Protein AF-A0A954SK65-F1 (afdb_monomer)

Radius of gyration: 35.67 Å; Cα contacts (8 Å, |Δi|>4): 989; chains: 1; bounding box: 118×72×98 Å

Sequence (575 aa):
MSTLSRISTVHVILIATTFSTFAVGEDWQHGEKILGVSEAPADAPLRRHQDCPWFDISNIRKSSSRFGRSGIAFDFKGDQDPDLSTNLIIVLKDRNGKHQTHAWLSSPVSQQKTGTIQLESFFSGFGREQFEDVEVWIEFRDVFSQDDTRFKVSNSLTMGNVGVITYAREWNPREREKVDSLLKSRRPPGDPPSGLQLAAADTLLVPGMPIQAGWMGKWEPAEVISVHANGYVLVKYDPKLSIVLMPRTRSWIAVAPETLKIAAESPEKFKPSVSVRPGGYAVIPPNFVQVDEDTPLLPGTPLKMESGLRWEDVTLIQVTEGGNLQIKRKSPPFRHRSKDLVQRSQVMIEKVTLEKLKQPGAEKEFAFLLEAAENSDSFTDDNHFGFGLHGARGLRKSHYPINIPIPSSAVLLTDEMPVKVGTKLGACWGHSWYDVTVKDIDADGNLIIGWDGYSDGWDGVMDRDQLVIKKTVLAKLEEDQPKKMAKAPPASSKPKDADKPQTGDRFRLVLKSHGNRKIPVTKVVVDITGIDLKEAGEYVDSCPITLKQNLSKQDAESLRKKLESAGAEVALELQ

Mean predicted aligned error: 21.78 Å

Solvent-accessible surface area (backbone atoms only — not comparable to full-atom values): 34248 Å² total; per-residue (Å²):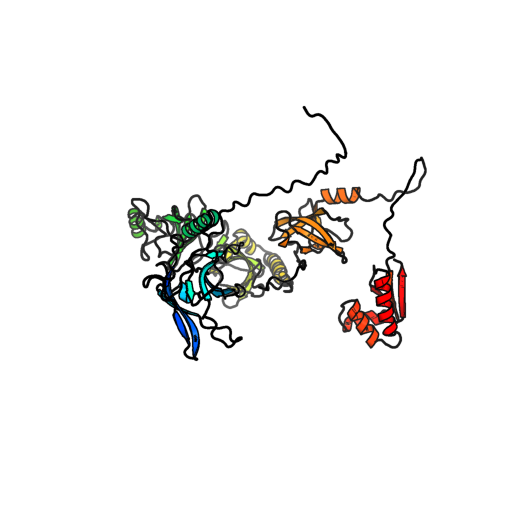 140,84,80,89,77,92,87,86,89,84,92,78,90,75,89,75,79,87,73,81,76,75,80,74,73,91,82,72,75,58,50,48,84,67,36,38,66,91,75,33,57,97,87,48,53,33,42,45,32,92,90,38,81,59,47,38,39,32,72,74,39,86,35,68,48,100,82,72,44,65,28,44,28,30,34,41,35,40,38,98,66,52,85,63,76,60,48,34,26,42,40,43,34,41,66,79,70,78,48,78,47,76,46,72,60,51,70,69,61,40,71,37,51,60,53,73,51,70,49,61,72,86,66,92,79,69,97,66,87,83,68,56,36,28,37,44,36,38,29,44,41,42,85,86,50,97,74,67,49,70,46,77,40,37,42,48,30,23,42,53,82,59,85,64,83,56,67,49,50,76,78,51,73,70,53,50,52,51,48,54,49,50,51,21,62,74,39,50,28,74,84,64,63,90,80,38,43,68,37,51,77,80,54,82,76,54,39,27,35,74,32,33,32,46,53,64,40,33,78,38,51,25,31,30,49,41,75,45,96,91,45,36,31,36,33,36,35,60,89,77,72,47,73,45,82,37,60,38,55,72,54,31,36,26,34,41,67,67,58,45,50,44,46,73,77,45,49,82,77,34,62,40,96,58,54,57,52,90,96,54,71,27,70,61,57,87,64,50,42,76,36,53,92,86,56,85,80,57,45,16,39,70,33,34,33,72,56,74,73,36,77,41,56,26,32,32,61,41,73,44,96,86,67,32,35,30,29,38,76,74,76,86,85,90,71,95,78,64,70,44,78,40,54,44,83,58,31,31,33,40,52,68,59,59,55,44,65,74,40,94,64,36,69,61,58,21,44,53,44,30,53,58,57,63,64,64,70,75,72,72,85,77,76,74,85,62,98,62,79,93,84,75,100,66,79,46,77,52,92,42,70,71,87,59,86,77,53,93,64,39,42,78,35,51,93,87,56,81,80,56,72,69,41,71,34,33,36,40,52,97,90,39,82,38,59,26,31,28,69,41,69,50,99,89,68,36,36,30,34,35,50,68,95,59,65,81,91,64,37,26,34,33,59,53,81,34,30,29,34,40,50,75,56,50,54,52,47,59,65,72,46,86,78,91,74,80,87,88,91,90,88,91,90,85,88,83,88,91,84,80,82,82,82,74,69,26,25,29,40,31,39,54,36,36,66,97,27,53,70,57,31,31,53,54,46,24,74,73,63,72,48,55,76,72,57,25,50,59,56,56,70,52,46,70,36,77,70,50,68,78,24,47,65,68,56,43,53,52,52,46,51,56,40,43,74,36,44,27,45,70,47,80,42,82,101

Structure (mmCIF, N/CA/C/O backbone):
data_AF-A0A954SK65-F1
#
_entry.id   AF-A0A954SK65-F1
#
loop_
_atom_site.group_PDB
_atom_site.id
_atom_site.type_symbol
_atom_site.label_atom_id
_atom_site.label_alt_id
_atom_site.label_comp_id
_atom_site.label_asym_id
_atom_site.label_entity_id
_atom_site.label_seq_id
_atom_site.pdbx_PDB_ins_code
_atom_site.Cartn_x
_atom_site.Cartn_y
_atom_site.Cartn_z
_atom_site.occupancy
_atom_site.B_iso_or_equiv
_atom_site.auth_seq_id
_atom_site.auth_comp_id
_atom_site.auth_asym_id
_atom_site.auth_atom_id
_atom_site.pdbx_PDB_model_num
ATOM 1 N N . MET A 1 1 ? 77.615 -32.184 28.680 1.00 30.53 1 MET A N 1
ATOM 2 C CA . MET A 1 1 ? 78.042 -30.861 29.188 1.00 30.53 1 MET A CA 1
ATOM 3 C C . MET A 1 1 ? 77.001 -29.859 28.703 1.00 30.53 1 MET A C 1
ATOM 5 O O . MET A 1 1 ? 76.870 -29.747 27.502 1.00 30.53 1 MET A O 1
ATOM 9 N N . SER A 1 2 ? 76.148 -29.216 29.491 1.00 31.59 2 SER A N 1
ATOM 10 C CA . SER A 1 2 ? 76.064 -29.028 30.937 1.00 31.59 2 SER A CA 1
ATOM 11 C C . SER A 1 2 ? 74.610 -29.136 31.413 1.00 31.59 2 SER A C 1
ATOM 13 O O . SER A 1 2 ? 73.662 -28.716 30.762 1.00 31.59 2 SER A O 1
ATOM 15 N N . THR A 1 3 ? 74.526 -29.753 32.573 1.00 29.33 3 THR A N 1
ATOM 16 C CA . THR A 1 3 ? 73.438 -30.142 33.461 1.00 29.33 3 THR A CA 1
ATOM 17 C C . THR A 1 3 ? 72.669 -28.980 34.112 1.00 29.33 3 THR A C 1
ATOM 19 O O . THR A 1 3 ? 73.269 -27.942 34.357 1.00 29.33 3 THR A O 1
ATOM 22 N N . LEU A 1 4 ? 71.442 -29.301 34.573 1.00 26.95 4 LEU A N 1
ATOM 23 C CA . LEU A 1 4 ? 70.757 -28.802 35.794 1.00 26.95 4 LEU A CA 1
ATOM 24 C C . LEU A 1 4 ? 70.366 -27.304 35.832 1.00 26.95 4 LEU A C 1
ATOM 26 O O . LEU A 1 4 ? 71.064 -26.455 35.315 1.00 26.95 4 LEU A O 1
ATOM 30 N N . SER A 1 5 ? 69.330 -26.831 36.523 1.00 26.17 5 SER A N 1
ATOM 31 C CA . SER A 1 5 ? 68.102 -27.367 37.118 1.00 26.17 5 SER A CA 1
ATOM 32 C C . SER A 1 5 ? 67.393 -26.173 37.774 1.00 26.17 5 SER A C 1
ATOM 34 O O . SER A 1 5 ? 68.105 -25.380 38.379 1.00 26.17 5 SER A O 1
ATOM 36 N N . ARG A 1 6 ? 66.045 -26.208 37.838 1.00 28.11 6 ARG A N 1
ATOM 37 C CA . ARG A 1 6 ? 65.226 -25.849 39.033 1.00 28.11 6 ARG A CA 1
ATOM 38 C C . ARG A 1 6 ? 65.212 -24.353 39.456 1.00 28.11 6 ARG A C 1
ATOM 40 O O . ARG A 1 6 ? 66.228 -23.692 39.396 1.00 28.11 6 ARG A O 1
ATOM 47 N N . ILE A 1 7 ? 64.149 -23.689 39.926 1.00 27.98 7 ILE A N 1
ATOM 48 C CA . ILE A 1 7 ? 62.894 -23.948 40.677 1.00 27.98 7 ILE A CA 1
ATOM 49 C C . ILE A 1 7 ? 62.107 -22.600 40.529 1.00 27.98 7 ILE A C 1
ATOM 51 O O . ILE A 1 7 ? 62.749 -21.556 40.486 1.00 27.98 7 ILE A O 1
ATOM 55 N N . SER A 1 8 ? 60.793 -22.508 40.266 1.00 26.53 8 SER A N 1
ATOM 56 C CA . SER A 1 8 ? 59.697 -22.666 41.240 1.00 26.53 8 SER A CA 1
ATOM 57 C C . SER A 1 8 ? 58.308 -22.725 40.583 1.00 26.53 8 SER A C 1
ATOM 59 O O . SER A 1 8 ? 57.980 -21.967 39.677 1.00 26.53 8 SER A O 1
ATOM 61 N N . THR A 1 9 ? 57.505 -23.621 41.142 1.00 25.50 9 THR A N 1
ATOM 62 C CA . THR A 1 9 ? 56.083 -23.971 41.006 1.00 25.50 9 THR A CA 1
ATOM 63 C C . THR A 1 9 ? 55.087 -22.799 41.124 1.00 25.50 9 THR A C 1
ATOM 65 O O . THR A 1 9 ? 55.299 -21.936 41.963 1.00 25.50 9 THR A O 1
ATOM 68 N N . VAL A 1 10 ? 53.987 -22.792 40.345 1.00 23.09 10 VAL A N 1
ATOM 69 C CA . VAL A 1 10 ? 52.583 -23.106 40.746 1.00 23.09 10 VAL A CA 1
ATOM 70 C C . VAL A 1 10 ? 51.693 -23.146 39.486 1.00 23.09 10 VAL A C 1
ATOM 72 O O . VAL A 1 10 ? 51.576 -22.165 38.760 1.00 23.09 10 VAL A O 1
ATOM 75 N N . HIS A 1 11 ? 51.053 -24.294 39.240 1.00 24.45 11 HIS A N 1
ATOM 76 C CA . HIS A 1 11 ? 49.901 -24.430 38.344 1.00 24.45 11 HIS A CA 1
ATOM 77 C C . HIS A 1 11 ? 48.629 -24.022 39.098 1.00 24.45 11 HIS A C 1
ATOM 79 O O . HIS A 1 11 ? 48.295 -24.663 40.091 1.00 24.45 11 HIS A O 1
ATOM 85 N N . VAL A 1 12 ? 47.882 -23.046 38.579 1.00 22.95 12 VAL A N 1
ATOM 86 C CA . VAL A 1 12 ? 46.414 -23.022 38.668 1.00 22.95 12 VAL A CA 1
ATOM 87 C C . VAL A 1 12 ? 45.896 -22.596 37.300 1.00 22.95 12 VAL A C 1
ATOM 89 O O . VAL A 1 12 ? 46.113 -21.477 36.846 1.00 22.95 12 VAL A O 1
ATOM 92 N N . ILE A 1 13 ? 45.249 -23.548 36.637 1.00 25.03 13 ILE A N 1
ATOM 93 C CA . ILE A 1 13 ? 44.500 -23.379 35.398 1.00 25.03 13 ILE A CA 1
ATOM 94 C C . ILE A 1 13 ? 43.275 -22.526 35.743 1.00 25.03 13 ILE A C 1
ATOM 96 O O . ILE A 1 13 ? 42.370 -23.005 36.424 1.00 25.03 13 ILE A O 1
ATOM 100 N N . LEU A 1 14 ? 43.257 -21.264 35.309 1.00 23.77 14 LEU A N 1
ATOM 101 C CA . LEU A 1 14 ? 42.052 -20.441 35.343 1.00 23.77 14 LEU A CA 1
ATOM 102 C C . LEU A 1 14 ? 41.360 -20.551 33.982 1.00 23.77 14 LEU A C 1
ATOM 104 O O . LEU A 1 14 ? 41.890 -20.130 32.955 1.00 23.77 14 LEU A O 1
ATOM 108 N N . ILE A 1 15 ? 40.178 -21.158 34.000 1.00 25.84 15 ILE A N 1
ATOM 109 C CA . ILE A 1 15 ? 39.244 -21.244 32.882 1.00 25.84 15 ILE A CA 1
ATOM 110 C C . ILE A 1 15 ? 38.759 -19.819 32.594 1.00 25.84 15 ILE A C 1
ATOM 112 O O . ILE A 1 15 ? 37.939 -19.279 33.333 1.00 25.84 15 ILE A O 1
ATOM 116 N N . ALA A 1 16 ? 39.297 -19.201 31.542 1.00 24.33 16 ALA A N 1
ATOM 117 C CA . ALA A 1 16 ? 38.792 -17.954 30.990 1.00 24.33 16 ALA A CA 1
ATOM 118 C C . ALA A 1 16 ? 37.887 -18.275 29.795 1.00 24.33 16 ALA A C 1
ATOM 120 O O . ALA A 1 16 ? 38.322 -18.748 28.748 1.00 24.33 16 ALA A O 1
ATOM 121 N N . THR A 1 17 ? 36.606 -18.055 30.051 1.00 25.11 17 THR A N 1
ATOM 122 C CA . THR A 1 17 ? 35.447 -17.920 29.173 1.00 25.11 17 THR A CA 1
ATOM 123 C C . THR A 1 17 ? 35.770 -17.728 27.687 1.00 25.11 17 THR A C 1
ATOM 125 O O . THR A 1 17 ? 36.309 -16.706 27.266 1.00 25.11 17 THR A O 1
ATOM 128 N N . THR A 1 18 ? 35.344 -18.694 26.875 1.00 24.86 18 THR A N 1
ATOM 129 C CA . THR A 1 18 ? 35.211 -18.581 25.422 1.00 24.86 18 THR A CA 1
ATOM 130 C C . THR A 1 18 ? 34.208 -17.481 25.071 1.00 24.86 18 THR A C 1
ATOM 132 O O . THR A 1 18 ? 33.002 -17.719 25.047 1.00 24.86 18 THR A O 1
ATOM 135 N N . PHE A 1 19 ? 34.701 -16.282 24.766 1.00 24.27 19 PHE A N 1
ATOM 136 C CA . PHE A 1 19 ? 34.041 -15.413 23.799 1.00 24.27 19 PHE A CA 1
ATOM 137 C C . PHE A 1 19 ? 34.483 -15.886 22.419 1.00 24.27 19 PHE A C 1
ATOM 139 O O . PHE A 1 19 ? 35.644 -15.749 22.042 1.00 24.27 19 PHE A O 1
ATOM 146 N N . SER A 1 20 ? 33.557 -16.491 21.686 1.00 24.31 20 SER A N 1
ATOM 147 C CA . SER A 1 20 ? 33.690 -16.724 20.255 1.00 24.31 20 SER A CA 1
ATOM 148 C C . SER A 1 20 ? 33.899 -15.380 19.561 1.00 24.31 20 SER A C 1
ATOM 150 O O . SER A 1 20 ? 32.956 -14.620 19.340 1.00 24.31 20 SER A O 1
ATOM 152 N N . THR A 1 21 ? 35.155 -15.084 19.241 1.00 24.94 21 THR A N 1
ATOM 153 C CA . THR A 1 21 ? 35.539 -14.122 18.220 1.00 24.94 21 THR A CA 1
ATOM 154 C C . THR A 1 21 ? 34.918 -14.585 16.908 1.00 24.94 21 THR A C 1
ATOM 156 O O . THR A 1 21 ? 35.413 -15.494 16.245 1.00 24.94 21 THR A O 1
ATOM 159 N N . PHE A 1 22 ? 33.805 -13.962 16.521 1.00 25.45 22 PHE A N 1
ATOM 160 C CA . PHE A 1 22 ? 33.491 -13.866 15.106 1.00 25.45 22 PHE A CA 1
ATOM 161 C C . PHE A 1 22 ? 34.664 -13.123 14.472 1.00 25.45 22 PHE A C 1
ATOM 163 O O . PHE A 1 22 ? 34.894 -11.952 14.769 1.00 25.45 22 PHE A O 1
ATOM 170 N N . ALA A 1 23 ? 35.440 -13.835 13.659 1.00 26.73 23 ALA A N 1
ATOM 171 C CA . ALA A 1 23 ? 36.375 -13.225 12.737 1.00 26.73 23 ALA A CA 1
ATOM 172 C C . ALA A 1 23 ? 35.568 -12.281 11.837 1.00 26.73 23 ALA A C 1
ATOM 174 O O . ALA A 1 23 ? 34.866 -12.710 10.921 1.00 26.73 23 ALA A O 1
ATOM 175 N N . VAL A 1 24 ? 35.607 -10.991 12.158 1.00 31.52 24 VAL A N 1
ATOM 176 C CA . VAL A 1 24 ? 35.215 -9.936 11.235 1.00 31.52 24 VAL A CA 1
ATOM 177 C C . VAL A 1 24 ? 36.313 -9.940 10.181 1.00 31.52 24 VAL A C 1
ATOM 179 O O . VAL A 1 24 ? 37.438 -9.547 10.474 1.00 31.52 24 VAL A O 1
ATOM 182 N N . GLY A 1 25 ? 36.022 -10.494 9.003 1.00 30.69 25 GLY A N 1
ATOM 183 C CA . GLY A 1 25 ? 36.955 -10.468 7.879 1.00 30.69 25 GLY A CA 1
ATOM 184 C C . GLY A 1 25 ? 37.404 -9.031 7.611 1.00 30.69 25 GLY A C 1
ATOM 185 O O . GLY A 1 25 ? 36.573 -8.125 7.549 1.00 30.69 25 GLY A O 1
ATOM 186 N N . GLU A 1 26 ? 38.712 -8.835 7.484 1.00 35.19 26 GLU A N 1
ATOM 187 C CA . GLU A 1 26 ? 39.392 -7.539 7.379 1.00 35.19 26 GLU A CA 1
ATOM 188 C C . GLU A 1 26 ? 39.161 -6.786 6.045 1.00 35.19 26 GLU A C 1
ATOM 190 O O . GLU A 1 26 ? 39.752 -5.733 5.836 1.00 35.19 26 GLU A O 1
ATOM 195 N N . ASP A 1 27 ? 38.254 -7.226 5.166 1.00 38.75 27 ASP A N 1
ATOM 196 C CA . ASP A 1 27 ? 38.214 -6.756 3.765 1.00 38.75 27 ASP A CA 1
ATOM 197 C C . ASP A 1 27 ? 37.120 -5.712 3.417 1.00 38.75 27 ASP A C 1
ATOM 199 O O . ASP A 1 27 ? 36.878 -5.433 2.245 1.00 38.75 27 ASP A O 1
ATOM 203 N N . TRP A 1 28 ? 36.419 -5.106 4.388 1.00 39.50 28 TRP A N 1
ATOM 204 C CA . TRP A 1 28 ? 35.185 -4.328 4.104 1.00 39.50 28 TRP A CA 1
ATOM 205 C C . TRP A 1 28 ? 35.277 -2.795 4.243 1.00 39.50 28 TRP A C 1
ATOM 207 O O . TRP A 1 28 ? 34.249 -2.118 4.172 1.00 39.50 28 TRP A O 1
ATOM 217 N N . GLN A 1 29 ? 36.467 -2.212 4.431 1.00 42.16 29 GLN A N 1
ATOM 218 C CA . GLN A 1 29 ? 36.635 -0.755 4.613 1.00 42.16 29 GLN A CA 1
ATOM 219 C C . GLN A 1 29 ? 37.644 -0.114 3.649 1.00 42.16 29 GLN A C 1
ATOM 221 O O . GLN A 1 29 ? 38.499 0.673 4.054 1.00 42.16 29 GLN A O 1
ATOM 226 N N . HIS A 1 30 ? 37.542 -0.395 2.353 1.00 51.12 30 HIS A N 1
ATOM 227 C CA . HIS A 1 30 ? 38.247 0.414 1.357 1.00 51.12 30 HIS A CA 1
ATOM 228 C C . HIS A 1 30 ? 37.408 1.657 1.055 1.00 51.12 30 HIS A C 1
ATOM 230 O O . HIS A 1 30 ? 36.294 1.545 0.557 1.00 51.12 30 HIS A O 1
ATOM 236 N N . GLY A 1 31 ? 37.894 2.842 1.429 1.00 54.62 31 GLY A N 1
ATOM 237 C CA . GLY A 1 31 ? 37.229 4.088 1.060 1.00 54.62 31 GLY A CA 1
ATOM 238 C C . GLY A 1 31 ? 37.431 4.424 -0.412 1.00 54.62 31 GLY A C 1
ATOM 239 O O . GLY A 1 31 ? 38.521 4.238 -0.950 1.00 54.62 31 GLY A O 1
ATOM 240 N N . GLU A 1 32 ? 36.383 4.925 -1.065 1.00 63.28 32 GLU A N 1
ATOM 241 C CA . GLU A 1 32 ? 36.490 5.474 -2.415 1.00 63.28 32 GLU A CA 1
ATOM 242 C C . GLU A 1 32 ? 37.398 6.700 -2.424 1.00 63.28 32 GLU A C 1
ATOM 244 O O . GLU A 1 32 ? 37.365 7.551 -1.530 1.00 63.28 32 GLU A O 1
ATOM 249 N N . LYS A 1 33 ? 38.200 6.802 -3.483 1.00 63.38 33 LYS A N 1
ATOM 250 C CA . LYS A 1 33 ? 38.984 7.998 -3.758 1.00 63.38 33 LYS A CA 1
ATOM 251 C C . LYS A 1 33 ? 38.037 9.166 -4.036 1.00 63.38 33 LYS A C 1
ATOM 253 O O . LYS A 1 33 ? 37.399 9.205 -5.083 1.00 63.38 33 LYS A O 1
ATOM 258 N N . ILE A 1 34 ? 38.003 10.137 -3.130 1.00 66.88 34 ILE A N 1
ATOM 259 C CA . ILE A 1 34 ? 37.248 11.370 -3.343 1.00 66.88 34 ILE A CA 1
ATOM 260 C C . ILE A 1 34 ? 38.004 12.264 -4.328 1.00 66.88 34 ILE A C 1
ATOM 262 O O . ILE A 1 34 ? 39.209 12.474 -4.178 1.00 66.88 34 ILE A O 1
ATOM 266 N N . LEU A 1 35 ? 37.302 12.782 -5.335 1.00 66.56 35 LEU A N 1
ATOM 267 C CA . LEU A 1 35 ? 37.868 13.704 -6.318 1.00 66.56 35 LEU A CA 1
ATOM 268 C C . LEU A 1 35 ? 37.461 15.142 -5.993 1.00 66.56 35 LEU A C 1
ATOM 270 O O . LEU A 1 35 ? 36.297 15.406 -5.681 1.00 66.56 35 LEU A O 1
ATOM 274 N N . GLY A 1 36 ? 38.401 16.079 -6.126 1.00 68.81 36 GLY A N 1
ATOM 275 C CA . GLY A 1 36 ? 38.071 17.500 -6.115 1.00 68.81 36 GLY A CA 1
ATOM 276 C C . GLY A 1 36 ? 37.282 17.876 -7.369 1.00 68.81 36 GLY A C 1
ATOM 277 O O . GLY A 1 36 ? 37.580 17.382 -8.456 1.00 68.81 36 GLY A O 1
ATOM 278 N N . VAL A 1 37 ? 36.307 18.784 -7.254 1.00 66.38 37 VAL A N 1
ATOM 279 C CA . VAL A 1 37 ? 35.522 19.269 -8.413 1.00 66.38 37 VAL A CA 1
ATOM 280 C C . VAL A 1 37 ? 36.417 19.788 -9.551 1.00 66.38 37 VAL A C 1
ATOM 282 O O . VAL A 1 37 ? 36.073 19.620 -10.716 1.00 66.38 37 VAL A O 1
ATOM 285 N N . SER A 1 38 ? 37.581 20.368 -9.237 1.00 64.81 38 SER A N 1
ATOM 286 C CA . SER A 1 38 ? 38.568 20.840 -10.222 1.00 64.81 38 SER A CA 1
ATOM 287 C C . SER A 1 38 ? 39.383 19.733 -10.899 1.00 64.81 38 SER A C 1
ATOM 289 O O . SER A 1 38 ? 39.949 19.964 -11.962 1.00 64.81 38 SER A O 1
ATOM 291 N N . GLU A 1 39 ? 39.488 18.561 -10.274 1.00 63.53 39 GLU A N 1
ATOM 292 C CA . GLU A 1 39 ? 40.266 17.410 -10.758 1.00 63.53 39 GLU A CA 1
ATOM 293 C C . GLU A 1 39 ? 39.377 16.338 -11.401 1.00 63.53 39 GLU A C 1
ATOM 295 O O . GLU A 1 39 ? 39.867 15.389 -12.017 1.00 63.53 39 GLU A O 1
ATOM 300 N N . ALA A 1 40 ? 38.061 16.469 -11.240 1.00 62.44 40 ALA A N 1
ATOM 301 C CA . ALA A 1 40 ? 37.093 15.548 -11.789 1.00 62.44 40 ALA A CA 1
ATOM 302 C C . ALA A 1 40 ? 36.916 15.766 -13.309 1.00 62.44 40 ALA A C 1
ATOM 304 O O . ALA A 1 40 ? 36.985 16.902 -13.784 1.00 62.44 40 ALA A O 1
ATOM 305 N N . PRO A 1 41 ? 36.674 14.699 -14.094 1.00 60.41 41 PRO A N 1
ATOM 306 C CA . PRO A 1 41 ? 36.461 14.811 -15.535 1.00 60.41 41 PRO A CA 1
ATOM 307 C C . PRO A 1 41 ? 35.322 15.780 -15.874 1.00 60.41 41 PRO A C 1
ATOM 309 O O . PRO A 1 41 ? 34.273 15.758 -15.226 1.00 60.41 41 PRO A O 1
ATOM 312 N N . ALA A 1 42 ? 35.511 16.586 -16.924 1.00 54.75 42 ALA A N 1
ATOM 313 C CA . ALA A 1 42 ? 34.541 17.594 -17.362 1.00 54.75 42 ALA A CA 1
ATOM 314 C C . ALA A 1 42 ? 33.169 17.008 -17.755 1.00 54.75 42 ALA A C 1
ATOM 316 O O . ALA A 1 42 ? 32.187 17.741 -17.816 1.00 54.75 42 ALA A O 1
ATOM 317 N N . ASP A 1 43 ? 33.096 15.702 -18.020 1.00 54.75 43 ASP A N 1
ATOM 318 C CA . ASP A 1 43 ? 31.898 14.999 -18.470 1.00 54.75 43 ASP A CA 1
ATOM 319 C C . ASP A 1 43 ? 31.137 14.243 -17.368 1.00 54.75 43 ASP A C 1
ATOM 321 O O . ASP A 1 43 ? 29.975 13.918 -17.598 1.00 54.75 43 ASP A O 1
ATOM 325 N N . ALA A 1 44 ? 31.708 13.978 -16.180 1.00 57.78 44 ALA A N 1
ATOM 326 C CA . ALA A 1 44 ? 30.947 13.365 -15.078 1.00 57.78 44 ALA A CA 1
ATOM 327 C C . ALA A 1 44 ? 31.707 13.316 -13.738 1.00 57.78 44 ALA A C 1
ATOM 329 O O . ALA A 1 44 ? 32.381 12.315 -13.456 1.00 57.78 44 ALA A O 1
ATOM 330 N N . PRO A 1 45 ? 31.547 14.315 -12.856 1.00 56.09 45 PRO A N 1
ATOM 331 C CA . PRO A 1 45 ? 32.186 14.264 -11.551 1.00 56.09 45 PRO A CA 1
ATOM 332 C C . PRO A 1 45 ? 31.383 13.375 -10.559 1.00 56.09 45 PRO A C 1
ATOM 334 O O . PRO A 1 45 ? 31.987 12.669 -9.759 1.00 56.09 45 PRO A O 1
ATOM 337 N N . LEU A 1 46 ? 30.041 13.299 -10.652 1.00 59.34 46 LEU A N 1
ATOM 338 C CA . LEU A 1 46 ? 29.202 12.327 -9.918 1.00 59.34 46 LEU A CA 1
ATOM 339 C C . LEU A 1 46 ? 28.635 11.271 -10.876 1.00 59.34 46 LEU A C 1
ATOM 341 O O . LEU A 1 46 ? 27.541 11.416 -11.415 1.00 59.34 46 LEU A O 1
ATOM 345 N N . ARG A 1 47 ? 29.355 10.169 -11.092 1.00 59.28 47 ARG A N 1
ATOM 346 C CA . ARG A 1 47 ? 28.808 9.071 -11.900 1.00 59.28 47 ARG A CA 1
ATOM 347 C C . ARG A 1 47 ? 27.731 8.313 -11.130 1.00 59.28 47 ARG A C 1
ATOM 349 O O . ARG A 1 47 ? 27.856 8.071 -9.927 1.00 59.28 47 ARG A O 1
ATOM 356 N N . ARG A 1 48 ? 26.707 7.895 -11.872 1.00 60.84 48 ARG A N 1
ATOM 357 C CA . ARG A 1 48 ? 25.801 6.813 -11.503 1.00 60.84 48 ARG A CA 1
ATOM 358 C C . ARG A 1 48 ? 26.631 5.580 -11.143 1.00 60.84 48 ARG A C 1
ATOM 360 O O . ARG A 1 48 ? 27.463 5.157 -11.949 1.00 60.84 48 ARG A O 1
ATOM 367 N N . HIS A 1 49 ? 26.425 5.001 -9.959 1.00 60.38 49 HIS A N 1
ATOM 368 C CA . HIS A 1 49 ? 27.006 3.689 -9.670 1.00 60.38 49 HIS A CA 1
ATOM 369 C C . HIS A 1 49 ? 26.475 2.691 -10.710 1.00 60.38 49 HIS A C 1
ATOM 371 O O . HIS A 1 49 ? 25.293 2.750 -11.050 1.00 60.38 49 HIS A O 1
ATOM 377 N N . GLN A 1 50 ? 27.308 1.790 -11.243 1.00 58.47 50 GLN A N 1
ATOM 378 C CA . GLN A 1 50 ? 26.873 0.868 -12.312 1.00 58.47 50 GLN A CA 1
ATOM 379 C C . GLN A 1 50 ? 25.608 0.089 -11.912 1.00 58.47 50 GLN A C 1
ATOM 381 O O . GLN A 1 50 ? 24.709 -0.088 -12.735 1.00 58.47 50 GLN A O 1
ATOM 386 N N . ASP A 1 51 ? 25.510 -0.227 -10.620 1.00 52.06 51 ASP A N 1
ATOM 387 C CA . ASP A 1 51 ? 24.409 -0.973 -10.008 1.00 52.06 51 ASP A CA 1
ATOM 388 C C . ASP A 1 51 ? 23.210 -0.107 -9.559 1.00 52.06 51 ASP A C 1
ATOM 390 O O . ASP A 1 51 ? 22.176 -0.650 -9.179 1.00 52.06 51 ASP A O 1
ATOM 394 N N . CYS A 1 52 ? 23.291 1.232 -9.612 1.00 57.41 52 CYS A N 1
ATOM 395 C CA . CYS A 1 52 ? 22.180 2.128 -9.262 1.00 57.41 52 CYS A CA 1
ATOM 396 C C . CYS A 1 52 ? 21.596 2.810 -10.511 1.00 57.41 52 CYS A C 1
ATOM 398 O O . CYS A 1 52 ? 22.139 3.807 -10.971 1.00 57.41 52 CYS A O 1
ATOM 400 N N . PRO A 1 53 ? 20.475 2.347 -11.079 1.00 56.16 53 PRO A N 1
ATOM 401 C CA . PRO A 1 53 ? 20.055 2.771 -12.414 1.00 56.16 53 PRO A CA 1
ATOM 402 C C . PRO A 1 53 ? 19.229 4.070 -12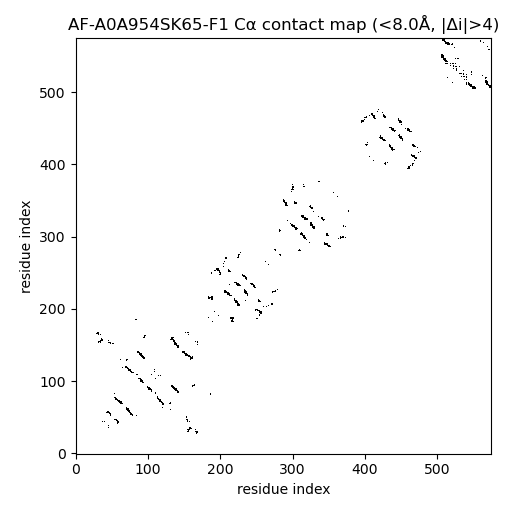.464 1.00 56.16 53 PRO A C 1
ATOM 404 O O . PRO A 1 53 ? 18.696 4.381 -13.524 1.00 56.16 53 PRO A O 1
ATOM 407 N N . TRP A 1 54 ? 19.065 4.807 -11.360 1.00 58.62 54 TRP A N 1
ATOM 408 C CA . TRP A 1 54 ? 17.953 5.764 -11.234 1.00 58.62 54 TRP A CA 1
ATOM 409 C C . TRP A 1 54 ? 18.238 7.204 -11.684 1.00 58.62 54 TRP A C 1
ATOM 411 O O . TRP A 1 54 ? 17.300 7.880 -12.099 1.00 58.62 54 TRP A O 1
ATOM 421 N N . PHE A 1 55 ? 19.479 7.697 -11.606 1.00 63.66 55 PHE A N 1
ATOM 422 C CA . PHE A 1 55 ? 19.816 9.075 -11.994 1.00 63.66 55 PHE A CA 1
ATOM 423 C C . PHE A 1 55 ? 21.322 9.272 -12.231 1.00 63.66 55 PHE A C 1
ATOM 425 O O . PHE A 1 55 ? 22.155 8.609 -11.612 1.00 63.66 55 PHE A O 1
ATOM 432 N N . ASP A 1 56 ? 21.650 10.237 -13.087 1.00 68.62 56 ASP A N 1
ATOM 433 C CA . ASP A 1 56 ? 22.984 10.792 -13.313 1.00 68.62 56 ASP A CA 1
ATOM 434 C C . ASP A 1 56 ? 23.061 12.201 -12.707 1.00 68.62 56 ASP A C 1
ATOM 436 O O . ASP A 1 56 ? 22.087 12.956 -12.775 1.00 68.62 56 ASP A O 1
ATOM 440 N N . ILE A 1 57 ? 24.214 12.585 -12.147 1.00 70.06 57 ILE A N 1
ATOM 441 C CA . ILE A 1 57 ? 24.443 13.939 -11.619 1.00 70.06 57 ILE A CA 1
ATOM 442 C C . ILE A 1 57 ? 25.715 14.536 -12.209 1.00 70.06 57 ILE A C 1
ATOM 444 O O . ILE A 1 57 ? 26.710 13.858 -12.437 1.00 70.06 57 ILE A O 1
ATOM 448 N N . SER A 1 58 ? 25.702 15.838 -12.462 1.00 71.38 58 SER A N 1
ATOM 449 C CA . SER A 1 58 ? 26.821 16.551 -13.069 1.00 71.38 58 SER A CA 1
ATOM 450 C C . SER A 1 58 ? 26.892 18.003 -12.597 1.00 71.38 58 SER A C 1
ATOM 452 O O . SER A 1 58 ? 26.016 18.485 -11.879 1.00 71.38 58 SER A O 1
ATOM 454 N N . ASN A 1 59 ? 27.957 18.705 -12.991 1.00 71.38 59 ASN A N 1
ATOM 455 C CA . ASN A 1 59 ? 28.083 20.158 -12.846 1.00 71.38 59 ASN A CA 1
ATOM 456 C C . ASN A 1 59 ? 27.882 20.691 -11.417 1.00 71.38 59 ASN A C 1
ATOM 458 O O . ASN A 1 59 ? 27.212 21.714 -11.230 1.00 71.38 59 ASN A O 1
ATOM 462 N N . ILE A 1 60 ? 28.464 20.024 -10.411 1.00 73.50 60 ILE A N 1
ATOM 463 C CA . ILE A 1 60 ? 28.487 20.580 -9.054 1.00 73.50 60 ILE A CA 1
ATOM 464 C C . ILE A 1 60 ? 29.259 21.897 -9.071 1.00 73.50 60 ILE A C 1
ATOM 466 O O . ILE A 1 60 ? 30.401 21.959 -9.522 1.00 73.50 60 ILE A O 1
ATOM 470 N N . ARG A 1 61 ? 28.634 22.953 -8.562 1.00 73.94 61 ARG A N 1
ATOM 471 C CA . ARG A 1 61 ? 29.193 24.302 -8.549 1.00 73.94 61 ARG A CA 1
ATOM 472 C C . ARG A 1 61 ? 28.726 25.079 -7.331 1.00 73.94 61 ARG A C 1
ATOM 474 O O . ARG A 1 61 ? 27.617 24.868 -6.840 1.00 73.94 61 ARG A O 1
ATOM 481 N N . LYS A 1 62 ? 29.553 26.030 -6.884 1.00 73.62 62 LYS A N 1
ATOM 482 C CA . LYS A 1 62 ? 29.095 27.071 -5.957 1.00 73.62 62 LYS A CA 1
ATOM 483 C C . LYS A 1 62 ? 27.969 27.844 -6.649 1.00 73.62 62 LYS A C 1
ATOM 485 O O . LYS A 1 62 ? 28.100 28.230 -7.810 1.00 73.62 62 LYS A O 1
ATOM 490 N N . SER A 1 63 ? 26.866 28.054 -5.950 1.00 72.12 63 SER A N 1
ATOM 491 C CA . SER A 1 63 ? 25.753 28.880 -6.409 1.00 72.12 63 SER A CA 1
ATOM 492 C C . SER A 1 63 ? 25.483 29.996 -5.411 1.00 72.12 63 SER A C 1
ATOM 494 O O . SER A 1 63 ? 25.836 29.903 -4.236 1.00 72.12 63 SER A O 1
ATOM 496 N N . SER A 1 64 ? 24.849 31.064 -5.877 1.00 69.25 64 SER A N 1
ATOM 497 C CA . SER A 1 64 ? 24.316 32.116 -5.021 1.00 69.25 64 SER A CA 1
ATOM 498 C C . SER A 1 64 ? 22.824 32.269 -5.289 1.00 69.25 64 SER A C 1
ATOM 500 O O . SER A 1 64 ? 22.378 32.290 -6.436 1.00 69.25 64 SER A O 1
ATOM 502 N N . SER A 1 65 ? 22.034 32.336 -4.220 1.00 63.69 65 SER A N 1
ATOM 503 C CA . SER A 1 65 ? 20.609 32.658 -4.336 1.00 63.69 65 SER A CA 1
ATOM 504 C C . SER A 1 65 ? 20.428 34.112 -4.778 1.00 63.69 65 SER A C 1
ATOM 506 O O . SER A 1 65 ? 21.314 34.954 -4.599 1.00 63.69 65 SER A O 1
ATOM 508 N N . ARG A 1 66 ? 19.218 34.458 -5.234 1.00 61.72 66 ARG A N 1
ATOM 509 C CA . ARG A 1 66 ? 18.828 35.856 -5.514 1.00 61.72 66 ARG A CA 1
ATOM 510 C C . ARG A 1 66 ? 18.987 36.805 -4.314 1.00 61.72 66 ARG A C 1
ATOM 512 O O . ARG A 1 66 ? 18.959 38.016 -4.487 1.00 61.72 66 ARG A O 1
ATOM 519 N N . PHE A 1 67 ? 19.123 36.256 -3.105 1.00 64.88 67 PHE A N 1
ATOM 520 C CA . PHE A 1 67 ? 19.330 36.992 -1.857 1.00 64.88 67 PHE A CA 1
ATOM 521 C C . PHE A 1 67 ? 20.798 36.990 -1.397 1.00 64.88 67 PHE A C 1
ATOM 523 O O . PHE A 1 67 ? 21.075 37.287 -0.238 1.00 64.88 67 PHE A O 1
ATOM 530 N N . GLY A 1 68 ? 21.738 36.604 -2.268 1.00 65.06 68 GLY A N 1
ATOM 531 C CA . GLY A 1 68 ? 23.175 36.603 -1.978 1.00 65.06 68 GLY A CA 1
ATOM 532 C C . GLY A 1 68 ? 23.642 35.485 -1.040 1.00 65.06 68 GLY A C 1
ATOM 533 O O . GLY A 1 68 ? 24.784 35.505 -0.597 1.00 65.06 68 GLY A O 1
ATOM 534 N N . ARG A 1 69 ? 22.787 34.503 -0.719 1.00 66.56 69 ARG A N 1
ATOM 535 C CA . ARG A 1 69 ? 23.181 33.345 0.106 1.00 66.56 69 ARG A CA 1
ATOM 536 C C . ARG A 1 69 ? 23.995 32.352 -0.713 1.00 66.56 69 ARG A C 1
ATOM 538 O O . ARG A 1 69 ? 23.526 31.952 -1.779 1.00 66.56 69 ARG A O 1
ATOM 545 N N . SER A 1 70 ? 25.139 31.924 -0.187 1.00 67.38 70 SER A N 1
ATOM 546 C CA . SER A 1 70 ? 25.957 30.852 -0.760 1.00 67.38 70 SER A CA 1
ATOM 547 C C . SER A 1 70 ? 25.221 29.509 -0.712 1.00 67.38 70 SER A C 1
ATOM 549 O O . SER A 1 70 ? 24.530 29.197 0.260 1.00 67.38 70 SER A O 1
ATOM 551 N N . GLY A 1 71 ? 25.387 28.716 -1.762 1.00 70.69 71 GLY A N 1
ATOM 552 C CA . GLY A 1 71 ? 24.762 27.415 -1.952 1.00 70.69 71 GLY A CA 1
ATOM 553 C C . GLY A 1 71 ? 25.591 26.511 -2.858 1.00 70.69 71 GLY A C 1
ATOM 554 O O . GLY A 1 71 ? 26.668 26.890 -3.332 1.00 70.69 71 GLY A O 1
ATOM 555 N N . ILE A 1 72 ? 25.065 25.316 -3.101 1.00 73.19 72 ILE A N 1
ATOM 556 C CA . ILE A 1 72 ? 25.592 24.368 -4.083 1.00 73.19 72 ILE A CA 1
ATOM 557 C C . ILE A 1 72 ? 24.510 24.115 -5.120 1.00 73.19 72 ILE A C 1
ATOM 559 O O . ILE A 1 72 ? 23.373 23.818 -4.766 1.00 73.19 72 ILE A O 1
ATOM 563 N N . ALA A 1 73 ? 24.867 24.173 -6.396 1.00 76.44 73 ALA A N 1
ATOM 564 C CA . ALA A 1 73 ? 24.012 23.716 -7.479 1.00 76.44 73 ALA A CA 1
ATOM 565 C C . ALA A 1 73 ? 24.631 22.509 -8.173 1.00 76.44 73 ALA A C 1
ATOM 567 O O . ALA A 1 73 ? 25.851 22.424 -8.294 1.00 76.44 73 ALA A O 1
ATOM 568 N N . PHE A 1 74 ? 23.794 21.608 -8.666 1.00 75.75 74 PHE A N 1
ATOM 569 C CA . PHE A 1 74 ? 24.204 20.510 -9.531 1.00 75.75 74 PHE A CA 1
ATOM 570 C C . PHE A 1 74 ? 23.070 20.135 -10.478 1.00 75.75 74 PHE A C 1
ATOM 572 O O . PHE A 1 74 ? 21.895 20.359 -10.186 1.00 75.75 74 PHE A O 1
ATOM 579 N N . ASP A 1 75 ? 23.424 19.574 -11.623 1.00 76.94 75 ASP A N 1
ATOM 580 C CA . ASP A 1 75 ? 22.469 19.161 -12.640 1.00 76.94 75 ASP A CA 1
ATOM 581 C C . ASP A 1 75 ? 22.199 17.662 -12.497 1.00 76.94 75 ASP A C 1
ATOM 583 O O . ASP A 1 75 ? 23.114 16.893 -12.207 1.00 76.94 75 ASP A O 1
ATOM 587 N N . PHE A 1 76 ? 20.954 17.235 -12.690 1.00 74.31 76 PHE A N 1
ATOM 588 C CA . PHE A 1 76 ? 20.555 15.833 -12.627 1.00 74.31 76 PHE A CA 1
ATOM 589 C C . PHE A 1 76 ? 19.851 15.398 -13.911 1.00 74.31 76 PHE A C 1
ATOM 591 O O . PHE A 1 76 ? 19.213 16.200 -14.599 1.00 74.31 76 PHE A O 1
ATOM 598 N N . LYS A 1 77 ? 19.934 14.101 -14.198 1.00 74.00 77 LYS A N 1
ATOM 599 C CA . LYS A 1 77 ? 19.185 13.409 -15.244 1.00 74.00 77 LYS A CA 1
ATOM 600 C C . LYS A 1 77 ? 18.646 12.101 -14.671 1.00 74.00 77 LYS A C 1
ATOM 602 O O . LYS A 1 77 ? 19.418 11.198 -14.388 1.00 74.00 77 LYS A O 1
ATOM 607 N N . GLY A 1 78 ? 17.340 12.018 -14.453 1.00 65.56 78 GLY A N 1
ATOM 608 C CA . GLY A 1 78 ? 16.670 10.801 -14.000 1.00 65.56 78 GLY A CA 1
ATOM 609 C C . GLY A 1 78 ? 16.529 9.764 -15.117 1.00 65.56 78 GLY A C 1
ATOM 610 O O . GLY A 1 78 ? 16.588 10.094 -16.306 1.00 65.56 78 GLY A O 1
ATOM 611 N N . ASP A 1 79 ? 16.322 8.506 -14.730 1.00 63.62 79 ASP A N 1
ATOM 612 C CA . ASP A 1 79 ? 15.872 7.450 -15.641 1.00 63.62 79 ASP A CA 1
ATOM 613 C C . ASP A 1 79 ? 14.533 7.846 -16.309 1.00 63.62 79 ASP A C 1
ATOM 615 O O . ASP A 1 79 ? 13.798 8.717 -15.841 1.00 63.62 79 ASP A O 1
ATOM 619 N N . GLN A 1 80 ? 14.194 7.215 -17.433 1.00 50.16 80 GLN A N 1
ATOM 620 C CA . GLN A 1 80 ? 12.975 7.494 -18.201 1.00 50.16 80 GLN A CA 1
ATOM 621 C C . GLN A 1 80 ? 11.675 7.185 -17.430 1.00 50.16 80 GLN A C 1
ATOM 623 O O . GLN A 1 80 ? 10.609 7.600 -17.899 1.00 50.16 80 GLN A O 1
ATOM 628 N N . ASP A 1 81 ? 11.753 6.492 -16.285 1.00 50.59 81 ASP A N 1
ATOM 629 C CA . ASP A 1 81 ? 10.613 6.032 -15.485 1.00 50.59 81 ASP A CA 1
ATOM 630 C C . ASP A 1 81 ? 10.529 6.720 -14.092 1.00 50.59 81 ASP A C 1
ATOM 632 O O . ASP A 1 81 ? 11.370 6.460 -13.226 1.00 50.59 81 ASP A O 1
ATOM 636 N N . PRO A 1 82 ? 9.516 7.580 -13.852 1.00 45.03 82 PRO A N 1
ATOM 637 C CA . PRO A 1 82 ? 9.386 8.406 -12.645 1.00 45.03 82 PRO A CA 1
ATOM 638 C C . PRO A 1 82 ? 8.738 7.730 -11.413 1.00 45.03 82 PRO A C 1
ATOM 640 O O . PRO A 1 82 ? 8.613 8.384 -10.378 1.00 45.03 82 PRO A O 1
ATOM 643 N N . ASP A 1 83 ? 8.313 6.456 -11.458 1.00 49.09 83 ASP A N 1
ATOM 644 C CA . ASP A 1 83 ? 7.561 5.844 -10.323 1.00 49.09 83 ASP A CA 1
ATOM 645 C C . ASP A 1 83 ? 8.430 5.322 -9.178 1.00 49.09 83 ASP A C 1
ATOM 647 O O . ASP A 1 83 ? 7.943 4.920 -8.116 1.00 49.09 83 ASP A O 1
ATOM 651 N N . LEU A 1 84 ? 9.743 5.358 -9.349 1.00 50.72 84 LEU A N 1
ATOM 652 C CA . LEU A 1 84 ? 10.650 5.248 -8.228 1.00 50.72 84 LEU A CA 1
ATOM 653 C C . LEU A 1 84 ? 10.706 6.630 -7.587 1.00 50.72 84 LEU A C 1
ATOM 655 O O . LEU A 1 84 ? 11.625 7.401 -7.833 1.00 50.72 84 LEU A O 1
ATOM 659 N N . SER A 1 85 ? 9.713 6.946 -6.752 1.00 48.50 85 SER A N 1
ATOM 660 C CA . SER A 1 85 ? 9.813 8.023 -5.766 1.00 48.50 85 SER A CA 1
ATOM 661 C C . SER A 1 85 ? 10.956 7.664 -4.808 1.00 48.50 85 SER A C 1
ATOM 663 O O . SER A 1 85 ? 10.761 7.095 -3.731 1.00 48.50 85 SER A O 1
ATOM 665 N N . THR A 1 86 ? 12.186 7.844 -5.267 1.00 54.22 86 THR A N 1
ATOM 666 C CA . THR A 1 86 ? 13.384 7.473 -4.545 1.00 54.22 86 THR A CA 1
ATOM 667 C C . THR A 1 86 ? 13.574 8.513 -3.456 1.00 54.22 86 THR A C 1
ATOM 669 O O . THR A 1 86 ? 13.708 9.700 -3.756 1.00 54.22 86 THR A O 1
ATOM 672 N N . ASN A 1 87 ? 13.602 8.086 -2.194 1.00 59.41 87 ASN A N 1
ATOM 673 C CA . ASN A 1 87 ? 14.017 8.950 -1.089 1.00 59.41 87 ASN A CA 1
ATOM 674 C C . ASN A 1 87 ? 15.535 9.072 -1.137 1.00 59.41 87 ASN A C 1
ATOM 676 O O . ASN A 1 87 ? 16.264 8.493 -0.334 1.00 59.41 87 ASN A O 1
ATOM 680 N N . LEU A 1 88 ? 15.999 9.751 -2.175 1.00 61.09 88 LEU A N 1
ATOM 681 C CA . LEU A 1 88 ? 17.393 10.072 -2.338 1.00 61.09 88 LEU A CA 1
ATOM 682 C C . LEU A 1 88 ? 17.695 11.230 -1.427 1.00 61.09 88 LEU A C 1
ATOM 684 O O . LEU A 1 88 ? 16.972 12.233 -1.381 1.00 61.09 88 LEU A O 1
ATOM 688 N N . ILE A 1 89 ? 18.780 11.056 -0.704 1.00 64.50 89 ILE A N 1
ATOM 689 C CA . ILE A 1 89 ? 19.266 12.045 0.220 1.00 64.50 89 ILE A CA 1
ATOM 690 C C . ILE A 1 89 ? 20.625 12.475 -0.283 1.00 64.50 89 ILE A C 1
ATOM 692 O O . ILE A 1 89 ? 21.495 11.646 -0.547 1.00 64.50 89 ILE A O 1
ATOM 696 N N . ILE A 1 90 ? 20.792 13.783 -0.408 1.00 68.25 90 ILE A N 1
ATOM 697 C CA . ILE A 1 90 ? 22.111 14.362 -0.605 1.00 68.25 90 ILE A CA 1
ATOM 698 C C . ILE A 1 90 ? 22.744 14.449 0.770 1.00 68.25 90 ILE A C 1
ATOM 700 O O . ILE A 1 90 ? 22.159 15.041 1.686 1.00 68.25 90 ILE A O 1
ATOM 704 N N . VAL A 1 91 ? 23.921 13.853 0.900 1.00 65.94 91 VAL A N 1
ATOM 705 C CA . VAL A 1 91 ? 24.710 13.938 2.119 1.00 65.94 91 VAL A CA 1
ATOM 706 C C . VAL A 1 91 ? 25.786 14.985 1.916 1.00 65.94 91 VAL A C 1
ATOM 708 O O . VAL A 1 91 ? 26.539 14.938 0.946 1.00 65.94 91 VAL A O 1
ATOM 711 N N . LEU A 1 92 ? 25.821 15.940 2.840 1.00 67.75 92 LEU A N 1
ATOM 712 C CA . LEU A 1 92 ? 26.859 16.955 2.937 1.00 67.75 92 LEU A CA 1
ATOM 713 C C . LEU A 1 92 ? 27.634 16.716 4.226 1.00 67.75 92 LEU A C 1
ATOM 715 O O . LEU A 1 92 ? 27.031 16.740 5.305 1.00 67.75 92 LEU A O 1
ATOM 719 N N . LYS A 1 93 ? 28.944 16.482 4.108 1.00 63.59 93 LYS A N 1
ATOM 720 C CA . LYS A 1 93 ? 29.829 16.221 5.250 1.00 63.59 93 LYS A CA 1
ATOM 721 C C . LYS A 1 93 ? 30.931 17.270 5.342 1.00 63.59 93 LYS A C 1
ATOM 723 O O . LYS A 1 93 ? 31.592 17.554 4.347 1.00 63.59 93 LYS A O 1
ATOM 728 N N . ASP A 1 94 ? 31.112 17.827 6.539 1.00 61.53 94 ASP A N 1
ATOM 729 C CA . ASP A 1 94 ? 32.154 18.814 6.841 1.00 61.53 94 ASP A CA 1
ATOM 730 C C . ASP A 1 94 ? 33.498 18.175 7.241 1.00 61.53 94 ASP A C 1
ATOM 732 O O . ASP A 1 94 ? 33.591 16.975 7.521 1.00 61.53 94 ASP A O 1
ATOM 736 N N . ARG A 1 95 ? 34.548 19.007 7.323 1.00 57.25 95 ARG A N 1
ATOM 737 C CA . ARG A 1 95 ? 35.937 18.634 7.668 1.00 57.25 95 ARG A CA 1
ATOM 738 C C . ARG A 1 95 ? 36.090 17.779 8.938 1.00 57.25 95 ARG A C 1
ATOM 740 O O . ARG A 1 95 ? 37.077 17.058 9.054 1.00 57.25 95 ARG A O 1
ATOM 747 N N . ASN A 1 96 ? 35.144 17.845 9.876 1.00 55.41 96 ASN A N 1
ATOM 748 C CA . ASN A 1 96 ? 35.209 17.133 11.157 1.00 55.41 96 ASN A CA 1
ATOM 749 C C . ASN A 1 96 ? 34.316 15.882 11.199 1.00 55.41 96 ASN A C 1
ATOM 751 O O . ASN A 1 96 ? 34.238 15.227 12.238 1.00 55.41 96 ASN A O 1
ATOM 755 N N . GLY A 1 97 ? 33.603 15.569 10.109 1.00 53.91 97 GLY A N 1
ATOM 756 C CA . GLY A 1 97 ? 32.644 14.467 10.041 1.00 53.91 97 GLY A CA 1
ATOM 757 C C . GLY A 1 97 ? 31.485 14.579 11.036 1.00 53.91 97 GLY A C 1
ATOM 758 O O . GLY A 1 97 ? 30.789 13.591 11.263 1.00 53.91 97 GLY A O 1
ATOM 759 N N . LYS A 1 98 ? 31.296 15.758 11.642 1.00 47.03 98 LYS A N 1
ATOM 760 C CA . LYS A 1 98 ? 30.393 15.982 12.779 1.00 47.03 98 LYS A CA 1
ATOM 761 C C . LYS A 1 98 ? 29.007 16.435 12.325 1.00 47.03 98 LYS A C 1
ATOM 763 O O . LYS A 1 98 ? 28.036 16.245 13.053 1.00 47.03 98 LYS A O 1
ATOM 768 N N . HIS A 1 99 ? 28.909 16.989 11.118 1.00 50.03 99 HIS A N 1
ATOM 769 C CA . HIS A 1 99 ? 27.652 17.435 10.533 1.00 50.03 99 HIS A CA 1
ATOM 770 C C . HIS A 1 99 ? 27.318 16.602 9.294 1.00 50.03 99 HIS A C 1
ATOM 772 O O . HIS A 1 99 ? 27.970 16.724 8.263 1.00 50.03 99 HIS A O 1
ATOM 778 N N . GLN A 1 100 ? 26.292 15.756 9.417 1.00 55.00 100 GLN A N 1
ATOM 779 C CA . GLN A 1 100 ? 25.594 15.133 8.294 1.00 55.00 100 GLN A CA 1
ATOM 780 C C . GLN A 1 100 ? 24.291 15.900 8.099 1.00 55.00 100 GLN A C 1
ATOM 782 O O . GLN A 1 100 ? 23.394 15.821 8.940 1.00 55.00 100 GLN A O 1
ATOM 787 N N . THR A 1 101 ? 24.184 16.668 7.017 1.00 55.72 101 THR A N 1
ATOM 788 C CA . THR A 1 101 ? 22.881 17.210 6.618 1.00 55.72 101 THR A CA 1
ATOM 789 C C . THR A 1 101 ? 22.310 16.328 5.525 1.00 55.72 101 THR A C 1
ATOM 791 O O . THR A 1 101 ? 22.944 16.129 4.494 1.00 55.72 101 THR A O 1
ATOM 794 N N . HIS A 1 102 ? 21.113 15.806 5.778 1.00 59.69 102 HIS A N 1
ATOM 795 C CA . HIS A 1 102 ? 20.329 15.025 4.833 1.00 59.69 102 HIS A CA 1
ATOM 796 C C . HIS A 1 102 ? 19.299 15.940 4.174 1.00 59.69 102 HIS A C 1
ATOM 798 O O . HIS A 1 102 ? 18.306 16.309 4.804 1.00 59.69 102 HIS A O 1
ATOM 804 N N . ALA A 1 103 ? 19.534 16.325 2.920 1.00 59.28 103 ALA A N 1
ATOM 805 C CA . ALA A 1 103 ? 18.542 17.053 2.136 1.00 59.28 103 ALA A CA 1
ATOM 806 C C . ALA A 1 103 ? 17.725 16.063 1.300 1.00 59.28 103 ALA A C 1
ATOM 808 O O . ALA A 1 103 ? 18.277 15.347 0.464 1.00 59.28 103 ALA A O 1
ATOM 809 N N . TRP A 1 104 ? 16.413 16.024 1.534 1.00 57.94 104 TRP A N 1
ATOM 810 C CA . TRP A 1 104 ? 15.486 15.229 0.732 1.00 57.94 104 TRP A CA 1
ATOM 811 C C . TRP A 1 104 ? 15.387 15.826 -0.669 1.00 57.94 104 TRP A C 1
ATOM 813 O O . TRP A 1 104 ? 15.068 17.009 -0.814 1.00 57.94 104 TRP A O 1
ATOM 823 N N . LEU A 1 105 ? 15.603 15.010 -1.701 1.00 59.69 105 LEU A N 1
ATOM 824 C CA . LEU A 1 105 ? 15.189 15.392 -3.046 1.00 59.69 105 LEU A CA 1
ATOM 825 C C . LEU A 1 105 ? 13.658 15.447 -3.078 1.00 59.69 105 LEU A C 1
ATOM 827 O O . LEU A 1 105 ? 12.978 14.467 -2.777 1.00 59.69 105 LEU A O 1
ATOM 831 N N . SER A 1 106 ? 13.108 16.625 -3.367 1.00 53.53 106 SER A N 1
ATOM 832 C CA . SER A 1 106 ? 11.664 16.855 -3.339 1.00 53.53 106 SER A CA 1
ATOM 833 C C . SER A 1 106 ? 10.947 16.108 -4.474 1.00 53.53 106 SER A C 1
ATOM 835 O O . SER A 1 106 ? 11.526 15.827 -5.522 1.00 53.53 106 SER A O 1
ATOM 837 N N . SER A 1 107 ? 9.653 15.818 -4.294 1.00 48.53 107 SER A N 1
ATOM 838 C CA . SER A 1 107 ? 8.825 15.119 -5.295 1.00 48.53 107 SER A CA 1
ATOM 839 C C . SER A 1 107 ? 8.876 15.724 -6.721 1.00 48.53 107 SER A C 1
ATOM 841 O O . SER A 1 107 ? 8.925 14.950 -7.679 1.00 48.53 107 SER A O 1
ATOM 843 N N . PRO A 1 108 ? 8.973 17.056 -6.921 1.00 52.78 108 PRO A N 1
ATOM 844 C CA . PRO A 1 108 ? 9.170 17.638 -8.252 1.00 52.78 108 PRO A CA 1
ATOM 845 C C . PRO A 1 108 ? 10.441 17.168 -8.974 1.00 52.78 108 PRO A C 1
ATOM 847 O O . PRO A 1 108 ? 10.410 16.993 -10.186 1.00 52.78 108 PRO A O 1
ATOM 850 N N . VAL A 1 109 ? 11.538 16.911 -8.250 1.00 56.47 109 VAL A N 1
ATOM 851 C CA . VAL A 1 109 ? 12.776 16.353 -8.825 1.00 56.47 109 VAL A CA 1
ATOM 852 C C . VAL A 1 109 ? 12.538 14.921 -9.306 1.00 56.47 109 VAL A C 1
ATOM 854 O O . VAL A 1 109 ? 12.945 14.581 -10.409 1.00 56.47 109 VAL A O 1
ATOM 857 N N . SER A 1 110 ? 11.814 14.102 -8.531 1.00 54.03 110 SER A N 1
ATOM 858 C CA . SER A 1 110 ? 11.481 12.718 -8.924 1.00 54.03 110 SER A CA 1
ATOM 859 C C . SER A 1 110 ? 10.560 12.619 -10.148 1.00 54.03 110 SER A C 1
ATOM 861 O O . SER A 1 110 ? 10.548 11.602 -10.830 1.00 54.03 110 SER A O 1
ATOM 863 N N . GLN A 1 111 ? 9.803 13.678 -10.450 1.00 55.84 111 GLN A N 1
ATOM 864 C CA . GLN A 1 111 ? 8.910 13.737 -11.613 1.00 55.84 111 GLN A CA 1
ATOM 865 C C . GLN A 1 111 ? 9.581 14.339 -12.860 1.00 55.84 111 GLN A C 1
ATOM 867 O O . GLN A 1 111 ? 9.027 14.264 -13.957 1.00 55.84 111 GLN A O 1
ATOM 872 N N . GLN A 1 112 ? 10.759 14.951 -12.714 1.00 63.28 112 GLN A N 1
ATOM 873 C CA . GLN A 1 112 ? 11.507 15.568 -13.806 1.00 63.28 112 GLN A CA 1
ATOM 874 C C . GLN A 1 112 ? 12.567 14.604 -14.352 1.00 63.28 112 GLN A C 1
ATOM 876 O O . GLN A 1 112 ? 13.308 13.980 -13.602 1.00 63.28 112 GLN A O 1
ATOM 881 N N . LYS A 1 113 ? 12.688 14.516 -15.683 1.00 68.00 113 LYS A N 1
ATOM 882 C CA . LYS A 1 113 ? 13.730 13.695 -16.332 1.00 68.00 113 LYS A CA 1
ATOM 883 C C . LYS A 1 113 ? 15.108 14.347 -16.295 1.00 68.00 113 LYS A C 1
ATOM 885 O O . LYS A 1 113 ? 16.111 13.650 -16.331 1.00 68.00 113 LYS A O 1
ATOM 890 N N . THR A 1 114 ? 15.167 15.674 -16.245 1.00 76.38 114 THR A N 1
ATOM 891 C CA . THR A 1 114 ? 16.406 16.456 -16.162 1.00 76.38 114 THR A CA 1
ATOM 892 C C . THR A 1 114 ? 16.135 17.777 -15.461 1.00 76.38 114 THR A C 1
ATOM 894 O O . THR A 1 114 ? 15.059 18.345 -15.653 1.00 76.38 114 THR A O 1
ATOM 897 N N . GLY A 1 115 ? 17.113 18.322 -14.747 1.00 76.12 115 GLY A N 1
ATOM 898 C CA . GLY A 1 115 ? 17.005 19.655 -14.159 1.00 76.12 115 GLY A CA 1
ATOM 899 C C . GLY A 1 115 ? 18.248 20.064 -13.378 1.00 76.12 115 GLY A C 1
ATOM 900 O O . GLY A 1 115 ? 19.251 19.358 -13.377 1.00 76.12 115 GLY A O 1
ATOM 901 N N . THR A 1 116 ? 18.172 21.202 -12.691 1.00 77.81 116 THR A N 1
ATOM 902 C CA . THR A 1 116 ? 19.212 21.673 -11.768 1.00 77.81 116 THR A CA 1
ATOM 903 C C . THR A 1 116 ? 18.634 21.726 -10.362 1.00 77.81 116 THR A C 1
ATOM 905 O O . THR A 1 116 ? 17.616 22.376 -10.130 1.00 77.81 116 THR A O 1
ATOM 908 N N . ILE A 1 117 ? 19.299 21.075 -9.413 1.00 74.69 117 ILE A N 1
ATOM 909 C CA . ILE A 1 117 ? 19.000 21.189 -7.988 1.00 74.69 117 ILE A CA 1
ATOM 910 C C . ILE A 1 117 ? 19.910 22.260 -7.407 1.00 74.69 117 ILE A C 1
ATOM 912 O O . ILE A 1 117 ? 21.127 22.213 -7.575 1.00 74.69 117 ILE A O 1
ATOM 916 N N . GLN A 1 118 ? 19.309 23.229 -6.723 1.00 73.75 118 GLN A N 1
ATOM 917 C CA . GLN A 1 118 ? 20.024 24.242 -5.959 1.00 73.75 118 GLN A CA 1
ATOM 918 C C . GLN A 1 118 ? 19.773 23.994 -4.477 1.00 73.75 118 GLN A C 1
ATOM 920 O O . GLN A 1 118 ? 18.659 24.148 -3.978 1.00 73.75 118 GLN A O 1
ATOM 925 N N . LEU A 1 119 ? 20.824 23.586 -3.780 1.00 69.50 119 LEU A N 1
ATOM 926 C CA . LEU A 1 119 ? 20.857 23.523 -2.335 1.00 69.50 119 LEU A CA 1
ATOM 927 C C . LEU A 1 119 ? 21.254 24.887 -1.800 1.00 69.50 119 LEU A C 1
ATOM 929 O O . LEU A 1 119 ? 22.427 25.259 -1.742 1.00 69.50 119 LEU A O 1
ATOM 933 N N . GLU A 1 120 ? 20.241 25.638 -1.403 1.00 66.94 120 GLU A N 1
ATOM 934 C CA . GLU A 1 120 ? 20.429 26.819 -0.583 1.00 66.94 120 GLU A CA 1
ATOM 935 C C . GLU A 1 120 ? 20.540 26.402 0.886 1.00 66.94 120 GLU A C 1
ATOM 937 O O . GLU A 1 120 ? 19.936 25.417 1.322 1.00 66.94 120 GLU A O 1
ATOM 942 N N . SER A 1 121 ? 21.273 27.175 1.688 1.00 56.84 121 SER A N 1
ATOM 943 C CA . SER A 1 121 ? 21.155 27.050 3.138 1.00 56.84 121 SER A CA 1
ATOM 944 C C . SER A 1 121 ? 19.750 27.502 3.563 1.00 56.84 121 SER A C 1
ATOM 946 O O . SER A 1 121 ? 19.482 28.689 3.763 1.00 56.84 121 SER A O 1
ATOM 948 N N . PHE A 1 122 ? 18.834 26.540 3.703 1.00 44.56 122 PHE A N 1
ATOM 949 C CA . PHE A 1 122 ? 17.563 26.714 4.418 1.00 44.56 122 PHE A CA 1
ATOM 950 C C . PHE A 1 122 ? 17.779 26.881 5.936 1.00 44.56 122 PHE A C 1
ATOM 952 O O . PHE A 1 122 ? 16.836 27.133 6.680 1.00 44.56 122 PHE A O 1
ATOM 959 N N . PHE A 1 123 ? 19.026 26.779 6.403 1.00 49.62 123 PHE A N 1
ATOM 960 C CA . PHE A 1 123 ? 19.412 26.737 7.806 1.00 49.62 123 PHE A CA 1
ATOM 961 C C . PHE A 1 123 ? 19.977 28.097 8.232 1.00 49.62 123 PHE A C 1
ATOM 963 O O . PHE A 1 123 ? 21.185 28.302 8.353 1.00 49.62 123 PHE A O 1
ATOM 970 N N . SER A 1 124 ? 19.079 29.058 8.446 1.00 41.47 124 SER A N 1
ATOM 971 C CA . SER A 1 124 ? 19.358 30.452 8.821 1.00 41.47 124 SER A CA 1
ATOM 972 C C . SER A 1 124 ? 19.900 30.636 10.253 1.00 41.47 124 SER A C 1
ATOM 974 O O . SER A 1 124 ? 19.437 31.516 10.974 1.00 41.47 124 SER A O 1
ATOM 976 N N . GLY A 1 125 ? 20.848 29.804 10.690 1.00 43.91 125 GLY A N 1
ATOM 977 C CA . GLY A 1 125 ? 21.413 29.851 12.044 1.00 43.91 125 GLY A CA 1
ATOM 978 C C . GLY A 1 125 ? 22.870 30.304 12.144 1.00 43.91 125 GLY A C 1
ATOM 979 O O . GLY A 1 125 ? 23.270 30.797 13.192 1.00 43.91 125 GLY A O 1
ATOM 980 N N . PHE A 1 126 ? 23.687 30.159 11.096 1.00 40.88 126 PHE A N 1
ATOM 981 C CA . PHE A 1 126 ? 25.142 30.278 11.255 1.00 40.88 126 PHE A CA 1
ATOM 982 C C . PHE A 1 126 ? 25.780 30.990 10.062 1.00 40.88 126 PHE A C 1
ATOM 984 O O . PHE A 1 126 ? 26.131 30.373 9.060 1.00 40.88 126 PHE A O 1
ATOM 991 N N . GLY A 1 127 ? 25.915 32.313 10.164 1.00 43.09 127 GLY A N 1
ATOM 992 C CA . GLY A 1 127 ? 26.605 33.125 9.166 1.00 43.09 127 GLY A CA 1
ATOM 993 C C . GLY A 1 127 ? 28.062 32.695 8.992 1.00 43.09 127 GLY A C 1
ATOM 994 O O . GLY A 1 127 ? 28.866 32.910 9.895 1.00 43.09 127 GLY A O 1
ATOM 995 N N . ARG A 1 128 ? 28.365 32.077 7.842 1.00 50.47 128 ARG A N 1
ATOM 996 C CA . ARG A 1 128 ? 29.660 31.968 7.136 1.00 50.47 128 ARG A CA 1
ATOM 997 C C . ARG A 1 128 ? 29.461 31.133 5.862 1.00 50.47 128 ARG A C 1
ATOM 999 O O . ARG A 1 128 ? 28.432 30.482 5.709 1.00 50.47 128 ARG A O 1
ATOM 1006 N N . GLU A 1 129 ? 30.418 31.178 4.940 1.00 53.56 129 GLU A N 1
ATOM 1007 C CA . GLU A 1 129 ? 30.448 30.343 3.733 1.00 53.56 129 GLU A CA 1
ATOM 1008 C C . GLU A 1 129 ? 30.600 28.860 4.130 1.00 53.56 129 GLU A C 1
ATOM 1010 O O . GLU A 1 129 ? 31.673 28.419 4.520 1.00 53.56 129 GLU A O 1
ATOM 1015 N N . GLN A 1 130 ? 29.503 28.094 4.114 1.00 58.31 130 GLN A N 1
ATOM 1016 C CA . GLN A 1 130 ? 29.453 26.724 4.668 1.00 58.31 130 GLN A CA 1
ATOM 1017 C C . GLN A 1 130 ? 29.811 25.607 3.671 1.00 58.31 130 GLN A C 1
ATOM 1019 O O . GLN A 1 130 ? 29.866 24.445 4.057 1.00 58.31 130 GLN A O 1
ATOM 1024 N N . PHE A 1 131 ? 30.043 25.932 2.399 1.00 62.09 131 PHE A N 1
ATOM 1025 C CA . PHE A 1 131 ? 30.202 24.944 1.320 1.00 62.09 131 PHE A CA 1
ATOM 1026 C C . PHE A 1 131 ? 31.621 24.913 0.725 1.00 62.09 131 PHE A C 1
ATOM 1028 O O . PHE A 1 131 ? 31.800 24.530 -0.429 1.00 62.09 131 PHE A O 1
ATOM 1035 N N . GLU A 1 132 ? 32.624 25.378 1.478 1.00 60.59 132 GLU A N 1
ATOM 1036 C CA . GLU A 1 132 ? 34.012 25.467 1.001 1.00 60.59 132 GLU A CA 1
ATOM 1037 C C . GLU A 1 132 ? 34.845 24.206 1.202 1.00 60.59 132 GLU A C 1
ATOM 1039 O O . GLU A 1 132 ? 35.779 24.038 0.435 1.00 60.59 132 GLU A O 1
ATOM 1044 N N . ASP A 1 133 ? 34.510 23.370 2.191 1.00 67.56 133 ASP A N 1
ATOM 1045 C CA . ASP A 1 133 ? 35.186 22.109 2.534 1.00 67.56 133 ASP A CA 1
ATOM 1046 C C . ASP A 1 133 ? 34.130 21.021 2.786 1.00 67.56 133 ASP A C 1
ATOM 1048 O O . ASP A 1 133 ? 33.934 20.558 3.915 1.00 67.56 133 ASP A O 1
ATOM 1052 N N . VAL A 1 134 ? 33.389 20.663 1.737 1.00 70.81 134 VAL A N 1
ATOM 1053 C CA . VAL A 1 134 ? 32.292 19.691 1.822 1.00 70.81 134 VAL A CA 1
ATOM 1054 C C . VAL A 1 134 ? 32.472 18.540 0.859 1.00 70.81 134 VAL A C 1
ATOM 1056 O O . VAL A 1 134 ? 32.912 18.715 -0.277 1.00 70.81 134 VAL A O 1
ATOM 1059 N N . GLU A 1 135 ? 32.069 17.364 1.316 1.00 74.25 135 GLU A N 1
ATOM 1060 C CA . GLU A 1 135 ? 31.909 16.190 0.477 1.00 74.25 135 GLU A CA 1
ATOM 1061 C C . GLU A 1 135 ? 30.431 15.954 0.147 1.00 74.25 135 GLU A C 1
ATOM 1063 O O . GLU A 1 135 ? 29.574 16.100 1.021 1.00 74.25 135 GLU A O 1
ATOM 1068 N N . VAL A 1 136 ? 30.150 15.592 -1.108 1.00 72.88 136 VAL A N 1
ATOM 1069 C CA . VAL A 1 136 ? 28.804 15.388 -1.650 1.00 72.88 136 VAL A CA 1
ATOM 1070 C C . VAL A 1 136 ? 28.685 13.999 -2.274 1.00 72.88 136 VAL A C 1
ATOM 1072 O O . VAL A 1 136 ? 29.483 13.627 -3.136 1.00 72.88 136 VAL A O 1
ATOM 1075 N N . TRP A 1 137 ? 27.650 13.259 -1.878 1.00 73.25 137 TRP A N 1
ATOM 1076 C CA . TRP A 1 137 ? 27.186 12.040 -2.546 1.00 73.25 137 TRP A CA 1
ATOM 1077 C C . TRP A 1 137 ? 25.681 11.851 -2.342 1.00 73.25 137 TRP A C 1
ATOM 1079 O O . TRP A 1 137 ? 25.053 12.550 -1.541 1.00 73.25 137 TRP A O 1
ATOM 1089 N N . ILE A 1 138 ? 25.103 10.894 -3.069 1.00 70.94 138 ILE A N 1
ATOM 1090 C CA . ILE A 1 138 ? 23.708 10.497 -2.911 1.00 70.94 138 ILE A CA 1
ATOM 1091 C C . ILE A 1 138 ? 23.611 9.132 -2.248 1.00 70.94 138 ILE A C 1
ATOM 1093 O O . ILE A 1 138 ? 24.312 8.182 -2.609 1.00 70.94 138 ILE A O 1
ATOM 1097 N N . GLU A 1 139 ? 22.683 9.041 -1.304 1.00 70.81 139 GLU A N 1
ATOM 1098 C CA . GLU A 1 139 ? 22.255 7.794 -0.689 1.00 70.81 139 GLU A CA 1
ATOM 1099 C C . GLU A 1 139 ? 20.825 7.464 -1.087 1.00 70.81 139 GLU A C 1
ATOM 1101 O O . GLU A 1 139 ? 19.957 8.338 -1.137 1.00 70.81 139 GLU A O 1
ATOM 1106 N N . PHE A 1 140 ? 20.574 6.181 -1.333 1.00 68.75 140 PHE A N 1
ATOM 1107 C CA . PHE A 1 140 ? 19.218 5.664 -1.365 1.00 68.75 140 PHE A CA 1
ATOM 1108 C C . PHE A 1 140 ? 18.761 5.352 0.054 1.00 68.75 140 PHE A C 1
ATOM 1110 O O . PHE A 1 140 ? 19.488 4.716 0.819 1.00 68.75 140 PHE A O 1
ATOM 1117 N N . ARG A 1 141 ? 17.531 5.758 0.374 1.00 66.56 141 ARG A N 1
ATOM 1118 C CA . ARG A 1 141 ? 16.852 5.410 1.618 1.00 66.56 141 ARG A CA 1
ATOM 1119 C C . ARG A 1 141 ? 15.538 4.691 1.333 1.00 66.56 141 ARG A C 1
ATOM 1121 O O . ARG A 1 141 ? 14.637 5.233 0.688 1.00 66.56 141 ARG A O 1
ATOM 1128 N N . ASP A 1 142 ? 15.397 3.487 1.873 1.00 61.25 142 ASP A N 1
ATOM 1129 C CA . ASP A 1 142 ? 14.126 2.767 1.832 1.00 61.25 142 ASP A CA 1
ATOM 1130 C C . ASP A 1 142 ? 13.252 3.137 3.037 1.00 61.25 142 ASP A C 1
ATOM 1132 O O . ASP A 1 142 ? 13.370 2.541 4.105 1.00 61.25 142 ASP A O 1
ATOM 1136 N N . VAL A 1 143 ? 12.367 4.122 2.863 1.00 52.44 143 VAL A N 1
ATOM 1137 C CA . VAL A 1 143 ? 11.421 4.547 3.917 1.00 52.44 143 VAL A CA 1
ATOM 1138 C C . VAL A 1 143 ? 10.234 3.596 4.086 1.00 52.44 143 VAL A C 1
ATOM 1140 O O . VAL A 1 143 ? 9.463 3.758 5.027 1.00 52.44 143 VAL A O 1
ATOM 1143 N N . PHE A 1 144 ? 10.047 2.650 3.160 1.00 48.16 144 PHE A N 1
ATOM 1144 C CA . PHE A 1 144 ? 8.940 1.693 3.199 1.00 48.16 144 PHE A CA 1
ATOM 1145 C C . PHE A 1 144 ? 9.348 0.373 3.858 1.00 48.16 144 PHE A C 1
ATOM 1147 O O . PHE A 1 144 ? 8.485 -0.352 4.351 1.00 48.16 144 PHE A O 1
ATOM 1154 N N . SER A 1 145 ? 10.648 0.064 3.903 1.00 52.06 145 SER A N 1
ATOM 1155 C CA . SER A 1 145 ? 11.170 -1.016 4.742 1.00 52.06 145 SER A CA 1
ATOM 1156 C C . SER A 1 145 ? 11.275 -0.584 6.205 1.00 52.06 145 SER A C 1
ATOM 1158 O O . SER A 1 145 ? 11.662 0.546 6.497 1.00 52.06 145 SER A O 1
ATOM 1160 N N . GLN A 1 146 ? 10.996 -1.504 7.132 1.00 46.91 146 GLN A N 1
ATOM 1161 C CA . GLN A 1 146 ? 11.184 -1.272 8.572 1.00 46.91 146 GLN A CA 1
ATOM 1162 C C . GLN A 1 146 ? 12.668 -1.103 8.964 1.00 46.91 146 GLN A C 1
ATOM 1164 O O . GLN A 1 146 ? 12.962 -0.664 10.070 1.00 46.91 146 GLN A O 1
ATOM 1169 N N . ASP A 1 147 ? 13.594 -1.400 8.047 1.00 50.69 147 ASP A N 1
ATOM 1170 C CA . ASP A 1 147 ? 15.029 -1.522 8.321 1.00 50.69 147 ASP A CA 1
ATOM 1171 C C . ASP A 1 147 ? 15.841 -0.225 8.113 1.00 50.69 147 ASP A C 1
ATOM 1173 O O . ASP A 1 147 ? 17.066 -0.279 8.192 1.00 50.69 147 ASP A O 1
ATOM 1177 N N . ASP A 1 148 ? 15.203 0.913 7.779 1.00 56.75 148 ASP A N 1
ATOM 1178 C CA . ASP A 1 148 ? 15.836 2.218 7.445 1.00 56.75 148 ASP A CA 1
ATOM 1179 C C . ASP A 1 148 ? 17.162 2.081 6.669 1.00 56.75 148 ASP A C 1
ATOM 1181 O O . ASP A 1 148 ? 18.168 2.724 6.977 1.00 56.75 148 ASP A O 1
ATOM 1185 N N . THR A 1 149 ? 17.197 1.177 5.686 1.00 58.81 149 THR A N 1
ATOM 1186 C CA . THR A 1 149 ? 18.448 0.803 5.022 1.00 58.81 149 THR A CA 1
ATOM 1187 C C . THR A 1 149 ? 18.947 1.954 4.157 1.00 58.81 149 THR A C 1
ATOM 1189 O O . THR A 1 149 ? 18.192 2.488 3.337 1.00 58.81 149 THR A O 1
ATOM 1192 N N . ARG A 1 150 ? 20.230 2.298 4.315 1.00 64.69 150 ARG A N 1
ATOM 1193 C CA . ARG A 1 150 ? 20.915 3.344 3.549 1.00 64.69 150 ARG A CA 1
ATOM 1194 C C . ARG A 1 150 ? 22.153 2.788 2.877 1.00 64.69 150 ARG A C 1
ATOM 1196 O O . ARG A 1 150 ? 22.941 2.084 3.507 1.00 64.69 150 ARG A O 1
ATOM 1203 N N . PHE A 1 151 ? 22.336 3.126 1.612 1.00 67.25 151 PHE A N 1
ATOM 1204 C CA . PHE A 1 151 ? 23.564 2.822 0.893 1.00 67.25 151 PHE A CA 1
ATOM 1205 C C . PHE A 1 151 ? 23.855 3.909 -0.130 1.00 67.25 151 PHE A C 1
ATOM 1207 O O . PHE A 1 151 ? 22.955 4.559 -0.671 1.00 67.25 151 PHE A O 1
ATOM 1214 N N . LYS A 1 152 ? 25.148 4.101 -0.374 1.00 70.25 152 LYS A N 1
ATOM 1215 C CA . LYS A 1 152 ? 25.650 5.057 -1.345 1.00 70.25 152 LYS A CA 1
ATOM 1216 C C . LYS A 1 152 ? 25.344 4.578 -2.760 1.00 70.25 152 LYS A C 1
ATOM 1218 O O . LYS A 1 152 ? 25.541 3.407 -3.083 1.00 70.25 152 LYS A O 1
ATOM 1223 N N . VAL A 1 153 ? 24.872 5.490 -3.601 1.00 67.69 153 VAL A N 1
ATOM 1224 C CA . VAL A 1 153 ? 24.457 5.197 -4.980 1.00 67.69 153 VAL A CA 1
ATOM 1225 C C . VAL A 1 153 ? 25.143 6.067 -6.037 1.00 67.69 153 VAL A C 1
ATOM 1227 O O . VAL A 1 153 ? 24.921 5.883 -7.235 1.00 67.69 153 VAL A O 1
ATOM 1230 N N . SER A 1 154 ? 25.995 6.995 -5.606 1.00 71.12 154 SER A N 1
ATOM 1231 C CA . SER A 1 154 ? 26.853 7.808 -6.466 1.00 71.12 154 SER A CA 1
ATOM 1232 C C . SER A 1 154 ? 28.299 7.744 -5.990 1.00 71.12 154 SER A C 1
ATOM 1234 O O . SER A 1 154 ? 28.566 7.367 -4.851 1.00 71.12 154 SER A O 1
ATOM 1236 N N . ASN A 1 155 ? 29.217 8.214 -6.825 1.00 70.44 155 ASN A N 1
ATOM 1237 C CA . ASN A 1 155 ? 30.577 8.519 -6.387 1.00 70.44 155 ASN A CA 1
ATOM 1238 C C . ASN A 1 155 ? 30.598 9.677 -5.368 1.00 70.44 155 ASN A C 1
ATOM 1240 O O . ASN A 1 155 ? 29.587 10.360 -5.185 1.00 70.44 155 ASN A O 1
ATOM 1244 N N . SER A 1 156 ? 31.727 9.885 -4.688 1.00 74.06 156 SER A N 1
ATOM 1245 C CA . SER A 1 156 ? 31.950 11.057 -3.819 1.00 74.06 156 SER A CA 1
ATOM 1246 C C . SER A 1 156 ? 32.720 12.160 -4.530 1.00 74.06 156 SER A C 1
ATOM 1248 O O . SER A 1 156 ? 33.694 11.893 -5.231 1.00 74.06 156 SER A O 1
ATOM 1250 N N . LEU A 1 157 ? 32.357 13.411 -4.250 1.00 71.56 157 LEU A N 1
ATOM 1251 C CA . LEU A 1 157 ? 33.110 14.590 -4.682 1.00 71.56 157 LEU A CA 1
ATOM 1252 C C . LEU A 1 157 ? 33.347 15.570 -3.547 1.00 71.56 157 LEU A C 1
ATOM 1254 O O . LEU A 1 157 ? 32.479 15.729 -2.693 1.00 71.56 157 LEU A O 1
ATOM 1258 N N . THR A 1 158 ? 34.457 16.306 -3.608 1.00 73.19 158 THR A N 1
ATOM 1259 C CA . THR A 1 158 ? 34.739 17.417 -2.694 1.00 73.19 158 THR A CA 1
ATOM 1260 C C . THR A 1 158 ? 34.745 18.774 -3.379 1.00 73.19 158 THR A C 1
ATOM 1262 O O . THR A 1 158 ? 35.350 18.987 -4.432 1.00 73.19 158 THR A O 1
ATOM 1265 N N . MET A 1 159 ? 34.113 19.737 -2.716 1.00 70.88 159 MET A N 1
ATOM 1266 C CA . MET A 1 159 ? 34.350 21.160 -2.914 1.00 70.88 159 MET A CA 1
ATOM 1267 C C . MET A 1 159 ? 35.261 21.582 -1.762 1.00 70.88 159 MET A C 1
ATOM 1269 O O . MET A 1 159 ? 34.762 21.700 -0.649 1.00 70.88 159 MET A O 1
ATOM 1273 N N . GLY A 1 160 ? 36.576 21.682 -2.003 1.00 71.06 160 GLY A N 1
ATOM 1274 C CA . GLY A 1 160 ? 37.577 22.050 -0.988 1.00 71.06 160 GLY A CA 1
ATOM 1275 C C . GLY A 1 160 ? 38.601 20.979 -0.629 1.00 71.06 160 GLY A C 1
ATOM 1276 O O . GLY A 1 160 ? 38.768 19.986 -1.337 1.00 71.06 160 GLY A O 1
ATOM 1277 N N . ASN A 1 161 ? 39.264 21.183 0.511 1.00 66.88 161 ASN A N 1
ATOM 1278 C CA . ASN A 1 161 ? 40.332 20.334 1.038 1.00 66.88 161 ASN A CA 1
ATOM 1279 C C . ASN A 1 161 ? 39.850 19.580 2.288 1.00 66.88 161 ASN A C 1
ATOM 1281 O O . ASN A 1 161 ? 40.203 19.906 3.426 1.00 66.88 161 ASN A O 1
ATOM 1285 N N . VAL A 1 162 ? 39.039 18.539 2.086 1.00 63.19 162 VAL A N 1
ATOM 1286 C CA . VAL A 1 162 ? 38.553 17.684 3.181 1.00 63.19 162 VAL A CA 1
ATOM 1287 C C . VAL A 1 162 ? 39.650 16.693 3.596 1.00 63.19 162 VAL A C 1
ATOM 1289 O O . VAL A 1 162 ? 40.142 15.916 2.786 1.00 63.19 162 VAL A O 1
ATOM 1292 N N . GLY A 1 163 ? 40.050 16.725 4.873 1.00 54.38 163 GLY A N 1
ATOM 1293 C CA . GLY A 1 163 ? 41.149 15.906 5.414 1.00 54.38 163 GLY A CA 1
ATOM 1294 C C . GLY A 1 163 ? 40.771 14.485 5.858 1.00 54.38 163 GLY A C 1
ATOM 1295 O O . GLY A 1 163 ? 41.644 13.749 6.310 1.00 54.38 163 GLY A O 1
ATOM 1296 N N . VAL A 1 164 ? 39.491 14.101 5.772 1.00 55.53 164 VAL A N 1
ATOM 1297 C CA . VAL A 1 164 ? 38.983 12.778 6.177 1.00 55.53 164 VAL A CA 1
ATOM 1298 C C . VAL A 1 164 ? 38.186 12.162 5.029 1.00 55.53 164 VAL A C 1
ATOM 1300 O O . VAL A 1 164 ? 37.259 12.775 4.513 1.00 55.53 164 VAL A O 1
ATOM 1303 N N . ILE A 1 165 ? 38.562 10.940 4.657 1.00 54.41 165 ILE A N 1
ATOM 1304 C CA . ILE A 1 165 ? 38.010 10.160 3.544 1.00 54.41 165 ILE A CA 1
ATOM 1305 C C . ILE A 1 165 ? 36.622 9.614 3.918 1.00 54.41 165 ILE A C 1
ATOM 1307 O O . ILE A 1 165 ? 36.393 9.190 5.055 1.00 54.41 165 ILE A O 1
ATOM 1311 N N . THR A 1 166 ? 35.692 9.574 2.966 1.00 57.22 166 THR A N 1
ATOM 1312 C CA . THR A 1 166 ? 34.473 8.774 3.089 1.00 57.22 166 THR A CA 1
ATOM 1313 C C . THR A 1 166 ? 34.763 7.358 2.667 1.00 57.22 166 THR A C 1
ATOM 1315 O O . THR A 1 166 ? 35.250 7.078 1.572 1.00 57.22 166 THR A O 1
ATOM 1318 N N . TYR A 1 167 ? 34.409 6.445 3.557 1.00 53.12 167 TYR A N 1
ATOM 1319 C CA . TYR A 1 167 ? 34.455 5.025 3.293 1.00 53.12 167 TYR A CA 1
ATOM 1320 C C . TYR A 1 167 ? 33.289 4.656 2.382 1.00 53.12 167 TYR A C 1
ATOM 1322 O O . TYR A 1 167 ? 32.280 4.118 2.835 1.00 53.12 167 TYR A O 1
ATOM 1330 N N . ALA A 1 168 ? 33.383 5.001 1.098 1.00 50.84 168 ALA A N 1
ATOM 1331 C CA . ALA A 1 168 ? 32.474 4.420 0.131 1.00 50.84 168 ALA A CA 1
ATOM 1332 C C . ALA A 1 168 ? 32.860 2.958 -0.037 1.00 50.84 168 ALA A C 1
ATOM 1334 O O . ALA A 1 168 ? 33.797 2.614 -0.747 1.00 50.84 168 ALA A O 1
ATOM 1335 N N . ARG A 1 169 ? 32.160 2.113 0.704 1.00 56.94 169 ARG A N 1
ATOM 1336 C CA . ARG A 1 169 ? 32.242 0.674 0.530 1.00 56.94 169 ARG A CA 1
ATOM 1337 C C . ARG A 1 169 ? 31.460 0.280 -0.715 1.00 56.94 169 ARG A C 1
ATOM 1339 O O . ARG A 1 169 ? 30.409 0.859 -1.002 1.00 56.94 169 ARG A O 1
ATOM 1346 N N . GLU A 1 170 ? 31.943 -0.743 -1.406 1.00 56.06 170 GLU A N 1
ATOM 1347 C CA . GLU A 1 170 ? 31.127 -1.436 -2.395 1.00 56.06 170 GLU A CA 1
ATOM 1348 C C . GLU A 1 170 ? 29.843 -1.964 -1.749 1.00 56.06 170 GLU A C 1
ATOM 1350 O O . GLU A 1 170 ? 29.782 -2.232 -0.538 1.00 56.06 170 GLU A O 1
ATOM 1355 N N . TRP A 1 171 ? 28.807 -2.142 -2.569 1.00 61.06 171 TRP A N 1
ATOM 1356 C CA . TRP A 1 171 ? 27.602 -2.817 -2.112 1.00 61.06 171 TRP A CA 1
ATOM 1357 C C . TRP A 1 171 ? 27.975 -4.212 -1.636 1.00 61.06 171 TRP A C 1
ATOM 1359 O O . TRP A 1 171 ? 28.574 -5.010 -2.372 1.00 61.06 171 TRP A O 1
ATOM 1369 N N . ASN A 1 172 ? 27.600 -4.526 -0.402 1.00 65.81 172 ASN A N 1
ATOM 1370 C CA . ASN A 1 172 ? 27.738 -5.897 0.052 1.00 65.81 172 ASN A CA 1
ATOM 1371 C C . ASN A 1 172 ? 26.725 -6.787 -0.704 1.00 65.81 172 ASN A C 1
ATOM 1373 O O . ASN A 1 172 ? 25.757 -6.283 -1.284 1.00 65.81 172 ASN A O 1
ATOM 1377 N N . PRO A 1 173 ? 26.922 -8.116 -0.733 1.00 69.25 173 PRO A N 1
ATOM 1378 C CA . PRO A 1 173 ? 26.027 -9.014 -1.462 1.00 69.25 173 PRO A CA 1
ATOM 1379 C C . PRO A 1 173 ? 24.546 -8.883 -1.070 1.00 69.25 173 PRO A C 1
ATOM 1381 O O . PRO A 1 173 ? 23.682 -8.964 -1.938 1.00 69.25 173 PRO A O 1
ATOM 1384 N N . ARG A 1 174 ? 24.248 -8.607 0.209 1.00 66.81 174 ARG A N 1
ATOM 1385 C CA . ARG A 1 174 ? 22.867 -8.435 0.698 1.00 66.81 174 ARG A CA 1
ATOM 1386 C C . ARG A 1 174 ? 22.207 -7.178 0.129 1.00 66.81 174 ARG A C 1
ATOM 1388 O O . ARG A 1 174 ? 21.016 -7.179 -0.156 1.00 66.81 174 ARG A O 1
ATOM 1395 N N . GLU A 1 175 ? 22.971 -6.105 -0.038 1.00 66.19 175 GLU A N 1
ATOM 1396 C CA . GLU A 1 175 ? 22.488 -4.858 -0.636 1.00 66.19 175 GLU A CA 1
ATOM 1397 C C . GLU A 1 175 ? 22.247 -4.996 -2.128 1.00 66.19 175 GLU A C 1
ATOM 1399 O O . GLU A 1 175 ? 21.197 -4.561 -2.595 1.00 66.19 175 GLU A O 1
ATOM 1404 N N . ARG A 1 176 ? 23.163 -5.654 -2.854 1.00 71.88 176 ARG A N 1
ATOM 1405 C CA . ARG A 1 176 ? 22.949 -5.982 -4.273 1.00 71.88 176 ARG A CA 1
ATOM 1406 C C . ARG A 1 176 ? 21.665 -6.784 -4.444 1.00 71.88 176 ARG A C 1
ATOM 1408 O O . ARG A 1 176 ? 20.807 -6.398 -5.226 1.00 71.88 176 ARG A O 1
ATOM 1415 N N . GLU A 1 177 ? 21.476 -7.822 -3.635 1.00 72.94 177 GLU A N 1
ATOM 1416 C CA . GLU A 1 177 ? 20.266 -8.645 -3.668 1.00 72.94 177 GLU A CA 1
ATOM 1417 C C . GLU A 1 177 ? 18.992 -7.841 -3.345 1.00 72.94 177 GLU A C 1
ATOM 1419 O O . GLU A 1 177 ? 17.977 -7.977 -4.037 1.00 72.94 177 GLU A O 1
ATOM 1424 N N . LYS A 1 178 ? 19.034 -6.956 -2.337 1.00 69.69 178 LYS A N 1
ATOM 1425 C CA . LYS A 1 178 ? 17.905 -6.074 -1.991 1.00 69.69 178 LYS A CA 1
ATOM 1426 C C . LYS A 1 178 ? 17.568 -5.119 -3.136 1.00 69.69 178 LYS A C 1
ATOM 1428 O O . LYS A 1 178 ? 16.390 -4.954 -3.456 1.00 69.69 178 LYS A O 1
ATOM 1433 N N . VAL A 1 179 ? 18.569 -4.511 -3.770 1.00 69.31 179 VAL A N 1
ATOM 1434 C CA . VAL A 1 179 ? 18.354 -3.614 -4.913 1.00 69.31 179 VAL A CA 1
ATOM 1435 C C . VAL A 1 179 ? 17.822 -4.377 -6.115 1.00 69.31 179 VAL A C 1
ATOM 1437 O O . VAL A 1 179 ? 16.827 -3.950 -6.692 1.00 69.31 179 VAL A O 1
ATOM 1440 N N . ASP A 1 180 ? 18.396 -5.529 -6.450 1.00 72.94 180 ASP A N 1
ATOM 1441 C CA . ASP A 1 180 ? 17.906 -6.376 -7.537 1.00 72.94 180 ASP A CA 1
ATOM 1442 C C . ASP A 1 180 ? 16.444 -6.775 -7.320 1.00 72.94 180 ASP A C 1
ATOM 1444 O O . ASP A 1 180 ? 15.641 -6.757 -8.255 1.00 72.94 180 ASP A O 1
ATOM 1448 N N . SER A 1 181 ? 16.074 -7.103 -6.080 1.00 72.38 181 SER A N 1
ATOM 1449 C CA . SER A 1 181 ? 14.690 -7.381 -5.691 1.00 72.38 181 SER A CA 1
ATOM 1450 C C . SER A 1 181 ? 13.783 -6.161 -5.887 1.00 72.38 181 SER A C 1
ATOM 1452 O O . SER A 1 181 ? 12.728 -6.260 -6.519 1.00 72.38 181 SER A O 1
ATOM 1454 N N . LEU A 1 182 ? 14.212 -4.977 -5.434 1.00 68.88 182 LEU A N 1
ATOM 1455 C CA . LEU A 1 182 ? 13.468 -3.730 -5.624 1.00 68.88 182 LEU A CA 1
ATOM 1456 C C . LEU A 1 182 ? 13.290 -3.392 -7.108 1.00 68.88 182 LEU A C 1
ATOM 1458 O O . LEU A 1 182 ? 12.176 -3.073 -7.526 1.00 68.88 182 LEU A O 1
ATOM 1462 N N . LEU A 1 183 ? 14.348 -3.508 -7.911 1.00 70.12 183 LEU A N 1
ATOM 1463 C CA . LEU A 1 183 ? 14.315 -3.266 -9.352 1.00 70.12 183 LEU A CA 1
ATOM 1464 C C . LEU A 1 183 ? 13.351 -4.222 -10.052 1.00 70.12 183 LEU A C 1
ATOM 1466 O O . LEU A 1 183 ? 12.517 -3.767 -10.829 1.00 70.12 183 LEU A O 1
ATOM 1470 N N . LYS A 1 184 ? 13.399 -5.517 -9.721 1.00 74.00 184 LYS A N 1
ATOM 1471 C CA . LYS A 1 184 ? 12.443 -6.518 -10.217 1.00 74.00 184 LYS A CA 1
ATOM 1472 C C . LYS A 1 184 ? 11.006 -6.170 -9.827 1.00 74.00 184 LYS A C 1
ATOM 1474 O O . LYS A 1 184 ? 10.105 -6.286 -10.646 1.00 74.00 184 LYS A O 1
ATOM 1479 N N . SER A 1 185 ? 10.770 -5.734 -8.592 1.00 68.56 185 SER A N 1
ATOM 1480 C CA . SER A 1 185 ? 9.415 -5.424 -8.115 1.00 68.56 185 SER A CA 1
ATOM 1481 C C . SER A 1 185 ? 8.808 -4.159 -8.733 1.00 68.56 185 SER A C 1
ATOM 1483 O O . SER A 1 185 ? 7.589 -4.056 -8.829 1.00 68.56 185 SER A O 1
ATOM 1485 N N . ARG A 1 186 ? 9.642 -3.196 -9.148 1.00 68.44 186 ARG A N 1
ATOM 1486 C CA . ARG A 1 186 ? 9.203 -1.852 -9.560 1.00 68.44 186 ARG A CA 1
ATOM 1487 C C . ARG A 1 186 ? 9.328 -1.577 -11.057 1.00 68.44 186 ARG A C 1
ATOM 1489 O O . ARG A 1 186 ? 8.876 -0.524 -11.494 1.00 68.44 186 ARG A O 1
ATOM 1496 N N . ARG A 1 187 ? 9.935 -2.478 -11.837 1.00 72.75 187 ARG A N 1
ATOM 1497 C CA . ARG A 1 187 ? 10.106 -2.330 -13.292 1.00 72.75 187 ARG A CA 1
ATOM 1498 C C . ARG A 1 187 ? 9.320 -3.392 -14.054 1.00 72.75 187 ARG A C 1
ATOM 1500 O O . ARG A 1 187 ? 9.258 -4.533 -13.582 1.00 72.75 187 ARG A O 1
ATOM 1507 N N . PRO A 1 188 ? 8.765 -3.046 -15.231 1.00 74.06 188 PRO A N 1
ATOM 1508 C CA . PRO A 1 188 ? 8.178 -4.051 -16.093 1.00 74.06 188 PRO A CA 1
ATOM 1509 C C . PRO A 1 188 ? 9.259 -5.073 -16.476 1.00 74.06 188 PRO A C 1
ATOM 1511 O O . PRO A 1 188 ? 10.452 -4.738 -16.505 1.00 74.06 188 PRO A O 1
ATOM 1514 N N . PRO A 1 189 ? 8.872 -6.324 -16.756 1.00 82.88 189 PRO A N 1
ATOM 1515 C CA . PRO A 1 189 ? 9.788 -7.293 -17.334 1.00 82.88 189 PRO A CA 1
ATOM 1516 C C . PRO A 1 189 ? 10.364 -6.777 -18.664 1.00 82.88 189 PRO A C 1
ATOM 1518 O O . PRO A 1 189 ? 9.873 -5.802 -19.235 1.00 82.88 189 PRO A O 1
ATOM 1521 N N . GLY A 1 190 ? 11.407 -7.447 -19.161 1.00 81.38 190 GLY A N 1
ATOM 1522 C CA . GLY A 1 190 ? 11.951 -7.184 -20.497 1.00 81.38 190 GLY A CA 1
ATOM 1523 C C . GLY A 1 190 ? 10.972 -7.559 -21.617 1.00 81.38 190 GLY A C 1
ATOM 1524 O O . GLY A 1 190 ? 9.754 -7.523 -21.444 1.00 81.38 190 GLY A O 1
ATOM 1525 N N . ASP A 1 191 ? 11.500 -7.959 -22.772 1.00 87.88 191 ASP A N 1
ATOM 1526 C CA . ASP A 1 191 ? 10.673 -8.274 -23.941 1.00 87.88 191 ASP A CA 1
ATOM 1527 C C . ASP A 1 191 ? 9.534 -9.264 -23.619 1.00 87.88 191 ASP A C 1
ATOM 1529 O O . ASP A 1 191 ? 9.725 -10.201 -22.829 1.00 87.88 191 ASP A O 1
ATOM 1533 N N . PRO A 1 192 ? 8.328 -9.056 -24.186 1.00 89.88 192 PRO A N 1
ATOM 1534 C CA . PRO A 1 192 ? 7.200 -9.949 -23.969 1.00 89.88 192 PRO A CA 1
ATOM 1535 C C . PRO A 1 192 ? 7.495 -11.360 -24.507 1.00 89.88 192 PRO A C 1
ATOM 1537 O O . PRO A 1 192 ? 8.309 -11.523 -25.421 1.00 89.88 192 PRO A O 1
ATOM 1540 N N . PRO A 1 193 ? 6.814 -12.399 -23.989 1.00 90.94 193 PRO A N 1
ATOM 1541 C CA . PRO A 1 193 ? 6.908 -13.744 -24.543 1.00 90.94 193 PRO A CA 1
ATOM 1542 C C . PRO A 1 193 ? 6.575 -13.766 -26.041 1.00 90.94 193 PRO A C 1
ATOM 1544 O O . PRO A 1 193 ? 5.743 -12.990 -26.517 1.00 90.94 193 PRO A O 1
ATOM 1547 N N . SER A 1 194 ? 7.205 -14.682 -26.784 1.00 91.38 194 SER A N 1
ATOM 1548 C CA . SER A 1 194 ? 7.007 -14.803 -28.234 1.00 91.38 194 SER A CA 1
ATOM 1549 C C . SER A 1 194 ? 5.523 -14.937 -28.597 1.00 91.38 194 SER A C 1
ATOM 1551 O O . SER A 1 194 ? 4.790 -15.701 -27.971 1.00 91.38 194 SER A O 1
ATOM 1553 N N . GLY A 1 195 ? 5.084 -14.181 -29.606 1.00 90.00 195 GLY A N 1
ATOM 1554 C CA . GLY A 1 195 ? 3.688 -14.151 -30.054 1.00 90.00 195 GLY A CA 1
ATOM 1555 C C . GLY A 1 195 ? 2.778 -13.189 -29.281 1.00 90.00 195 GLY A C 1
ATOM 1556 O O . GLY A 1 195 ? 1.625 -13.015 -29.672 1.00 90.00 195 GLY A O 1
ATOM 1557 N N . LEU A 1 196 ? 3.276 -12.529 -28.230 1.00 93.00 196 LEU A N 1
ATOM 1558 C CA . LEU A 1 196 ? 2.550 -11.483 -27.511 1.00 93.00 196 LEU A CA 1
ATOM 1559 C C . LEU A 1 196 ? 3.106 -10.103 -27.851 1.00 93.00 196 LEU A C 1
ATOM 1561 O O . LEU A 1 196 ? 4.303 -9.928 -28.065 1.00 93.00 196 LEU A O 1
ATOM 1565 N N . GLN A 1 197 ? 2.223 -9.109 -27.862 1.00 90.94 197 GLN A N 1
ATOM 1566 C CA . GLN A 1 197 ? 2.596 -7.708 -28.014 1.00 90.94 197 GLN A CA 1
ATOM 1567 C C . GLN A 1 197 ? 2.309 -6.937 -26.730 1.00 90.94 197 GLN A C 1
ATOM 1569 O O . GLN A 1 197 ? 1.343 -7.235 -26.024 1.00 90.94 197 GLN A O 1
ATOM 1574 N N . LEU A 1 198 ? 3.137 -5.936 -26.437 1.00 91.00 198 LEU A N 1
ATOM 1575 C CA . LEU A 1 198 ? 2.908 -5.030 -25.315 1.00 91.00 198 LEU A CA 1
ATOM 1576 C C . LEU A 1 198 ? 1.628 -4.224 -25.547 1.00 91.00 198 LEU A C 1
ATOM 1578 O O . LEU A 1 198 ? 1.412 -3.681 -26.630 1.00 91.00 198 LEU A O 1
ATOM 1582 N N . ALA A 1 199 ? 0.791 -4.132 -24.519 1.00 88.12 199 ALA A N 1
ATOM 1583 C CA . ALA A 1 199 ? -0.384 -3.281 -24.541 1.00 88.12 199 ALA A CA 1
ATOM 1584 C C . ALA A 1 199 ? 0.048 -1.811 -24.447 1.00 88.12 199 ALA A C 1
ATOM 1586 O O . ALA A 1 199 ? 0.702 -1.390 -23.491 1.00 88.12 199 ALA A O 1
ATOM 1587 N N . ALA A 1 200 ? -0.331 -1.031 -25.452 1.00 83.94 200 ALA A N 1
ATOM 1588 C CA . ALA A 1 200 ? -0.232 0.418 -25.436 1.00 83.94 200 ALA A CA 1
ATOM 1589 C C . ALA A 1 200 ? -1.394 1.041 -24.637 1.00 83.94 200 ALA A C 1
ATOM 1591 O O . ALA A 1 200 ? -2.366 0.376 -24.268 1.00 83.94 200 ALA A O 1
ATOM 1592 N N . ALA A 1 201 ? -1.309 2.351 -24.390 1.00 80.75 201 ALA A N 1
ATOM 1593 C CA . ALA A 1 201 ? -2.294 3.100 -23.606 1.00 80.75 201 ALA A CA 1
ATOM 1594 C C . ALA A 1 201 ? -3.732 2.999 -24.153 1.00 80.75 201 ALA A C 1
ATOM 1596 O O . ALA A 1 201 ? -4.694 3.082 -23.394 1.00 80.75 201 ALA A O 1
ATOM 1597 N N . ASP A 1 202 ? -3.872 2.814 -25.462 1.00 84.25 202 ASP A N 1
ATOM 1598 C CA . ASP A 1 202 ? -5.120 2.731 -26.220 1.00 84.25 202 ASP A CA 1
ATOM 1599 C C . ASP A 1 202 ? -5.553 1.289 -26.534 1.00 84.25 202 ASP A C 1
ATOM 1601 O O . ASP A 1 202 ? -6.682 1.070 -26.967 1.00 84.25 202 ASP A O 1
ATOM 1605 N N . THR A 1 203 ? -4.712 0.287 -26.255 1.00 89.06 203 THR A N 1
ATOM 1606 C CA . THR A 1 203 ? -4.999 -1.126 -26.555 1.00 89.06 203 THR A CA 1
ATOM 1607 C C . THR A 1 203 ? -6.272 -1.580 -25.857 1.00 89.06 203 THR A C 1
ATOM 1609 O O . THR A 1 203 ? -6.324 -1.533 -24.631 1.00 89.06 203 THR A O 1
ATOM 1612 N N . LEU A 1 204 ? -7.294 -2.005 -26.603 1.00 90.56 204 LEU A N 1
ATOM 1613 C CA . LEU A 1 204 ? -8.584 -2.422 -26.048 1.00 90.56 204 LEU A CA 1
ATOM 1614 C C . LEU A 1 204 ? -8.408 -3.625 -25.109 1.00 90.56 204 LEU A C 1
ATOM 1616 O O . LEU A 1 204 ? -8.147 -4.738 -25.555 1.00 90.56 204 LEU A O 1
ATOM 1620 N N . LEU A 1 205 ? -8.561 -3.390 -23.807 1.00 92.06 205 LEU A N 1
ATOM 1621 C CA . LEU A 1 205 ? -8.592 -4.434 -22.788 1.00 92.06 205 LEU A CA 1
ATOM 1622 C C . LEU A 1 205 ? -10.028 -4.567 -22.280 1.00 92.06 205 LEU A C 1
ATOM 1624 O O . LEU A 1 205 ? -10.679 -3.556 -22.010 1.00 92.06 205 LEU A O 1
ATOM 1628 N N . VAL A 1 206 ? -10.508 -5.799 -22.130 1.00 93.06 206 VAL A N 1
ATOM 1629 C CA . VAL A 1 206 ? -11.862 -6.094 -21.638 1.00 93.06 206 VAL A CA 1
ATOM 1630 C C . VAL A 1 206 ? -11.803 -7.008 -20.407 1.00 93.06 206 VAL A C 1
ATOM 1632 O O . VAL A 1 206 ? -10.891 -7.834 -20.319 1.00 93.06 206 VAL A O 1
ATOM 1635 N N . PRO A 1 207 ? -12.726 -6.877 -19.435 1.00 93.44 207 PRO A N 1
ATOM 1636 C CA . PRO A 1 207 ? -12.808 -7.791 -18.294 1.00 93.44 207 PRO A CA 1
ATOM 1637 C C . PRO A 1 207 ? -12.932 -9.263 -18.716 1.00 93.44 207 PRO A C 1
ATOM 1639 O O . PRO A 1 207 ? -13.691 -9.587 -19.621 1.00 93.44 207 PRO A O 1
ATOM 1642 N N . GLY A 1 208 ? -12.203 -10.154 -18.048 1.00 92.38 208 GLY A N 1
ATOM 1643 C CA . GLY A 1 208 ? -12.098 -11.582 -18.356 1.00 92.38 208 GLY A CA 1
ATOM 1644 C C . GLY A 1 208 ? -11.068 -11.939 -19.423 1.00 92.38 208 GLY A C 1
ATOM 1645 O O . GLY A 1 208 ? -10.923 -13.109 -19.770 1.00 92.38 208 GLY A O 1
ATOM 1646 N N . MET A 1 209 ? -10.363 -10.953 -19.981 1.00 94.69 209 MET A N 1
ATOM 1647 C CA . MET A 1 209 ? -9.390 -11.208 -21.034 1.00 94.69 209 MET A CA 1
ATOM 1648 C C . MET A 1 209 ? -8.097 -11.818 -20.468 1.00 94.69 209 MET A C 1
ATOM 1650 O O . MET A 1 209 ? -7.518 -11.235 -19.542 1.00 94.69 209 MET A O 1
ATOM 1654 N N . PRO A 1 210 ? -7.606 -12.944 -21.026 1.00 94.81 210 PRO A N 1
ATOM 1655 C CA . PRO A 1 210 ? -6.327 -13.519 -20.634 1.00 94.81 210 PRO A CA 1
ATOM 1656 C C . PRO A 1 210 ? -5.172 -12.672 -21.177 1.00 94.81 210 PRO A C 1
ATOM 1658 O O . PRO A 1 210 ? -5.140 -12.308 -22.356 1.00 94.81 210 PRO A O 1
ATOM 1661 N N . ILE A 1 211 ? -4.210 -12.381 -20.308 1.00 94.31 211 ILE A N 1
ATOM 1662 C CA . ILE A 1 211 ? -3.024 -11.571 -20.587 1.00 94.31 211 ILE A CA 1
ATOM 1663 C C . ILE A 1 211 ? -1.784 -12.196 -19.934 1.00 94.31 211 ILE A C 1
ATOM 1665 O O . ILE A 1 211 ? -1.868 -13.101 -19.105 1.00 94.31 211 ILE A O 1
ATOM 1669 N N . GLN A 1 212 ? -0.611 -11.692 -20.297 1.00 93.62 212 GLN A N 1
ATOM 1670 C CA . GLN A 1 212 ? 0.594 -11.809 -19.483 1.00 93.62 212 GLN A CA 1
ATOM 1671 C C . GLN A 1 212 ? 0.816 -10.472 -18.787 1.00 93.62 212 GLN A C 1
ATOM 1673 O O . GLN A 1 212 ? 0.813 -9.428 -19.440 1.00 93.62 212 GLN A O 1
ATOM 1678 N N . ALA A 1 213 ? 1.003 -10.494 -17.474 1.00 91.94 213 ALA A N 1
ATOM 1679 C CA . ALA A 1 213 ? 1.265 -9.303 -16.685 1.00 91.94 213 ALA A CA 1
ATOM 1680 C C . ALA A 1 213 ? 2.619 -9.404 -15.979 1.00 91.94 213 ALA A C 1
ATOM 1682 O O . ALA A 1 213 ? 3.071 -10.485 -15.599 1.00 91.94 213 ALA A O 1
ATOM 1683 N N . GLY A 1 214 ? 3.294 -8.270 -15.841 1.00 88.75 214 GLY A N 1
ATOM 1684 C CA . GLY A 1 214 ? 4.601 -8.191 -15.215 1.00 88.75 214 GLY A CA 1
ATOM 1685 C C . GLY A 1 214 ? 4.529 -8.258 -13.692 1.00 88.75 214 GLY A C 1
ATOM 1686 O O . GLY A 1 214 ? 3.931 -7.397 -13.056 1.00 88.75 214 GLY A O 1
ATOM 1687 N N . TRP A 1 215 ? 5.215 -9.228 -13.095 1.00 84.75 215 TRP A N 1
ATOM 1688 C CA . TRP A 1 215 ? 5.318 -9.396 -11.650 1.00 84.75 215 TRP A CA 1
ATOM 1689 C C . TRP A 1 215 ? 6.747 -9.756 -11.256 1.00 84.75 215 TRP A C 1
ATOM 1691 O O . TRP A 1 215 ? 7.287 -10.768 -11.701 1.00 84.75 215 TRP A O 1
ATOM 1701 N N . MET A 1 216 ? 7.367 -8.948 -10.390 1.00 80.12 216 MET A N 1
ATOM 1702 C CA . MET A 1 216 ? 8.736 -9.185 -9.903 1.00 80.12 216 MET A CA 1
ATOM 1703 C C . MET A 1 216 ? 9.742 -9.433 -11.049 1.00 80.12 216 MET A C 1
ATOM 1705 O O . MET A 1 216 ? 10.567 -10.348 -10.992 1.00 80.12 216 MET A O 1
ATOM 1709 N N . GLY A 1 217 ? 9.650 -8.629 -12.113 1.00 79.31 217 GLY A N 1
ATOM 1710 C CA . GLY A 1 217 ? 10.540 -8.675 -13.274 1.00 79.31 217 GLY A CA 1
ATOM 1711 C C . GLY A 1 217 ? 10.302 -9.854 -14.220 1.00 79.31 217 GLY A C 1
ATOM 1712 O O . GLY A 1 217 ? 11.119 -10.082 -15.110 1.00 79.31 217 GLY A O 1
ATOM 1713 N N . LYS A 1 218 ? 9.215 -10.614 -14.045 1.00 88.12 218 LYS A N 1
ATOM 1714 C CA . LYS A 1 218 ? 8.837 -11.739 -14.910 1.00 88.12 218 LYS A CA 1
ATOM 1715 C C . LYS A 1 218 ? 7.440 -11.556 -15.484 1.00 88.12 218 LYS A C 1
ATOM 1717 O O . LYS A 1 218 ? 6.586 -10.939 -14.857 1.00 88.12 218 LYS A O 1
ATOM 1722 N N . TRP A 1 219 ? 7.219 -12.122 -16.663 1.00 91.38 219 TRP A N 1
ATOM 1723 C CA . TRP A 1 219 ? 5.887 -12.271 -17.237 1.00 91.38 219 TRP A CA 1
ATOM 1724 C C . TRP A 1 219 ? 5.168 -13.437 -16.567 1.00 91.38 219 TRP A C 1
ATOM 1726 O O . TRP A 1 219 ? 5.718 -14.535 -16.489 1.00 91.38 219 TRP A O 1
ATOM 1736 N N . GLU A 1 220 ? 3.969 -13.179 -16.061 1.00 92.06 220 GLU A N 1
ATOM 1737 C CA . GLU A 1 220 ? 3.123 -14.170 -15.407 1.00 92.06 220 GLU A CA 1
ATOM 1738 C C . GLU A 1 220 ? 1.731 -14.190 -16.058 1.00 92.06 220 GLU A C 1
ATOM 1740 O O . GLU A 1 220 ? 1.201 -13.124 -16.401 1.00 92.06 220 GLU A O 1
ATOM 1745 N N . PRO A 1 221 ? 1.102 -15.371 -16.201 1.00 93.75 221 PRO A N 1
ATOM 1746 C CA . PRO A 1 221 ? -0.280 -15.473 -16.643 1.00 93.75 221 PRO A CA 1
ATOM 1747 C C . PRO A 1 221 ? -1.214 -14.689 -15.725 1.00 93.75 221 PRO A C 1
ATOM 1749 O O . PRO A 1 221 ? -1.157 -14.790 -14.494 1.00 93.75 221 PRO A O 1
ATOM 1752 N N . ALA A 1 222 ? -2.089 -13.902 -16.334 1.00 94.56 222 ALA A N 1
ATOM 1753 C CA . ALA A 1 222 ? -3.029 -13.088 -15.600 1.00 94.56 222 ALA A CA 1
ATOM 1754 C C . ALA A 1 222 ? -4.308 -12.826 -16.397 1.00 94.56 222 ALA A C 1
ATOM 1756 O O . ALA A 1 222 ? -4.427 -13.131 -17.583 1.00 94.56 222 ALA A O 1
ATOM 1757 N N . GLU A 1 223 ? -5.278 -12.242 -15.716 1.00 93.94 223 GLU A N 1
ATOM 1758 C CA . GLU A 1 223 ? -6.597 -11.938 -16.241 1.00 93.94 223 GLU A CA 1
ATOM 1759 C C . GLU A 1 223 ? -6.950 -10.484 -15.928 1.00 93.94 223 GLU A C 1
ATOM 1761 O O . GLU A 1 223 ? -6.728 -10.000 -14.814 1.00 93.94 223 GLU A O 1
ATOM 1766 N N . VAL A 1 224 ? -7.522 -9.784 -16.905 1.00 93.56 224 VAL A N 1
ATOM 1767 C CA . VAL A 1 224 ? -8.068 -8.437 -16.705 1.00 93.56 224 VAL A CA 1
ATOM 1768 C C . VAL A 1 224 ? -9.367 -8.532 -15.904 1.00 93.56 224 VAL A C 1
ATOM 1770 O O . VAL A 1 224 ? -10.311 -9.178 -16.337 1.00 93.56 224 VAL A O 1
ATOM 1773 N N . ILE A 1 225 ? -9.457 -7.856 -14.761 1.00 92.19 225 ILE A N 1
ATOM 1774 C CA . ILE A 1 225 ? -10.668 -7.826 -13.924 1.00 92.19 225 ILE A CA 1
ATOM 1775 C C . ILE A 1 225 ? -11.503 -6.575 -14.197 1.00 92.19 225 ILE A C 1
ATOM 1777 O O . ILE A 1 225 ? -12.718 -6.659 -14.356 1.00 92.19 225 ILE A O 1
ATOM 1781 N N . SER A 1 226 ? -10.860 -5.413 -14.289 1.00 89.75 226 SER A N 1
ATOM 1782 C CA . SER A 1 226 ? -11.517 -4.149 -14.624 1.00 89.75 226 SER A CA 1
ATOM 1783 C C . SER A 1 226 ? -10.543 -3.190 -15.301 1.00 89.75 226 SER A C 1
ATOM 1785 O O . SER A 1 226 ? -9.331 -3.238 -15.083 1.00 89.75 226 SER A O 1
ATOM 1787 N N . VAL A 1 227 ? -11.080 -2.294 -16.127 1.00 88.56 227 VAL A N 1
ATOM 1788 C CA . VAL A 1 227 ? -10.325 -1.212 -16.767 1.00 88.56 227 VAL A CA 1
ATOM 1789 C C . VAL A 1 227 ? -10.914 0.107 -16.296 1.00 88.56 227 VAL A C 1
ATOM 1791 O O . VAL A 1 227 ? -12.109 0.350 -16.447 1.00 88.56 227 VAL A O 1
ATOM 1794 N N . HIS A 1 228 ? -10.079 0.950 -15.703 1.00 84.94 228 HIS A N 1
ATOM 1795 C CA . HIS A 1 228 ? -10.489 2.218 -15.120 1.00 84.94 228 HIS A CA 1
ATOM 1796 C C . HIS A 1 228 ? -10.211 3.375 -16.085 1.00 84.94 228 HIS A C 1
ATOM 1798 O O . HIS A 1 228 ? -9.216 3.389 -16.813 1.00 84.94 228 HIS A O 1
ATOM 1804 N N . ALA A 1 229 ? -11.075 4.392 -16.055 1.00 80.88 229 ALA A N 1
ATOM 1805 C CA . ALA A 1 229 ? -10.966 5.568 -16.923 1.00 80.88 229 ALA A CA 1
ATOM 1806 C C . ALA A 1 229 ? -9.680 6.387 -16.691 1.00 80.88 229 ALA A C 1
ATOM 1808 O O . ALA A 1 229 ? -9.216 7.076 -17.592 1.00 80.88 229 ALA A O 1
ATOM 1809 N N . ASN A 1 230 ? -9.074 6.283 -15.504 1.00 77.06 230 ASN A N 1
ATOM 1810 C CA . ASN A 1 230 ? -7.803 6.927 -15.157 1.00 77.06 230 ASN A CA 1
ATOM 1811 C C . ASN A 1 230 ? -6.567 6.221 -15.755 1.00 77.06 230 ASN A C 1
ATOM 1813 O O . ASN A 1 230 ? -5.442 6.593 -15.430 1.00 77.06 230 ASN A O 1
ATOM 1817 N N . GLY A 1 231 ? -6.759 5.202 -16.599 1.00 77.31 231 GLY A N 1
ATOM 1818 C CA . GLY A 1 231 ? -5.672 4.482 -17.256 1.00 77.31 231 GLY A CA 1
ATOM 1819 C C . GLY A 1 231 ? -5.051 3.371 -16.411 1.00 77.31 231 GLY A C 1
ATOM 1820 O O . GLY A 1 231 ? -3.996 2.870 -16.787 1.00 77.31 231 GLY A O 1
ATOM 1821 N N . TYR A 1 232 ? -5.676 2.965 -15.304 1.00 84.81 232 TYR A N 1
ATOM 1822 C CA . TYR A 1 232 ? -5.278 1.776 -14.547 1.00 84.81 232 TYR A CA 1
ATOM 1823 C C . TYR A 1 232 ? -6.128 0.556 -14.916 1.00 84.81 232 TYR A C 1
ATOM 1825 O O . TYR A 1 232 ? -7.289 0.665 -15.309 1.00 84.81 232 TYR A O 1
ATOM 1833 N N . VAL A 1 233 ? -5.538 -0.623 -14.772 1.00 88.62 233 VAL A N 1
ATOM 1834 C CA . VAL A 1 233 ? -6.140 -1.924 -15.048 1.00 88.62 233 VAL A CA 1
ATOM 1835 C C . VAL A 1 233 ? -5.980 -2.773 -13.801 1.00 88.62 233 VAL A C 1
ATOM 1837 O O . VAL A 1 233 ? -4.874 -2.924 -13.283 1.00 88.62 233 VAL A O 1
ATOM 1840 N N . LEU A 1 234 ? -7.082 -3.318 -13.303 1.00 89.38 234 LEU A N 1
ATOM 1841 C CA . LEU A 1 234 ? -7.042 -4.285 -12.223 1.00 89.38 234 LEU A CA 1
ATOM 1842 C C . LEU A 1 234 ? -6.808 -5.666 -12.824 1.00 89.38 234 LEU A C 1
ATOM 1844 O O . LEU A 1 234 ? -7.553 -6.102 -13.702 1.00 89.38 234 LEU A O 1
ATOM 1848 N N . VAL A 1 235 ? -5.770 -6.343 -12.354 1.00 90.56 235 VAL A N 1
ATOM 1849 C CA . VAL A 1 235 ? -5.312 -7.619 -12.899 1.00 90.56 235 VAL A CA 1
ATOM 1850 C C . VAL A 1 235 ? -5.278 -8.663 -11.793 1.00 90.56 235 VAL A C 1
ATOM 1852 O O . VAL A 1 235 ? -4.837 -8.375 -10.680 1.00 90.56 235 VAL A O 1
ATOM 1855 N N . LYS A 1 236 ? -5.720 -9.883 -12.102 1.00 90.31 236 LYS A N 1
ATOM 1856 C CA . LYS A 1 236 ? -5.613 -11.055 -11.228 1.00 90.31 236 LYS A CA 1
ATOM 1857 C C . LYS A 1 236 ? -4.589 -12.031 -11.795 1.00 90.31 236 LYS A C 1
ATOM 1859 O O . LYS A 1 236 ? -4.738 -12.488 -12.923 1.00 90.31 236 LYS A O 1
ATOM 1864 N N . TYR A 1 237 ? -3.582 -12.380 -11.003 1.00 88.00 237 TYR A N 1
ATOM 1865 C CA . TYR A 1 237 ? -2.554 -13.352 -11.377 1.00 88.00 237 TYR A CA 1
ATOM 1866 C C . TYR A 1 237 ? -3.013 -14.791 -11.120 1.00 88.00 237 TYR A C 1
ATOM 1868 O O . TYR A 1 237 ? -3.543 -15.100 -10.048 1.00 88.00 237 TYR A O 1
ATOM 1876 N N . ASP A 1 238 ? -2.742 -15.686 -12.067 1.00 78.00 238 ASP A N 1
ATOM 1877 C CA . ASP A 1 238 ? -3.023 -17.123 -11.973 1.00 78.00 238 ASP A CA 1
ATOM 1878 C C . ASP A 1 238 ? -1.694 -17.898 -11.844 1.00 78.00 238 ASP A C 1
ATOM 1880 O O . ASP A 1 238 ? -0.761 -17.600 -12.595 1.00 78.00 238 ASP A O 1
ATOM 1884 N N . PRO A 1 239 ? -1.519 -18.835 -10.884 1.00 67.81 239 PRO A N 1
ATOM 1885 C CA . PRO A 1 239 ? -2.455 -19.317 -9.851 1.00 67.81 239 PRO A CA 1
ATOM 1886 C C . PRO A 1 239 ? -2.335 -18.588 -8.509 1.00 67.81 239 PRO A C 1
ATOM 1888 O O . PRO A 1 239 ? -2.903 -19.015 -7.508 1.00 67.81 239 PRO A O 1
ATOM 1891 N N . LYS A 1 240 ? -1.569 -17.493 -8.455 1.00 70.00 240 LYS A N 1
ATOM 1892 C CA . LYS A 1 240 ? -1.228 -16.802 -7.200 1.00 70.00 240 LYS A CA 1
ATOM 1893 C C . LYS A 1 240 ? -2.443 -16.169 -6.506 1.00 70.00 240 LYS A C 1
ATOM 1895 O O . LYS A 1 240 ? -2.347 -15.844 -5.329 1.00 70.00 240 LYS A O 1
ATOM 1900 N N . LEU A 1 241 ? -3.556 -15.977 -7.227 1.00 68.75 241 LEU A N 1
ATOM 1901 C CA . LEU A 1 241 ? -4.782 -15.298 -6.775 1.00 68.75 241 LEU A CA 1
ATOM 1902 C C . LEU A 1 241 ? -4.548 -13.862 -6.265 1.00 68.75 241 LEU A C 1
ATOM 1904 O O . LEU A 1 241 ? -5.434 -13.266 -5.655 1.00 68.75 241 LEU A O 1
ATOM 1908 N N . SER A 1 242 ? -3.379 -13.282 -6.547 1.00 78.94 242 SER A N 1
ATOM 1909 C CA . SER A 1 242 ? -3.044 -11.900 -6.213 1.00 78.94 242 SER A CA 1
ATOM 1910 C C . SER A 1 242 ? -3.738 -10.944 -7.168 1.00 78.94 242 SER A C 1
ATOM 1912 O O . SER A 1 242 ? -3.706 -11.147 -8.383 1.00 78.94 242 SER A O 1
ATOM 1914 N N . ILE A 1 243 ? -4.315 -9.876 -6.621 1.00 82.69 243 ILE A N 1
ATOM 1915 C CA . ILE A 1 243 ? -5.002 -8.839 -7.391 1.00 82.69 243 ILE A CA 1
ATOM 1916 C C . ILE A 1 243 ? -4.264 -7.527 -7.227 1.00 82.69 243 ILE A C 1
ATOM 1918 O O . ILE A 1 243 ? -3.931 -7.120 -6.114 1.00 82.69 243 ILE A O 1
ATOM 1922 N N . VAL A 1 244 ? -3.965 -6.900 -8.356 1.00 82.81 244 VAL A N 1
ATOM 1923 C CA . VAL A 1 244 ? -3.008 -5.806 -8.432 1.00 82.81 244 VAL A CA 1
ATOM 1924 C C . VAL A 1 244 ? -3.556 -4.748 -9.362 1.00 82.81 244 VAL A C 1
ATOM 1926 O O . VAL A 1 244 ? -3.999 -5.043 -10.471 1.00 82.81 244 VAL A O 1
ATOM 1929 N N . LEU A 1 245 ? -3.509 -3.503 -8.906 1.00 84.06 245 LEU A N 1
ATOM 1930 C CA . LEU A 1 245 ? -3.795 -2.357 -9.747 1.00 84.06 245 LEU A CA 1
ATOM 1931 C C . LEU A 1 245 ? -2.527 -1.988 -10.517 1.00 84.06 245 LEU A C 1
ATOM 1933 O O . LEU A 1 245 ? -1.505 -1.673 -9.910 1.00 84.06 245 LEU A O 1
ATOM 1937 N N . MET A 1 246 ? -2.591 -2.035 -11.843 1.00 80.69 246 MET A N 1
ATOM 1938 C CA . MET A 1 246 ? -1.448 -1.792 -12.720 1.00 80.69 246 MET A CA 1
ATOM 1939 C C . MET A 1 246 ? -1.730 -0.617 -13.654 1.00 80.69 246 MET A C 1
ATOM 1941 O O . MET A 1 246 ? -2.859 -0.467 -14.121 1.00 80.69 246 MET A O 1
ATOM 1945 N N . PRO A 1 247 ? -0.744 0.237 -13.957 1.00 76.81 247 PRO A N 1
ATOM 1946 C CA . PRO A 1 247 ? -0.920 1.251 -14.985 1.00 76.81 247 PRO A CA 1
ATOM 1947 C C . PRO A 1 247 ? -0.989 0.592 -16.375 1.00 76.81 247 PRO A C 1
ATOM 1949 O O . PRO A 1 247 ? -0.273 -0.367 -16.660 1.00 76.81 247 PRO A O 1
ATOM 1952 N N . ARG A 1 248 ? -1.862 1.107 -17.250 1.00 72.00 248 ARG A N 1
ATOM 1953 C CA . ARG A 1 248 ? -2.007 0.658 -18.650 1.00 72.00 248 ARG A CA 1
ATOM 1954 C C . ARG A 1 248 ? -0.863 1.151 -19.526 1.00 72.00 248 ARG A C 1
ATOM 1956 O O . ARG A 1 248 ? -0.477 0.503 -20.489 1.00 72.00 248 ARG A O 1
ATOM 1963 N N . THR A 1 249 ? -0.325 2.317 -19.193 1.00 63.16 249 THR A N 1
ATOM 1964 C CA . THR A 1 249 ? 0.955 2.784 -19.718 1.00 63.16 249 THR A CA 1
ATOM 1965 C C . THR A 1 249 ? 2.064 1.994 -19.019 1.00 63.16 249 THR A C 1
ATOM 1967 O O . THR A 1 249 ? 1.877 1.577 -17.884 1.00 63.16 249 THR A O 1
ATOM 1970 N N . ARG A 1 250 ? 3.233 1.815 -19.648 1.00 61.91 250 ARG A N 1
ATOM 1971 C CA . ARG A 1 250 ? 4.462 1.245 -19.035 1.00 61.91 250 ARG A CA 1
ATOM 1972 C C . ARG A 1 250 ? 4.709 -0.255 -19.244 1.00 61.91 250 ARG A C 1
ATOM 1974 O O . ARG A 1 250 ? 5.424 -0.856 -18.455 1.00 61.91 250 ARG A O 1
ATOM 1981 N N . SER A 1 251 ? 4.202 -0.843 -20.331 1.00 73.75 251 SER A N 1
ATOM 1982 C CA . SER A 1 251 ? 4.675 -2.158 -20.814 1.00 73.75 251 SER A CA 1
ATOM 1983 C C . SER A 1 251 ? 4.539 -3.297 -19.796 1.00 73.75 251 SER A C 1
ATOM 1985 O O . SER A 1 251 ? 5.273 -4.274 -19.854 1.00 73.75 251 SER A O 1
ATOM 1987 N N . TRP A 1 252 ? 3.606 -3.176 -18.851 1.00 85.19 252 TRP A N 1
ATOM 1988 C CA . TRP A 1 252 ? 3.364 -4.184 -17.817 1.00 85.19 252 TRP A CA 1
ATOM 1989 C C . TRP A 1 252 ? 2.432 -5.297 -18.268 1.00 85.19 252 TRP A C 1
ATOM 1991 O O . TRP A 1 252 ? 2.279 -6.288 -17.563 1.00 85.19 252 TRP A O 1
ATOM 2001 N N . ILE A 1 253 ? 1.768 -5.108 -19.404 1.00 91.25 253 ILE A N 1
ATOM 2002 C CA . ILE A 1 253 ? 0.751 -6.008 -19.924 1.00 91.25 253 ILE A CA 1
ATOM 2003 C C . ILE A 1 253 ? 1.164 -6.387 -21.338 1.00 91.25 253 ILE A C 1
ATOM 2005 O O . ILE A 1 253 ? 1.445 -5.516 -22.161 1.00 91.25 253 ILE A O 1
ATOM 2009 N N . ALA A 1 254 ? 1.175 -7.683 -21.615 1.00 93.19 254 ALA A N 1
ATOM 2010 C CA . ALA A 1 254 ? 1.344 -8.243 -22.939 1.00 93.19 254 ALA A CA 1
ATOM 2011 C C . ALA A 1 254 ? 0.135 -9.118 -23.279 1.00 93.19 254 ALA A C 1
ATOM 2013 O O . ALA A 1 254 ? -0.412 -9.823 -22.429 1.00 93.19 254 ALA A O 1
ATOM 2014 N N . VAL A 1 255 ? -0.308 -9.058 -24.528 1.00 94.50 255 VAL A N 1
ATOM 2015 C CA . VAL A 1 255 ? -1.540 -9.702 -24.989 1.00 94.50 255 VAL A CA 1
ATOM 2016 C C . VAL A 1 255 ? -1.336 -10.289 -26.379 1.00 94.50 255 VAL A C 1
ATOM 2018 O O . VAL A 1 255 ? -0.568 -9.762 -27.186 1.00 94.50 255 VAL A O 1
ATOM 2021 N N . ALA A 1 256 ? -2.008 -11.404 -26.660 1.00 95.25 256 ALA A N 1
ATOM 2022 C CA . ALA A 1 256 ? -1.945 -12.025 -27.973 1.00 95.25 256 ALA A CA 1
ATOM 2023 C C . ALA A 1 256 ? -2.763 -11.193 -28.977 1.00 95.25 256 ALA A C 1
ATOM 2025 O O . ALA A 1 256 ? -3.901 -10.817 -28.669 1.00 95.25 256 ALA A O 1
ATOM 2026 N N . PRO A 1 257 ? -2.247 -10.934 -30.192 1.00 94.38 257 PRO A N 1
ATOM 2027 C CA . PRO A 1 257 ? -2.996 -10.214 -31.222 1.00 94.38 257 PRO A CA 1
ATOM 2028 C C . PRO A 1 257 ? -4.350 -10.857 -31.562 1.00 94.38 257 PRO A C 1
ATOM 2030 O O . PRO A 1 257 ? -5.310 -10.151 -31.857 1.00 94.38 257 PRO A O 1
ATOM 2033 N N . GLU A 1 258 ? -4.455 -12.187 -31.494 1.00 93.56 258 GLU A N 1
ATOM 2034 C CA . GLU A 1 258 ? -5.716 -12.912 -31.708 1.00 93.56 258 GLU A CA 1
ATOM 2035 C C . GLU A 1 258 ? -6.750 -12.614 -30.620 1.00 93.56 258 GLU A C 1
ATOM 2037 O O . GLU A 1 258 ? -7.908 -12.338 -30.931 1.00 93.56 258 GLU A O 1
ATOM 2042 N N . THR A 1 259 ? -6.332 -12.577 -29.352 1.00 94.38 259 THR A N 1
ATOM 2043 C CA . THR A 1 259 ? -7.211 -12.221 -28.230 1.00 94.38 259 THR A CA 1
ATOM 2044 C C . THR A 1 259 ? -7.778 -10.812 -28.394 1.00 94.38 259 THR A C 1
ATOM 2046 O O . THR A 1 259 ? -8.962 -10.600 -28.145 1.00 94.38 259 THR A O 1
ATOM 2049 N N . LEU A 1 260 ? -6.973 -9.860 -28.880 1.00 93.31 260 LEU A N 1
ATOM 2050 C CA . LEU A 1 260 ? -7.439 -8.498 -29.156 1.00 93.31 260 LEU A CA 1
ATOM 2051 C C . LEU A 1 260 ? -8.489 -8.441 -30.269 1.00 93.31 260 LEU A C 1
ATOM 2053 O O . LEU A 1 260 ? -9.440 -7.669 -30.163 1.00 93.31 260 LEU A O 1
ATOM 2057 N N . LYS A 1 261 ? -8.352 -9.266 -31.316 1.00 94.06 261 LYS A N 1
ATOM 2058 C CA . LYS A 1 261 ? -9.373 -9.371 -32.371 1.00 94.06 261 LYS A CA 1
ATOM 2059 C C . LYS A 1 261 ? -10.691 -9.890 -31.803 1.00 94.06 261 LYS A C 1
ATOM 2061 O O . LYS A 1 261 ? -11.731 -9.280 -32.024 1.00 94.06 261 LYS A O 1
ATOM 2066 N N . ILE A 1 262 ? -10.634 -10.953 -30.997 1.00 94.12 262 ILE A N 1
ATOM 2067 C CA . ILE A 1 262 ? -11.823 -11.507 -30.334 1.00 94.12 262 ILE A CA 1
ATOM 2068 C C . ILE A 1 262 ? -12.456 -10.461 -29.406 1.00 94.12 262 ILE A C 1
ATOM 2070 O O . ILE A 1 262 ? -13.675 -10.330 -29.390 1.00 94.12 262 ILE A O 1
ATOM 2074 N N . ALA A 1 263 ? -11.654 -9.690 -28.667 1.00 93.12 263 ALA A N 1
ATOM 2075 C CA . ALA A 1 263 ? -12.150 -8.632 -27.786 1.00 93.12 263 ALA A CA 1
ATOM 2076 C C . ALA A 1 263 ? -12.830 -7.486 -28.547 1.00 93.12 263 ALA A C 1
ATOM 2078 O O . ALA A 1 263 ? -13.797 -6.920 -28.046 1.00 93.12 263 ALA A O 1
ATOM 2079 N N . ALA A 1 264 ? -12.356 -7.161 -29.752 1.00 93.38 264 ALA A N 1
ATOM 2080 C CA . ALA A 1 264 ? -12.974 -6.151 -30.604 1.00 93.38 264 ALA A CA 1
ATOM 2081 C C . ALA A 1 264 ? -14.295 -6.631 -31.236 1.00 93.38 264 ALA A C 1
ATOM 2083 O O . ALA A 1 264 ? -15.226 -5.843 -31.374 1.00 93.38 264 ALA A O 1
ATOM 2084 N N . GLU A 1 265 ? -14.383 -7.908 -31.615 1.00 95.19 265 GLU A N 1
ATOM 2085 C CA . GLU A 1 265 ? -15.553 -8.479 -32.301 1.00 95.19 265 GLU A CA 1
ATOM 2086 C C . GLU A 1 265 ? -16.635 -9.004 -31.348 1.00 95.19 265 GLU A C 1
ATOM 2088 O O . GLU A 1 265 ? -17.813 -9.044 -31.699 1.00 95.19 265 GLU A O 1
ATOM 2093 N N . SER A 1 266 ? -16.245 -9.497 -30.174 1.00 93.81 266 SER A N 1
ATOM 2094 C CA . SER A 1 266 ? -17.122 -10.227 -29.250 1.00 93.81 266 SER A CA 1
ATOM 2095 C C . SER A 1 266 ? -16.639 -10.096 -27.794 1.00 93.81 266 SER A C 1
ATOM 2097 O O . SER A 1 266 ? -16.223 -11.093 -27.185 1.00 93.81 266 SER A O 1
ATOM 2099 N N . PRO A 1 267 ? -16.645 -8.881 -27.213 1.00 90.62 267 PRO A N 1
ATOM 2100 C CA . PRO A 1 267 ? -16.161 -8.639 -25.852 1.00 90.62 267 PRO A CA 1
ATOM 2101 C C . PRO A 1 267 ? -16.909 -9.455 -24.784 1.00 90.62 267 PRO A C 1
ATOM 2103 O O . PRO A 1 267 ? -16.324 -9.833 -23.775 1.00 90.62 267 PRO A O 1
ATOM 2106 N N . GLU A 1 268 ? -18.177 -9.794 -25.017 1.00 91.44 268 GLU A N 1
ATOM 2107 C CA . GLU A 1 268 ? -19.033 -10.583 -24.123 1.00 91.44 268 GLU A CA 1
ATOM 2108 C C . GLU A 1 268 ? -18.589 -12.042 -23.934 1.00 91.44 268 GLU A C 1
ATOM 2110 O O . GLU A 1 268 ? -19.059 -12.723 -23.015 1.00 91.44 268 GLU A O 1
ATOM 2115 N N . LYS A 1 269 ? -17.684 -12.538 -24.790 1.00 92.00 269 LYS A N 1
ATOM 2116 C CA . LYS A 1 269 ? -17.072 -13.866 -24.633 1.00 92.00 269 LYS A CA 1
ATOM 2117 C C . LYS A 1 269 ? -16.124 -13.924 -23.439 1.00 92.00 269 LYS A C 1
ATOM 2119 O O . LYS A 1 269 ? -15.896 -15.008 -22.904 1.00 92.00 269 LYS A O 1
ATOM 2124 N N . PHE A 1 270 ? -15.593 -12.781 -23.014 1.00 93.50 270 PHE A N 1
ATOM 2125 C CA . PHE A 1 270 ? -14.729 -12.688 -21.850 1.00 93.50 270 PHE A CA 1
ATOM 2126 C C . PHE A 1 270 ? -15.577 -12.463 -20.600 1.00 93.50 270 PHE A C 1
ATOM 2128 O O . PHE A 1 270 ? -16.407 -11.556 -20.536 1.00 93.50 270 PHE A O 1
ATOM 2135 N N . LYS A 1 271 ? -15.391 -13.327 -19.602 1.00 90.31 271 LYS A N 1
ATOM 2136 C CA . LYS A 1 271 ? -16.076 -13.226 -18.312 1.00 90.31 271 LYS A CA 1
ATOM 2137 C C . LYS A 1 271 ? -15.035 -13.265 -17.206 1.00 90.31 271 LYS A C 1
ATOM 2139 O O . LYS A 1 271 ? -14.348 -14.279 -17.106 1.00 90.31 271 LYS A O 1
ATOM 2144 N N . PRO A 1 272 ? -14.917 -12.200 -16.396 1.00 90.19 272 PRO A N 1
ATOM 2145 C CA . PRO A 1 272 ? -13.920 -12.159 -15.348 1.00 90.19 272 PRO A CA 1
ATOM 2146 C C . PRO A 1 272 ? -14.208 -13.229 -14.293 1.00 90.19 272 PRO A C 1
ATOM 2148 O O . PRO A 1 272 ? -15.354 -13.408 -13.873 1.00 90.19 272 PRO A O 1
ATOM 2151 N N . SER A 1 273 ? -13.169 -13.928 -13.841 1.00 88.12 273 SER A N 1
ATOM 2152 C CA . SER A 1 273 ? -13.289 -14.978 -12.821 1.00 88.12 273 SER A CA 1
ATOM 2153 C C . SER A 1 273 ? -13.720 -14.451 -11.449 1.00 88.12 273 SER A C 1
ATOM 2155 O O . SER A 1 273 ? -14.192 -15.216 -10.607 1.00 88.12 273 SER A O 1
ATOM 2157 N N . VAL A 1 274 ? -13.567 -13.148 -11.215 1.00 86.81 274 VAL A N 1
ATOM 2158 C CA . VAL A 1 274 ? -14.000 -12.443 -10.006 1.00 86.81 274 VAL A CA 1
ATOM 2159 C C . VAL A 1 274 ? -14.681 -11.134 -10.384 1.00 86.81 274 VAL A C 1
ATOM 2161 O O . VAL A 1 274 ? -14.400 -10.552 -11.428 1.00 86.81 274 VAL A O 1
ATOM 2164 N N . SER A 1 275 ? -15.573 -10.649 -9.525 1.00 84.94 275 SER A N 1
ATOM 2165 C CA . SER A 1 275 ? -16.296 -9.399 -9.756 1.00 84.94 275 SER A CA 1
ATOM 2166 C C . SER A 1 275 ? -15.820 -8.303 -8.812 1.00 84.94 275 SER A C 1
ATOM 2168 O O . SER A 1 275 ? -15.560 -8.543 -7.632 1.00 84.94 275 SER A O 1
ATOM 2170 N N . VAL A 1 276 ? -15.746 -7.086 -9.338 1.00 87.00 276 VAL A N 1
ATOM 2171 C CA . VAL A 1 276 ? -15.514 -5.854 -8.581 1.00 87.00 276 VAL A CA 1
ATOM 2172 C C . VAL A 1 276 ? -16.684 -4.908 -8.792 1.00 87.00 276 VAL A C 1
ATOM 2174 O O . VAL A 1 276 ? -17.426 -5.019 -9.770 1.00 87.00 276 VAL A O 1
ATOM 2177 N N . ARG A 1 277 ? -16.849 -3.966 -7.868 1.00 84.19 277 ARG A N 1
ATOM 2178 C CA . ARG A 1 277 ? -17.830 -2.888 -7.994 1.00 84.19 277 ARG A CA 1
ATOM 2179 C C . ARG A 1 277 ? -17.462 -1.972 -9.174 1.00 84.19 277 ARG A C 1
ATOM 2181 O O . ARG A 1 277 ? -16.270 -1.788 -9.432 1.00 84.19 277 ARG A O 1
ATOM 2188 N N . PRO A 1 278 ? -18.425 -1.336 -9.865 1.00 78.31 278 PRO A N 1
ATOM 2189 C CA . PRO A 1 278 ? -18.116 -0.317 -10.866 1.00 78.31 278 PRO A CA 1
ATOM 2190 C C . PRO A 1 278 ? -17.210 0.791 -10.302 1.00 78.31 278 PRO A C 1
ATOM 2192 O O . PRO A 1 278 ? -17.540 1.444 -9.311 1.00 78.31 278 PRO A O 1
ATOM 2195 N N . GLY A 1 279 ? -16.040 0.979 -10.919 1.00 75.50 279 GLY A N 1
ATOM 2196 C CA . GLY A 1 279 ? -15.017 1.933 -10.469 1.00 75.50 279 GLY A CA 1
ATOM 2197 C C . GLY A 1 279 ? -14.275 1.543 -9.182 1.00 75.50 279 GLY A C 1
ATOM 2198 O O . GLY A 1 279 ? -13.424 2.309 -8.735 1.00 75.50 279 GLY A O 1
ATOM 2199 N N . GLY A 1 280 ? -14.583 0.381 -8.603 1.00 81.31 280 GLY A N 1
ATOM 2200 C CA . GLY A 1 280 ? -13.888 -0.198 -7.459 1.00 81.31 280 GLY A CA 1
ATOM 2201 C C . GLY A 1 280 ? -12.680 -1.046 -7.858 1.00 81.31 280 GLY A C 1
ATOM 2202 O O . GLY A 1 280 ? -12.514 -1.447 -9.008 1.00 81.31 280 GLY A O 1
ATOM 2203 N N . TYR A 1 281 ? -11.836 -1.309 -6.877 1.00 80.56 281 TYR A N 1
ATOM 2204 C CA . TYR A 1 281 ? -10.569 -2.019 -6.921 1.00 80.56 281 TYR A CA 1
ATOM 2205 C C . TYR A 1 281 ? -10.583 -3.324 -6.098 1.00 80.56 281 TYR A C 1
ATOM 2207 O O . TYR A 1 281 ? -9.751 -4.200 -6.327 1.00 80.56 281 TYR A O 1
ATOM 2215 N N . ALA A 1 282 ? -11.496 -3.475 -5.135 1.00 82.44 282 ALA A N 1
ATOM 2216 C CA . ALA A 1 282 ? -11.593 -4.634 -4.256 1.00 82.44 282 ALA A CA 1
ATOM 2217 C C . ALA A 1 282 ? -12.575 -5.684 -4.804 1.00 82.44 282 ALA A C 1
ATOM 2219 O O . ALA A 1 282 ? -13.706 -5.374 -5.187 1.00 82.44 282 ALA A O 1
ATOM 2220 N N . VAL A 1 283 ? -12.163 -6.957 -4.797 1.00 84.12 283 VAL A N 1
ATOM 2221 C CA . VAL A 1 283 ? -13.042 -8.073 -5.187 1.00 84.12 283 VAL A CA 1
ATOM 2222 C C . VAL A 1 283 ? -14.189 -8.210 -4.219 1.00 84.12 283 VAL A C 1
ATOM 2224 O O . VAL A 1 283 ? -13.973 -8.322 -3.015 1.00 84.12 283 VAL A O 1
ATOM 2227 N N . ILE A 1 284 ? -15.402 -8.232 -4.761 1.00 86.50 284 ILE A N 1
ATOM 2228 C CA . ILE A 1 284 ? -16.628 -8.396 -3.994 1.00 86.50 284 ILE A CA 1
ATOM 2229 C C . ILE A 1 284 ? -16.550 -9.726 -3.230 1.00 86.50 284 ILE A C 1
ATOM 2231 O O . ILE A 1 284 ? -16.354 -10.772 -3.857 1.00 86.50 284 ILE A O 1
ATOM 2235 N N . PRO A 1 285 ? -16.695 -9.722 -1.892 1.00 82.56 285 PRO A N 1
ATOM 2236 C CA . PRO A 1 285 ? -16.638 -10.954 -1.129 1.00 82.56 285 PRO A CA 1
ATOM 2237 C C . PRO A 1 285 ? -17.814 -11.869 -1.502 1.00 82.56 285 PRO A C 1
ATOM 2239 O O . PRO A 1 285 ? -18.892 -11.379 -1.863 1.00 82.56 285 PRO A O 1
ATOM 2242 N N . PRO A 1 286 ? -17.658 -13.199 -1.379 1.00 82.44 286 PRO A N 1
ATOM 2243 C CA . PRO A 1 286 ? -18.765 -14.123 -1.579 1.00 82.44 286 PRO A CA 1
ATOM 2244 C C . PRO A 1 286 ? -19.968 -13.729 -0.717 1.00 82.44 286 PRO A C 1
ATOM 2246 O O . PRO A 1 286 ? -19.806 -13.340 0.434 1.00 82.44 286 PRO A O 1
ATOM 2249 N N . ASN A 1 287 ? -21.176 -13.863 -1.264 1.00 88.94 287 ASN A N 1
ATOM 2250 C CA . ASN A 1 287 ? -22.444 -13.540 -0.593 1.00 88.94 287 ASN A CA 1
ATOM 2251 C C . ASN A 1 287 ? -22.699 -12.056 -0.301 1.00 88.94 287 ASN A C 1
ATOM 2253 O O . ASN A 1 287 ? -23.690 -11.753 0.359 1.00 88.94 287 ASN A O 1
ATOM 2257 N N . PHE A 1 288 ? -21.894 -11.137 -0.829 1.00 91.50 288 PHE A N 1
ATOM 2258 C CA . PHE A 1 288 ? -22.207 -9.710 -0.795 1.00 91.50 288 PHE A CA 1
ATOM 2259 C C . PHE A 1 288 ? -22.869 -9.264 -2.098 1.00 91.50 288 PHE A C 1
ATOM 2261 O O . PHE A 1 288 ? -22.574 -9.781 -3.177 1.00 91.50 288 PHE A O 1
ATOM 2268 N N . VAL A 1 289 ? -23.789 -8.312 -1.983 1.00 91.25 289 VAL A N 1
ATOM 2269 C CA . VAL A 1 289 ? -24.477 -7.664 -3.104 1.00 91.25 289 VAL A CA 1
ATOM 2270 C C . VAL A 1 289 ? -24.358 -6.153 -2.971 1.00 91.25 289 VAL A C 1
ATOM 2272 O O . VAL A 1 289 ? -24.195 -5.628 -1.867 1.00 91.25 289 VAL A O 1
ATOM 2275 N N . GLN A 1 290 ? -24.367 -5.465 -4.109 1.00 89.19 290 GLN A N 1
ATOM 2276 C CA . GLN A 1 290 ? -24.324 -4.009 -4.133 1.00 89.19 290 GLN A CA 1
ATOM 2277 C C . GLN A 1 290 ? -25.628 -3.452 -3.563 1.00 89.19 290 GLN A C 1
ATOM 2279 O O . GLN A 1 290 ? -26.693 -4.036 -3.752 1.00 89.19 290 GLN A O 1
ATOM 2284 N N . VAL A 1 291 ? -25.525 -2.356 -2.814 1.00 89.69 291 VAL A N 1
ATOM 2285 C CA . VAL A 1 291 ? -26.698 -1.652 -2.301 1.00 89.69 291 VAL A CA 1
ATOM 2286 C C . VAL A 1 291 ? -27.222 -0.721 -3.388 1.00 89.69 291 VAL A C 1
ATOM 2288 O O . VAL A 1 291 ? -26.559 0.248 -3.765 1.00 89.69 291 VAL A O 1
ATOM 2291 N N . ASP A 1 292 ? -28.436 -0.999 -3.845 1.00 85.69 292 ASP A N 1
ATOM 2292 C CA . ASP A 1 292 ? -29.136 -0.177 -4.830 1.00 85.69 292 ASP A CA 1
ATOM 2293 C C . ASP A 1 292 ? -30.004 0.897 -4.144 1.00 85.69 292 ASP A C 1
ATOM 2295 O O . ASP A 1 292 ? -30.202 0.882 -2.920 1.00 85.69 292 ASP A O 1
ATOM 2299 N N . GLU A 1 293 ? -30.526 1.850 -4.921 1.00 82.38 293 GLU A N 1
ATOM 2300 C CA . GLU A 1 293 ? -31.365 2.951 -4.414 1.00 82.38 293 GLU A CA 1
ATOM 2301 C C . GLU A 1 293 ? -32.606 2.443 -3.667 1.00 82.38 293 GLU A C 1
ATOM 2303 O O . GLU A 1 293 ? -32.901 2.927 -2.575 1.00 82.38 293 GLU A O 1
ATOM 2308 N N . ASP A 1 294 ? -33.231 1.379 -4.174 1.00 83.88 294 ASP A N 1
ATOM 2309 C CA . ASP A 1 294 ? -34.451 0.787 -3.612 1.00 83.88 294 ASP A CA 1
ATOM 2310 C C . ASP A 1 294 ? -34.206 -0.120 -2.395 1.00 83.88 294 ASP A C 1
ATOM 2312 O O . ASP A 1 294 ? -35.150 -0.629 -1.791 1.00 83.88 294 ASP A O 1
ATOM 2316 N N . THR A 1 295 ? -32.946 -0.360 -2.014 1.00 86.38 295 THR A N 1
ATOM 2317 C CA . THR A 1 295 ? -32.641 -1.263 -0.895 1.00 86.38 295 THR A CA 1
ATOM 2318 C C . THR A 1 295 ? -33.096 -0.621 0.426 1.00 86.38 295 THR A C 1
ATOM 2320 O O . THR A 1 295 ? -32.561 0.427 0.804 1.00 86.38 295 THR A O 1
ATOM 2323 N N . PRO A 1 296 ? -34.048 -1.203 1.177 1.00 84.69 296 PRO A N 1
ATOM 2324 C CA . PRO A 1 296 ? -34.447 -0.645 2.462 1.00 84.69 296 PRO A CA 1
ATOM 2325 C C . PRO A 1 296 ? -33.299 -0.832 3.455 1.00 84.69 296 PRO A C 1
ATOM 2327 O O . PRO A 1 296 ? -32.820 -1.945 3.648 1.00 84.69 296 PRO A O 1
ATOM 2330 N N . LEU A 1 297 ? -32.833 0.256 4.067 1.00 91.19 297 LEU A N 1
ATOM 2331 C CA . LEU A 1 297 ? -31.736 0.229 5.031 1.00 91.19 297 LEU A CA 1
ATOM 2332 C C . LEU A 1 297 ? -32.194 0.830 6.355 1.00 91.19 297 LEU A C 1
ATOM 2334 O O . LEU A 1 297 ? -32.794 1.904 6.371 1.00 91.19 297 LEU A O 1
ATOM 2338 N N . LEU A 1 298 ? -31.866 0.156 7.456 1.00 92.69 298 LEU A N 1
ATOM 2339 C CA . LEU A 1 298 ? -32.166 0.619 8.809 1.00 92.69 298 LEU A CA 1
ATOM 2340 C C . LEU A 1 298 ? -30.889 1.125 9.501 1.00 92.69 298 LEU A C 1
ATOM 2342 O O . LEU A 1 298 ? -29.827 0.516 9.330 1.00 92.69 298 LEU A O 1
ATOM 2346 N N . PRO A 1 299 ? -30.949 2.203 10.300 1.00 93.38 299 PRO A N 1
ATOM 2347 C CA . PRO A 1 299 ? -29.862 2.574 11.204 1.00 93.38 299 PRO A CA 1
ATOM 2348 C C . PRO A 1 299 ? -29.343 1.368 12.002 1.00 93.38 299 PRO A C 1
ATOM 2350 O O . PRO A 1 299 ? -30.127 0.576 12.512 1.00 93.38 299 PRO A O 1
ATOM 2353 N N . GLY A 1 300 ? -28.023 1.206 12.057 1.00 89.81 300 GLY A N 1
ATOM 2354 C CA . GLY A 1 300 ? -27.324 0.063 12.645 1.00 89.81 300 GLY A CA 1
ATOM 2355 C C . GLY A 1 300 ? -27.044 -1.103 11.693 1.00 89.81 300 GLY A C 1
ATOM 2356 O O . GLY A 1 300 ? -26.360 -2.047 12.086 1.00 89.81 300 GLY A O 1
ATOM 2357 N N . THR A 1 301 ? -27.512 -1.048 10.438 1.00 94.62 301 THR A N 1
ATOM 2358 C CA . THR A 1 301 ? -27.233 -2.092 9.433 1.00 94.62 301 THR A CA 1
ATOM 2359 C C . THR A 1 301 ? -25.720 -2.248 9.205 1.00 94.62 301 THR A C 1
ATOM 2361 O O . THR A 1 301 ? -25.062 -1.269 8.830 1.00 94.62 301 THR A O 1
ATOM 2364 N N . PRO A 1 302 ? -25.152 -3.459 9.376 1.00 92.31 302 PRO A N 1
ATOM 2365 C CA . PRO A 1 302 ? -23.775 -3.757 8.999 1.00 92.31 302 PRO A CA 1
ATOM 2366 C C . PRO A 1 302 ? -23.613 -3.777 7.480 1.00 92.31 302 PRO A C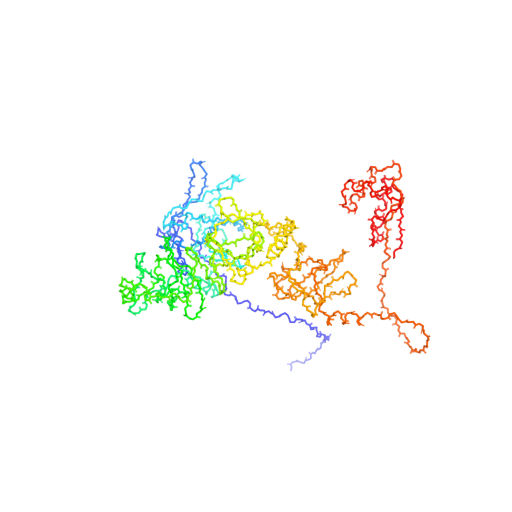 1
ATOM 2368 O O . PRO A 1 302 ? -24.344 -4.468 6.769 1.00 92.31 302 PRO A O 1
ATOM 2371 N N . LEU A 1 303 ? -22.620 -3.048 6.992 1.00 93.31 303 LEU A N 1
ATOM 2372 C CA . LEU A 1 303 ? -22.274 -2.927 5.583 1.00 93.31 303 LEU A CA 1
ATOM 2373 C C . LEU A 1 303 ? -20.764 -3.118 5.414 1.00 93.31 303 LEU A C 1
ATOM 2375 O O . LEU A 1 303 ? -19.990 -3.064 6.372 1.00 93.31 303 LEU A O 1
ATOM 2379 N N . LYS A 1 304 ? -20.331 -3.301 4.170 1.00 90.81 304 LYS A N 1
ATOM 2380 C CA . LYS A 1 304 ? -18.921 -3.209 3.796 1.00 90.81 304 LYS A CA 1
ATOM 2381 C C . LYS A 1 304 ? -18.706 -2.023 2.880 1.00 90.81 304 LYS A C 1
ATOM 2383 O O . LYS A 1 304 ? -19.453 -1.838 1.925 1.00 90.81 304 LYS A O 1
ATOM 2388 N N . MET A 1 305 ? -17.667 -1.249 3.153 1.00 88.75 305 MET A N 1
ATOM 2389 C CA . MET A 1 305 ? -17.221 -0.173 2.281 1.00 88.75 305 MET A CA 1
ATOM 2390 C C . MET A 1 305 ? -15.834 -0.488 1.749 1.00 88.75 305 MET A C 1
ATOM 2392 O O . MET A 1 305 ? -14.980 -1.038 2.440 1.00 88.75 305 MET A O 1
ATOM 2396 N N . GLU A 1 306 ? -15.613 -0.127 0.501 1.00 82.31 306 GLU A N 1
ATOM 2397 C CA . GLU A 1 306 ? -14.316 -0.242 -0.134 1.00 82.31 306 GLU A CA 1
ATOM 2398 C C . GLU A 1 306 ? -13.334 0.834 0.360 1.00 82.31 306 GLU A C 1
ATOM 2400 O O . GLU A 1 306 ? -13.650 2.023 0.396 1.00 82.31 306 GLU A O 1
ATOM 2405 N N . SER A 1 307 ? -12.113 0.419 0.697 1.00 76.31 307 SER A N 1
ATOM 2406 C CA . SER A 1 30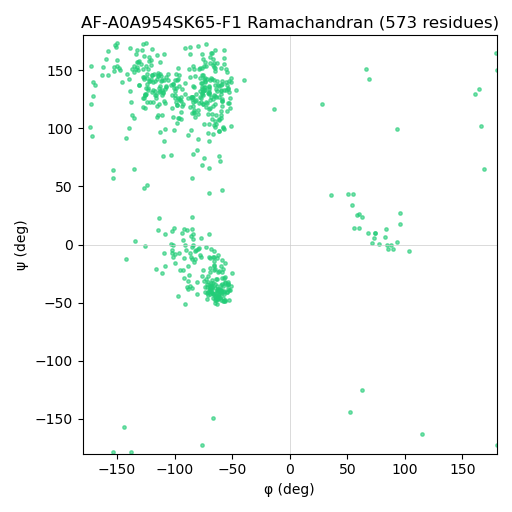7 ? -11.010 1.287 1.113 1.00 76.31 307 SER A CA 1
ATOM 2407 C C . SER A 1 307 ? -9.707 0.787 0.486 1.00 76.31 307 SER A C 1
ATOM 2409 O O . SER A 1 307 ? -9.104 -0.205 0.912 1.00 76.31 307 SER A O 1
ATOM 2411 N N . GLY A 1 308 ? -9.291 1.442 -0.601 1.00 71.62 308 GLY A N 1
ATOM 2412 C CA . GLY A 1 308 ? -8.199 0.956 -1.446 1.00 71.62 308 GLY A CA 1
ATOM 2413 C C . GLY A 1 308 ? -8.544 -0.396 -2.081 1.00 71.62 308 GLY A C 1
ATOM 2414 O O . GLY A 1 308 ? -9.573 -0.525 -2.729 1.00 71.62 308 GLY A O 1
ATOM 2415 N N . LEU A 1 309 ? -7.689 -1.405 -1.883 1.00 68.75 309 LEU A N 1
ATOM 2416 C CA . LEU A 1 309 ? -7.877 -2.778 -2.389 1.00 68.75 309 LEU A CA 1
ATOM 2417 C C . LEU A 1 309 ? -8.594 -3.709 -1.390 1.00 68.75 309 LEU A C 1
ATOM 2419 O O . LEU A 1 309 ? -8.533 -4.930 -1.531 1.00 68.75 309 LEU A O 1
ATOM 2423 N N . ARG A 1 310 ? -9.212 -3.169 -0.332 1.00 76.94 310 ARG A N 1
ATOM 2424 C CA . ARG A 1 310 ? -9.799 -3.959 0.761 1.00 76.94 310 ARG A CA 1
ATOM 2425 C C . ARG A 1 310 ? -11.219 -3.518 1.083 1.00 76.94 310 ARG A C 1
ATOM 2427 O O . ARG A 1 310 ? -11.607 -2.384 0.818 1.00 76.94 310 ARG A O 1
ATOM 2434 N N . TRP A 1 311 ? -11.964 -4.427 1.704 1.00 83.00 311 TRP A N 1
ATOM 2435 C CA . TRP A 1 311 ? -13.264 -4.131 2.291 1.00 83.00 311 TRP A CA 1
ATOM 2436 C C . TRP A 1 311 ? -13.120 -3.876 3.783 1.00 83.00 311 TRP A C 1
ATOM 2438 O O . TRP A 1 311 ? -12.591 -4.715 4.510 1.00 83.00 311 TRP A O 1
ATOM 2448 N N . GLU A 1 312 ? -13.624 -2.735 4.226 1.00 85.12 312 GLU A N 1
ATOM 2449 C CA . GLU A 1 312 ? -13.745 -2.363 5.628 1.00 85.12 312 GLU A CA 1
ATOM 2450 C C . GLU A 1 312 ? -15.177 -2.605 6.101 1.00 85.12 312 GLU A C 1
ATOM 2452 O O . GLU A 1 312 ? -16.140 -2.358 5.371 1.00 85.12 312 GLU A O 1
ATOM 2457 N N . ASP A 1 313 ? -15.314 -3.080 7.336 1.00 87.31 313 ASP A N 1
ATOM 2458 C CA . ASP A 1 313 ? -16.614 -3.176 7.987 1.00 87.31 313 ASP A CA 1
ATOM 2459 C C . ASP A 1 313 ? -17.069 -1.794 8.446 1.00 87.31 313 ASP A C 1
ATOM 2461 O O . ASP A 1 313 ? -16.334 -1.061 9.120 1.00 87.31 313 ASP A O 1
ATOM 2465 N N . VAL A 1 314 ? -18.302 -1.447 8.091 1.00 88.69 314 VAL A N 1
ATOM 2466 C CA . VAL A 1 314 ? -18.920 -0.177 8.456 1.00 88.69 314 VAL A CA 1
ATOM 2467 C C . VAL A 1 314 ? -20.334 -0.415 8.973 1.00 88.69 314 VAL A C 1
ATOM 2469 O O . VAL A 1 314 ? -21.009 -1.364 8.584 1.00 88.69 314 VAL A O 1
ATOM 2472 N N . THR A 1 315 ? -20.792 0.454 9.860 1.00 91.19 315 THR A N 1
ATOM 2473 C CA . THR A 1 315 ? -22.161 0.446 10.373 1.00 91.19 315 THR A CA 1
ATOM 2474 C C . THR A 1 315 ? -22.888 1.666 9.829 1.00 91.19 315 THR A C 1
ATOM 2476 O O . THR A 1 315 ? -22.366 2.782 9.900 1.00 91.19 315 THR A O 1
ATOM 2479 N N . LEU A 1 316 ? -24.087 1.471 9.282 1.00 93.38 316 LEU A N 1
ATOM 2480 C CA . LEU A 1 316 ? -24.955 2.579 8.896 1.00 93.38 316 LEU A CA 1
ATOM 2481 C C . LEU A 1 316 ? -25.424 3.326 10.146 1.00 93.38 316 LEU A C 1
ATOM 2483 O O . LEU A 1 316 ? -26.001 2.720 11.037 1.00 93.38 316 LEU A O 1
ATOM 2487 N N . ILE A 1 317 ? -25.211 4.634 10.204 1.00 91.81 317 ILE A N 1
ATOM 2488 C CA . ILE A 1 317 ? -25.714 5.486 11.285 1.00 91.81 317 ILE A CA 1
ATOM 2489 C C . ILE A 1 317 ? -27.087 6.029 10.917 1.00 91.81 317 ILE A C 1
ATOM 2491 O O . ILE A 1 317 ? -28.032 5.891 11.680 1.00 91.81 317 ILE A O 1
ATOM 2495 N N . GLN A 1 318 ? -27.212 6.614 9.729 1.00 91.62 318 GLN A N 1
ATOM 2496 C CA . GLN A 1 318 ? -28.490 7.095 9.211 1.00 91.62 318 GLN A CA 1
ATOM 2497 C C . GLN A 1 318 ? -28.446 7.254 7.693 1.00 91.62 318 GLN A C 1
ATOM 2499 O O . GLN A 1 318 ? -27.375 7.390 7.098 1.00 91.62 318 GLN A O 1
ATOM 2504 N N . VAL A 1 319 ? -29.622 7.276 7.073 1.00 90.81 319 VAL A N 1
ATOM 2505 C CA . VAL A 1 319 ? -29.803 7.705 5.683 1.00 90.81 319 VAL A CA 1
ATOM 2506 C C . VAL A 1 319 ? -30.224 9.171 5.716 1.00 90.81 319 VAL A C 1
ATOM 2508 O O . VAL A 1 319 ? -31.168 9.521 6.418 1.00 90.81 319 VAL A O 1
ATOM 2511 N N . THR A 1 320 ? -29.505 10.039 5.012 1.00 88.00 320 THR A N 1
ATOM 2512 C CA . THR A 1 320 ? -29.831 11.469 4.956 1.00 88.00 320 THR A CA 1
ATOM 2513 C C . THR A 1 320 ? -31.021 11.728 4.034 1.00 88.00 320 THR A C 1
ATOM 2515 O O . THR A 1 320 ? -31.358 10.895 3.193 1.00 88.00 320 THR A O 1
ATOM 2518 N N . GLU A 1 321 ? -31.626 12.915 4.133 1.00 81.44 321 GLU A N 1
ATOM 2519 C CA . GLU A 1 321 ? -32.739 13.330 3.258 1.00 81.44 321 GLU A CA 1
ATOM 2520 C C . GLU A 1 321 ? -32.383 13.274 1.762 1.00 81.44 321 GLU A C 1
ATOM 2522 O O . GLU A 1 321 ? -33.244 13.026 0.925 1.00 81.44 321 GLU A O 1
ATOM 2527 N N . GLY A 1 322 ? -31.100 13.442 1.418 1.00 79.38 322 GLY A N 1
ATOM 2528 C CA . GLY A 1 322 ? -30.590 13.317 0.050 1.00 79.38 322 GLY A CA 1
ATOM 2529 C C . GLY A 1 322 ? -30.273 11.883 -0.392 1.00 79.38 322 GLY A C 1
ATOM 2530 O O . GLY A 1 322 ? -29.615 11.709 -1.412 1.00 79.38 322 GLY A O 1
ATOM 2531 N N . GLY A 1 323 ? -30.646 10.863 0.389 1.00 82.19 323 GLY A N 1
ATOM 2532 C CA . GLY A 1 323 ? -30.421 9.446 0.073 1.00 82.19 323 GLY A CA 1
ATOM 2533 C C . GLY A 1 323 ? -28.992 8.939 0.308 1.00 82.19 323 GLY A C 1
ATOM 2534 O O . GLY A 1 323 ? -28.719 7.754 0.098 1.00 82.19 323 GLY A O 1
ATOM 2535 N N . ASN A 1 324 ? -28.084 9.803 0.773 1.00 89.00 324 ASN A N 1
ATOM 2536 C CA . ASN A 1 324 ? -26.722 9.411 1.128 1.00 89.00 324 ASN A CA 1
ATOM 2537 C C . ASN A 1 324 ? -26.697 8.674 2.469 1.00 89.00 324 ASN A C 1
ATOM 2539 O O . ASN A 1 324 ? -27.514 8.909 3.357 1.00 89.00 324 ASN A O 1
ATOM 2543 N N . LEU A 1 325 ? -25.716 7.800 2.633 1.00 91.62 325 LEU A N 1
ATOM 2544 C CA . LEU A 1 325 ? -25.527 6.990 3.823 1.00 91.62 325 LEU A CA 1
ATOM 2545 C C . LEU A 1 325 ? -24.482 7.648 4.712 1.00 91.62 325 LEU A C 1
ATOM 2547 O O . LEU A 1 325 ? -23.334 7.821 4.310 1.00 91.62 325 LEU A O 1
ATOM 2551 N N . GLN A 1 326 ? -24.867 7.999 5.931 1.00 91.75 326 GLN A N 1
ATOM 2552 C CA . GLN A 1 326 ? -23.907 8.354 6.959 1.00 91.75 326 GLN A CA 1
ATOM 2553 C C . GLN A 1 326 ? -23.468 7.074 7.666 1.00 91.75 326 GLN A C 1
ATOM 2555 O O . GLN A 1 326 ? -24.294 6.386 8.262 1.00 91.75 326 GLN A O 1
ATOM 2560 N N . ILE A 1 327 ? -22.183 6.750 7.603 1.00 90.25 327 ILE A N 1
ATOM 2561 C CA . ILE A 1 327 ? -21.629 5.492 8.108 1.00 90.25 327 ILE A CA 1
ATOM 2562 C C . ILE A 1 327 ? -20.541 5.732 9.157 1.00 90.25 327 ILE A C 1
ATOM 2564 O O . ILE A 1 327 ? -19.939 6.805 9.234 1.00 90.25 327 ILE A O 1
ATOM 2568 N N . LYS A 1 328 ? -20.255 4.694 9.941 1.00 86.62 328 LYS A N 1
ATOM 2569 C CA . LYS A 1 328 ? -19.143 4.641 10.891 1.00 86.62 328 LYS A CA 1
ATOM 2570 C C . LYS A 1 328 ? -18.271 3.421 10.607 1.00 86.62 328 LYS A C 1
ATOM 2572 O O . LYS A 1 328 ? -18.787 2.316 10.479 1.00 86.62 328 LYS A O 1
ATOM 2577 N N . ARG A 1 329 ? -16.954 3.608 10.501 1.00 81.88 329 ARG A N 1
ATOM 2578 C CA . ARG A 1 329 ? -15.987 2.525 10.238 1.00 81.88 329 ARG A CA 1
ATOM 2579 C C . ARG A 1 329 ? -15.620 1.775 11.520 1.00 81.88 329 ARG A C 1
ATOM 2581 O O . ARG A 1 329 ? -15.485 2.406 12.565 1.00 81.88 329 ARG A O 1
ATOM 2588 N N . LYS A 1 330 ? -15.386 0.458 11.429 1.00 72.31 330 LYS A N 1
ATOM 2589 C CA . LYS A 1 330 ? -14.935 -0.384 12.557 1.00 72.31 330 LYS A CA 1
ATOM 2590 C C . LYS A 1 330 ? -13.405 -0.480 12.745 1.00 72.31 330 LYS A C 1
ATOM 2592 O O . LYS A 1 330 ? -12.980 -0.887 13.820 1.00 72.31 330 LYS A O 1
ATOM 2597 N N . SER A 1 331 ? -12.570 -0.155 11.748 1.00 57.56 331 SER A N 1
ATOM 2598 C CA . SER A 1 331 ? -11.126 -0.507 11.749 1.00 57.56 331 SER A CA 1
ATOM 2599 C C . SER A 1 331 ? -10.163 0.627 12.178 1.00 57.56 331 SER A C 1
ATOM 2601 O O . SER A 1 331 ? -10.261 1.690 11.578 1.00 57.56 331 SER A O 1
ATOM 2603 N N . PRO A 1 332 ? -9.181 0.408 13.091 1.00 53.34 332 PRO A N 1
ATOM 2604 C CA . PRO A 1 332 ? -8.150 1.393 13.511 1.00 53.34 332 PRO A CA 1
ATOM 2605 C C . PRO A 1 332 ? -7.120 1.782 12.412 1.00 53.34 332 PRO A C 1
ATOM 2607 O O . PRO A 1 332 ? -6.961 0.986 11.482 1.00 53.34 332 PRO A O 1
ATOM 2610 N N . PRO A 1 333 ? -6.301 2.874 12.526 1.00 46.75 333 PRO A N 1
ATOM 2611 C CA . PRO A 1 333 ? -6.194 3.820 13.652 1.00 46.75 333 PRO A CA 1
ATOM 2612 C C . PRO A 1 333 ? -6.149 5.347 13.348 1.00 46.75 333 PRO A C 1
ATOM 2614 O O . PRO A 1 333 ? -5.982 6.110 14.290 1.00 46.75 333 PRO A O 1
ATOM 2617 N N . PHE A 1 334 ? -6.263 5.872 12.120 1.00 38.91 334 PHE A N 1
ATOM 2618 C CA . PHE A 1 334 ? -5.808 7.267 11.883 1.00 38.91 334 PHE A CA 1
ATOM 2619 C C . PHE A 1 334 ? -6.860 8.385 11.793 1.00 38.91 334 PHE A C 1
ATOM 2621 O O . PHE A 1 334 ? -6.455 9.546 11.753 1.00 38.91 334 PHE A O 1
ATOM 2628 N N . ARG A 1 335 ? -8.177 8.115 11.782 1.00 43.59 335 ARG A N 1
ATOM 2629 C CA . ARG A 1 335 ? -9.219 9.176 11.715 1.00 43.59 335 ARG A CA 1
ATOM 2630 C C . ARG A 1 335 ? -10.559 8.758 12.348 1.00 43.59 335 ARG A C 1
ATOM 2632 O O . ARG A 1 335 ? -11.595 8.790 11.694 1.00 43.59 335 ARG A O 1
ATOM 2639 N N . HIS A 1 336 ? -10.571 8.367 13.621 1.00 49.62 336 HIS A N 1
ATOM 2640 C CA . HIS A 1 336 ? -11.788 7.889 14.306 1.00 49.62 336 HIS A CA 1
ATOM 2641 C C . HIS A 1 336 ? -12.657 9.001 14.893 1.00 49.62 336 HIS A C 1
ATOM 2643 O O . HIS A 1 336 ? -12.955 9.006 16.078 1.00 49.62 336 HIS A O 1
ATOM 2649 N N . ARG A 1 337 ? -13.088 9.944 14.048 1.00 47.34 337 ARG A N 1
ATOM 2650 C CA . ARG A 1 337 ? -14.179 10.873 14.400 1.00 47.34 337 ARG A CA 1
ATOM 2651 C C . ARG A 1 337 ? -15.126 11.203 13.249 1.00 47.34 337 ARG A C 1
ATOM 2653 O O . ARG A 1 337 ? -16.182 11.781 13.495 1.00 47.34 337 ARG A O 1
ATOM 2660 N N . SER A 1 338 ? -14.792 10.874 11.999 1.00 55.38 338 SER A N 1
ATOM 2661 C CA . SER A 1 338 ? -15.672 11.217 10.885 1.00 55.38 338 SER A CA 1
ATOM 2662 C C . SER A 1 338 ? -16.753 10.155 10.708 1.00 55.38 338 SER A C 1
ATOM 2664 O O . SER A 1 338 ? -16.495 9.013 10.333 1.00 55.38 338 SER A O 1
ATOM 2666 N N . LYS A 1 339 ? -17.997 10.557 10.974 1.00 71.31 339 LYS A N 1
ATOM 2667 C CA . LYS A 1 339 ? -19.149 9.941 10.324 1.00 71.31 339 LYS A CA 1
ATOM 2668 C C . LYS A 1 339 ? -19.009 10.253 8.833 1.00 71.31 339 LYS A C 1
ATOM 2670 O O . LYS A 1 339 ? -19.206 11.400 8.428 1.00 71.31 339 LYS A O 1
ATOM 2675 N N . ASP A 1 340 ? -18.592 9.268 8.048 1.00 79.62 340 ASP A N 1
ATOM 2676 C CA . ASP A 1 340 ? -18.359 9.455 6.619 1.00 79.62 340 ASP A CA 1
ATOM 2677 C C . ASP A 1 340 ? -19.705 9.471 5.894 1.00 79.62 340 ASP A C 1
ATOM 2679 O O . ASP A 1 340 ? -20.605 8.689 6.208 1.00 79.62 340 ASP A O 1
ATOM 2683 N N . LEU A 1 341 ? -19.844 10.371 4.925 1.00 88.25 341 LEU A N 1
ATOM 2684 C CA . LEU A 1 341 ? -21.002 10.413 4.046 1.00 88.25 341 LEU A CA 1
ATOM 2685 C C . LEU A 1 341 ? -20.644 9.711 2.738 1.00 88.25 341 LEU A C 1
ATOM 2687 O O . LEU A 1 341 ? -19.714 10.127 2.048 1.00 88.25 341 LEU A O 1
ATOM 2691 N N . VAL A 1 342 ? -21.377 8.653 2.411 1.00 88.56 342 VAL A N 1
ATOM 2692 C CA . VAL A 1 342 ? -21.113 7.803 1.246 1.00 88.56 342 VAL A CA 1
ATOM 2693 C C . VAL A 1 342 ? -22.387 7.540 0.458 1.00 88.56 342 VAL A C 1
ATOM 2695 O O . VAL A 1 342 ? -23.496 7.624 0.982 1.00 88.56 342 VAL A O 1
ATOM 2698 N N . GLN A 1 343 ? -22.238 7.212 -0.818 1.00 89.19 343 GLN A N 1
ATOM 2699 C CA . GLN A 1 343 ? -23.353 6.810 -1.667 1.00 89.19 343 GLN A CA 1
ATOM 2700 C C . GLN A 1 343 ? -23.649 5.318 -1.496 1.00 89.19 343 GLN A C 1
ATOM 2702 O O . GLN A 1 343 ? -22.756 4.517 -1.215 1.00 89.19 343 GLN A O 1
ATOM 2707 N N . ARG A 1 344 ? -24.901 4.921 -1.744 1.00 89.00 344 ARG A N 1
ATOM 2708 C CA . ARG A 1 344 ? -25.331 3.510 -1.748 1.00 89.00 344 ARG A CA 1
ATOM 2709 C C . ARG A 1 344 ? -24.484 2.647 -2.684 1.00 89.00 344 ARG A C 1
ATOM 2711 O O . ARG A 1 344 ? -24.017 1.583 -2.298 1.00 89.00 344 ARG A O 1
ATOM 2718 N N . SER A 1 345 ? -24.155 3.190 -3.855 1.00 86.75 345 SER A N 1
ATOM 2719 C CA . SER A 1 345 ? -23.292 2.553 -4.851 1.00 86.75 345 SER A CA 1
ATOM 2720 C C . SER A 1 345 ? -21.859 2.280 -4.379 1.00 86.75 345 SER A C 1
ATOM 2722 O O . SER A 1 345 ? -21.118 1.640 -5.118 1.00 86.75 345 SER A O 1
ATOM 2724 N N . GLN A 1 346 ? -21.434 2.776 -3.209 1.00 86.38 346 GLN A N 1
ATOM 2725 C CA . GLN A 1 346 ? -20.088 2.597 -2.643 1.00 86.38 346 GLN A CA 1
ATOM 2726 C C . GLN A 1 346 ? -20.032 1.543 -1.531 1.00 86.38 346 GLN A C 1
ATOM 2728 O O . GLN A 1 346 ? -18.944 1.228 -1.041 1.00 86.38 346 GLN A O 1
ATOM 2733 N N . VAL A 1 347 ? -21.180 0.996 -1.131 1.00 90.62 347 VAL A N 1
ATOM 2734 C CA . VAL A 1 347 ? -21.278 0.006 -0.061 1.00 90.62 347 VAL A CA 1
ATOM 2735 C C . VAL A 1 347 ? -21.889 -1.296 -0.563 1.00 90.62 347 VAL A C 1
ATOM 2737 O O . VAL A 1 347 ? -22.645 -1.342 -1.534 1.00 90.62 347 VAL A O 1
ATOM 2740 N N . MET A 1 348 ? -21.550 -2.371 0.134 1.00 91.88 348 MET A N 1
ATOM 2741 C CA . MET A 1 348 ? -22.055 -3.712 -0.106 1.00 91.88 348 MET A CA 1
ATOM 2742 C C . MET A 1 348 ? -22.779 -4.203 1.139 1.00 91.88 348 MET A C 1
ATOM 2744 O O . MET A 1 348 ? -22.364 -3.919 2.266 1.00 91.88 348 MET A O 1
ATOM 2748 N N . ILE A 1 349 ? -23.824 -4.991 0.934 1.00 94.06 349 ILE A N 1
ATOM 2749 C CA . ILE A 1 349 ? -24.566 -5.655 1.999 1.00 94.06 349 ILE A CA 1
ATOM 2750 C C . ILE A 1 349 ? -24.450 -7.166 1.840 1.00 94.06 349 ILE A C 1
ATOM 2752 O O . ILE A 1 349 ? -24.462 -7.703 0.731 1.00 94.06 349 ILE A O 1
ATOM 2756 N N . GLU A 1 350 ? -24.309 -7.869 2.955 1.00 94.31 350 GLU A N 1
ATOM 2757 C CA . GLU A 1 350 ? -24.345 -9.326 2.951 1.00 94.31 350 GLU A CA 1
ATOM 2758 C C . GLU A 1 350 ? -25.771 -9.808 2.659 1.00 94.31 350 GLU A C 1
ATOM 2760 O O . GLU A 1 350 ? -26.730 -9.305 3.245 1.00 94.31 350 GLU A O 1
ATOM 2765 N N . LYS A 1 351 ? -25.929 -10.818 1.797 1.00 93.44 351 LYS A N 1
ATOM 2766 C CA . LYS A 1 351 ? -27.242 -11.383 1.437 1.00 93.44 351 LYS A CA 1
ATOM 2767 C C . LYS A 1 351 ? -28.053 -11.800 2.666 1.00 93.44 351 LYS A C 1
ATOM 2769 O O . LYS A 1 351 ? -29.256 -11.579 2.702 1.00 93.44 351 LYS A O 1
ATOM 2774 N N . VAL A 1 352 ? -27.403 -12.362 3.685 1.00 92.44 352 VAL A N 1
ATOM 2775 C CA . VAL A 1 352 ? -28.068 -12.766 4.935 1.00 92.44 352 VAL A CA 1
ATOM 2776 C C . VAL A 1 352 ? -28.620 -11.550 5.682 1.00 92.44 352 VAL A C 1
ATOM 2778 O O . VAL A 1 352 ? -29.769 -11.567 6.117 1.00 92.44 352 VAL A O 1
ATOM 2781 N N . THR A 1 353 ? -27.837 -10.477 5.790 1.00 92.06 353 THR A N 1
ATOM 2782 C CA . THR A 1 353 ? -28.271 -9.211 6.400 1.00 92.06 353 THR A CA 1
ATOM 2783 C C . THR A 1 353 ? -29.411 -8.572 5.608 1.00 92.06 353 THR A C 1
ATOM 2785 O O . THR A 1 353 ? -30.368 -8.079 6.200 1.00 92.06 353 THR A O 1
ATOM 2788 N N . LEU A 1 354 ? -29.360 -8.645 4.276 1.00 91.62 354 LEU A N 1
ATOM 2789 C CA . LEU A 1 354 ? -30.435 -8.167 3.409 1.00 91.62 354 LEU A CA 1
ATOM 2790 C C . LEU A 1 354 ? -31.752 -8.924 3.636 1.00 91.62 354 LEU A C 1
ATOM 2792 O O . LEU A 1 354 ? -32.815 -8.309 3.664 1.00 91.62 354 LEU A O 1
ATOM 2796 N N . GLU A 1 355 ? -31.702 -10.242 3.835 1.00 91.12 355 GLU A N 1
ATOM 2797 C CA . GLU A 1 355 ? -32.898 -11.021 4.173 1.00 91.12 355 GLU A CA 1
ATOM 2798 C C . GLU A 1 355 ? -33.411 -10.713 5.585 1.00 91.12 355 GLU A C 1
ATOM 2800 O O . GLU A 1 355 ? -34.621 -10.630 5.789 1.00 91.12 355 GLU A O 1
ATOM 2805 N N . LYS A 1 356 ? -32.518 -10.465 6.552 1.00 91.06 356 LYS A N 1
ATOM 2806 C CA . LYS A 1 356 ? -32.908 -10.040 7.906 1.00 91.06 356 LYS A CA 1
ATOM 2807 C C . LYS A 1 356 ? -33.660 -8.713 7.912 1.00 91.06 356 LYS A C 1
ATOM 2809 O O . LYS A 1 356 ? -34.630 -8.586 8.648 1.00 91.06 356 LYS A O 1
ATOM 2814 N N . LEU A 1 357 ? -33.270 -7.75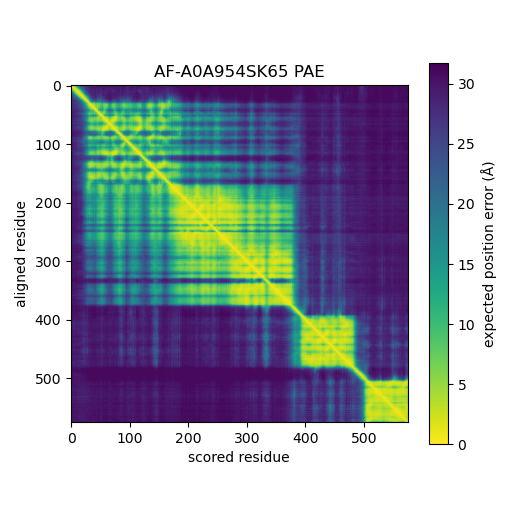4 7.071 1.00 89.25 357 LEU A N 1
ATOM 2815 C CA . LEU A 1 357 ? -33.961 -6.462 6.955 1.00 89.25 357 LEU A CA 1
ATOM 2816 C C . LEU A 1 357 ? -35.441 -6.600 6.568 1.00 89.25 357 LEU A C 1
ATOM 2818 O O . LEU A 1 357 ? -36.235 -5.717 6.875 1.00 89.25 357 LEU A O 1
ATOM 2822 N N . LYS A 1 358 ? -35.825 -7.710 5.926 1.00 88.81 358 LYS A N 1
ATOM 2823 C CA . LYS A 1 358 ? -37.211 -7.997 5.532 1.00 88.81 358 LYS A CA 1
ATOM 2824 C C . LYS A 1 358 ? -38.031 -8.658 6.647 1.00 88.81 358 LYS A C 1
ATOM 2826 O O . LYS A 1 358 ? -39.242 -8.807 6.496 1.00 88.81 358 LYS A O 1
ATOM 2831 N N . GLN A 1 359 ? -37.400 -9.103 7.736 1.00 90.19 359 GLN A N 1
ATOM 2832 C CA . GLN A 1 359 ? -38.065 -9.843 8.807 1.00 90.19 359 GLN A CA 1
ATOM 2833 C C . GLN A 1 359 ? -38.688 -8.904 9.856 1.00 90.19 359 GLN A C 1
ATOM 2835 O O . GLN A 1 359 ? -38.108 -7.869 10.196 1.00 90.19 359 GLN A O 1
ATOM 2840 N N . PRO A 1 360 ? -39.850 -9.265 10.433 1.00 83.38 360 PRO A N 1
ATOM 2841 C CA . PRO A 1 360 ? -40.440 -8.502 11.527 1.00 83.38 360 PRO A CA 1
ATOM 2842 C C . PRO A 1 360 ? -39.522 -8.533 12.759 1.00 83.38 360 PRO A C 1
ATOM 2844 O O . PRO A 1 360 ? -39.137 -9.601 13.227 1.00 83.38 360 PRO A O 1
ATOM 2847 N N . GLY A 1 361 ? -39.185 -7.357 13.297 1.00 83.38 361 GLY A N 1
ATOM 2848 C CA . GLY A 1 361 ? -38.284 -7.204 14.451 1.00 83.38 361 GLY A CA 1
ATOM 2849 C C . GLY A 1 361 ? -36.862 -6.738 14.114 1.00 83.38 361 GLY A C 1
ATOM 2850 O O . GLY A 1 361 ? -36.117 -6.408 15.037 1.00 83.38 361 GLY A O 1
ATOM 2851 N N . ALA A 1 362 ? -36.519 -6.623 12.826 1.00 86.81 362 ALA A N 1
ATOM 2852 C CA . ALA A 1 362 ? -35.231 -6.112 12.352 1.00 86.81 362 ALA A CA 1
ATOM 2853 C C . ALA A 1 362 ? -34.854 -4.750 12.966 1.00 86.81 362 ALA A C 1
ATOM 2855 O O . ALA A 1 362 ? -33.708 -4.537 13.352 1.00 86.81 362 ALA A O 1
ATOM 2856 N N . GLU A 1 363 ? -35.829 -3.853 13.133 1.00 88.81 363 GLU A N 1
ATOM 2857 C CA . GLU A 1 363 ? -35.641 -2.525 13.734 1.00 88.81 363 GLU A CA 1
ATOM 2858 C C . GLU A 1 363 ? -34.986 -2.585 15.118 1.00 88.81 363 GLU A C 1
ATOM 2860 O O . GLU A 1 363 ? -34.100 -1.788 15.410 1.00 88.81 363 GLU A O 1
ATOM 2865 N N . LYS A 1 364 ? -35.370 -3.555 15.960 1.00 87.56 364 LYS A N 1
ATOM 2866 C CA . LYS A 1 364 ? -34.799 -3.705 17.307 1.00 87.56 364 LYS A CA 1
ATOM 2867 C C . LYS A 1 364 ? -33.376 -4.258 17.269 1.00 87.56 364 LYS A C 1
ATOM 2869 O O . LYS A 1 364 ? -32.530 -3.797 18.028 1.00 87.56 364 LYS A O 1
ATOM 2874 N N . GLU A 1 365 ? -33.116 -5.237 16.400 1.00 86.50 365 GLU A N 1
ATOM 2875 C CA . GLU A 1 365 ? -31.781 -5.834 16.242 1.00 86.50 365 GLU A CA 1
ATOM 2876 C C . GLU A 1 365 ? -30.778 -4.793 15.733 1.00 86.50 365 GLU A C 1
ATOM 2878 O O . GLU A 1 365 ? -29.705 -4.628 16.312 1.00 86.50 365 GLU A O 1
ATOM 2883 N N . PHE A 1 366 ? -31.139 -4.043 14.690 1.00 90.44 366 PHE A N 1
ATOM 2884 C CA . PHE A 1 366 ? -30.253 -3.023 14.139 1.00 90.44 366 PHE A CA 1
ATOM 2885 C C . PHE A 1 366 ? -30.127 -1.803 15.059 1.00 90.44 366 PHE A C 1
ATOM 2887 O O . PHE A 1 366 ? -29.021 -1.293 15.201 1.00 90.44 366 PHE A O 1
ATOM 2894 N N . ALA A 1 367 ? -31.172 -1.403 15.794 1.00 88.75 367 ALA A N 1
ATOM 2895 C CA . ALA A 1 367 ? -31.046 -0.360 16.818 1.00 88.75 367 ALA A CA 1
ATOM 2896 C C . ALA A 1 367 ? -30.014 -0.719 17.905 1.00 88.75 367 ALA A C 1
ATOM 2898 O O . ALA A 1 367 ? -29.211 0.128 18.291 1.00 88.75 367 ALA A O 1
ATOM 2899 N N . PHE A 1 368 ? -29.968 -1.981 18.345 1.00 86.56 368 PHE A N 1
ATOM 2900 C CA . PHE A 1 368 ? -28.943 -2.450 19.284 1.00 86.56 368 PHE A CA 1
ATOM 2901 C C . PHE A 1 368 ? -27.525 -2.360 18.690 1.00 86.56 368 PHE A C 1
ATOM 2903 O O . PHE A 1 368 ? -26.579 -1.945 19.359 1.00 86.56 368 PHE A O 1
ATOM 2910 N N . LEU A 1 369 ? -27.363 -2.710 17.409 1.00 85.94 369 LEU A N 1
ATOM 2911 C CA . LEU A 1 369 ? -26.079 -2.587 16.710 1.00 85.94 369 LEU A CA 1
ATOM 2912 C C . LEU A 1 369 ? -25.657 -1.128 16.494 1.00 85.94 369 LEU A C 1
ATOM 2914 O O . LEU A 1 369 ? -24.460 -0.838 16.516 1.00 85.94 369 LEU A O 1
ATOM 2918 N N . LEU A 1 370 ? -26.617 -0.221 16.299 1.00 86.81 370 LEU A N 1
ATOM 2919 C CA . LEU A 1 370 ? -26.369 1.216 16.229 1.00 86.81 370 LEU A CA 1
ATOM 2920 C C . LEU A 1 370 ? -25.822 1.734 17.558 1.00 86.81 370 LEU A C 1
ATOM 2922 O O . LEU A 1 370 ? -24.768 2.361 17.565 1.00 86.81 370 LEU A O 1
ATOM 2926 N N . GLU A 1 371 ? -26.486 1.416 18.669 1.00 84.31 371 GLU A N 1
ATOM 2927 C CA . GLU A 1 371 ? -26.051 1.821 20.010 1.00 84.31 371 GLU A CA 1
ATOM 2928 C C . GLU A 1 371 ? -24.636 1.305 20.316 1.00 84.31 371 GLU A C 1
ATOM 2930 O O . GLU A 1 371 ? -23.763 2.065 20.739 1.00 84.31 371 GLU A O 1
ATOM 2935 N N . ALA A 1 372 ? -24.362 0.032 20.014 1.00 80.81 372 ALA A N 1
ATOM 2936 C CA . ALA A 1 372 ? -23.027 -0.544 20.162 1.00 80.81 372 ALA A CA 1
ATOM 2937 C C . ALA A 1 372 ? -21.974 0.177 19.301 1.00 80.81 372 ALA A C 1
ATOM 2939 O O . ALA A 1 372 ? -20.835 0.364 19.733 1.00 80.81 372 ALA A O 1
ATOM 2940 N N . ALA A 1 373 ? -22.341 0.586 18.082 1.00 76.06 373 ALA A N 1
ATOM 2941 C CA . ALA A 1 373 ? -21.453 1.332 17.206 1.00 76.06 373 ALA A CA 1
ATOM 2942 C C . ALA A 1 373 ? -21.217 2.758 17.712 1.00 76.06 373 ALA A C 1
ATOM 2944 O O . ALA A 1 373 ? -20.085 3.214 17.658 1.00 76.06 373 ALA A O 1
ATOM 2945 N N . GLU A 1 374 ? -22.223 3.472 18.213 1.00 77.62 374 GLU A N 1
ATOM 2946 C CA . GLU A 1 374 ? -22.060 4.836 18.737 1.00 77.62 374 GLU A CA 1
ATOM 2947 C C . GLU A 1 374 ? -21.229 4.859 20.027 1.00 77.62 374 GLU A C 1
ATOM 2949 O O . GLU A 1 374 ? -20.319 5.678 20.152 1.00 77.62 374 GLU A O 1
ATOM 2954 N N . ASN A 1 375 ? -21.420 3.877 20.908 1.00 72.44 375 ASN A N 1
ATOM 2955 C CA . ASN A 1 375 ? -20.664 3.754 22.157 1.00 72.44 375 ASN A CA 1
ATOM 2956 C C . ASN A 1 375 ? -19.184 3.385 21.963 1.00 72.44 375 ASN A C 1
ATOM 2958 O O . ASN A 1 375 ? -18.390 3.514 22.891 1.00 72.44 375 ASN A O 1
ATOM 2962 N N . SER A 1 376 ? -18.769 2.976 20.759 1.00 64.56 376 SER A N 1
ATOM 2963 C CA . SER A 1 376 ? -17.360 2.684 20.472 1.00 64.56 376 SER A CA 1
ATOM 2964 C C . SER A 1 376 ? -16.463 3.935 20.378 1.00 64.56 376 SER A C 1
ATOM 2966 O O . SER A 1 376 ? -15.269 3.786 20.136 1.00 64.56 376 SER A O 1
ATOM 2968 N N . ASP A 1 377 ? -17.012 5.154 20.508 1.00 51.88 377 ASP A N 1
ATOM 2969 C CA . ASP A 1 377 ? -16.264 6.429 20.465 1.00 51.88 377 ASP A CA 1
ATOM 2970 C C . ASP A 1 377 ? -15.529 6.774 21.777 1.00 51.88 377 ASP A C 1
ATOM 2972 O O . ASP A 1 377 ? -14.811 7.770 21.831 1.00 51.88 377 ASP A O 1
ATOM 2976 N N . SER A 1 378 ? -15.657 5.966 22.835 1.00 41.12 378 SER A N 1
ATOM 2977 C CA . SER A 1 378 ? -15.077 6.267 24.154 1.00 41.12 378 SER A CA 1
ATOM 2978 C C . SER A 1 378 ? -13.610 5.850 24.339 1.00 41.12 378 SER A C 1
ATOM 2980 O O . SER A 1 378 ? -13.119 5.857 25.466 1.00 41.12 378 SER A O 1
ATOM 2982 N N . PHE A 1 379 ? -12.884 5.504 23.271 1.00 36.91 379 PHE A N 1
ATOM 2983 C CA . PHE A 1 379 ? -11.422 5.403 23.334 1.00 36.91 379 PHE A CA 1
ATOM 2984 C C . PHE A 1 379 ? -10.828 6.809 23.227 1.00 36.91 379 PHE A C 1
ATOM 2986 O O . PHE A 1 379 ? -10.605 7.327 22.135 1.00 36.91 379 PHE A O 1
ATOM 2993 N N . THR A 1 380 ? -10.628 7.458 24.371 1.00 35.12 380 THR A N 1
ATOM 2994 C CA . THR A 1 380 ? -9.993 8.772 24.446 1.00 35.12 380 THR A CA 1
ATOM 2995 C C . THR A 1 380 ? -8.571 8.725 23.874 1.00 35.12 380 THR A C 1
ATOM 2997 O O . THR A 1 380 ? -7.758 7.870 24.224 1.00 35.12 380 THR A O 1
ATOM 3000 N N . ASP A 1 381 ? -8.315 9.670 22.969 1.00 33.09 381 ASP A N 1
ATOM 3001 C CA . ASP A 1 381 ? -7.088 9.997 22.224 1.00 33.09 381 ASP A CA 1
ATOM 3002 C C . ASP A 1 381 ? -5.860 10.350 23.110 1.00 33.09 381 ASP A C 1
ATOM 3004 O O . ASP A 1 381 ? -5.146 11.313 22.835 1.00 33.09 381 ASP A O 1
ATOM 3008 N N . ASP A 1 382 ? -5.537 9.578 24.150 1.00 30.16 382 ASP A N 1
ATOM 3009 C CA . ASP A 1 382 ? -4.262 9.769 24.871 1.00 30.16 382 ASP A CA 1
ATOM 3010 C C . ASP A 1 382 ? -3.080 9.082 24.164 1.00 30.16 382 ASP A C 1
ATOM 3012 O O . ASP A 1 382 ? -1.913 9.401 24.409 1.00 30.16 382 ASP A O 1
ATOM 3016 N N . ASN A 1 383 ? -3.351 8.217 23.183 1.00 34.28 383 ASN A N 1
ATOM 3017 C CA . ASN A 1 383 ? -2.316 7.631 22.335 1.00 34.28 383 ASN A CA 1
ATOM 3018 C C . ASN A 1 383 ? -1.958 8.565 21.175 1.00 34.28 383 ASN A C 1
ATOM 3020 O O . ASN A 1 383 ? -2.320 8.346 20.018 1.00 34.28 383 ASN A O 1
ATOM 3024 N N . HIS A 1 384 ? -1.164 9.590 21.488 1.00 32.97 384 HIS A N 1
ATOM 3025 C CA . HIS A 1 384 ? -0.376 10.322 20.504 1.00 32.97 384 HIS A CA 1
ATOM 3026 C C . HIS A 1 384 ? 0.443 9.337 19.643 1.00 32.97 384 HIS A C 1
ATOM 3028 O O . HIS A 1 384 ? 1.534 8.905 20.025 1.00 32.97 384 HIS A O 1
ATOM 3034 N N . PHE A 1 385 ? -0.013 9.057 18.418 1.00 31.50 385 PHE A N 1
ATOM 3035 C CA . PHE A 1 385 ? 0.867 8.683 17.306 1.00 31.50 385 PHE A CA 1
ATOM 3036 C C . PHE A 1 385 ? 1.679 9.917 16.889 1.00 31.50 385 PHE A C 1
ATOM 3038 O O . PHE A 1 385 ? 1.529 10.478 15.806 1.00 31.50 385 PHE A O 1
ATOM 3045 N N . GLY A 1 386 ? 2.542 10.374 17.794 1.00 28.38 386 GLY A N 1
ATOM 3046 C CA . GLY A 1 386 ? 3.584 11.325 17.474 1.00 28.38 386 GLY A CA 1
ATOM 3047 C C . GLY A 1 386 ? 4.661 10.609 16.673 1.00 28.38 386 GLY A C 1
ATOM 3048 O O . GLY A 1 386 ? 5.335 9.718 17.190 1.00 28.38 386 GLY A O 1
ATOM 3049 N N . PHE A 1 387 ? 4.877 11.052 15.434 1.00 28.88 387 PHE A N 1
ATOM 3050 C CA . PHE A 1 387 ? 6.201 11.043 14.812 1.00 28.88 387 PHE A CA 1
ATOM 3051 C C . PHE A 1 387 ? 7.132 11.923 15.667 1.00 28.88 387 PHE A C 1
ATOM 3053 O O . PHE A 1 387 ? 7.446 13.059 15.325 1.00 28.88 387 PHE A O 1
ATOM 3060 N N . GLY A 1 388 ? 7.491 11.418 16.845 1.00 26.17 388 GLY A N 1
ATOM 3061 C CA . GLY A 1 388 ? 8.366 12.042 17.821 1.00 26.17 388 GLY A CA 1
ATOM 3062 C C . GLY A 1 388 ? 9.669 11.263 17.884 1.00 26.17 388 GLY A C 1
ATOM 3063 O O . GLY A 1 388 ? 9.675 10.039 17.990 1.00 26.17 388 GLY A O 1
ATOM 3064 N N . LEU A 1 389 ? 10.765 12.000 17.763 1.00 25.97 389 LEU A N 1
ATOM 3065 C CA . LEU A 1 389 ? 12.150 11.553 17.841 1.00 25.97 389 LEU A CA 1
ATOM 3066 C C . LEU A 1 389 ? 12.400 10.493 18.926 1.00 25.97 389 LEU A C 1
ATOM 3068 O O . LEU A 1 389 ? 11.892 10.577 20.042 1.00 25.97 389 LEU A O 1
ATOM 3072 N N . HIS A 1 390 ? 13.266 9.531 18.599 1.00 33.38 390 HIS A N 1
ATOM 3073 C CA . HIS A 1 390 ? 13.887 8.646 19.580 1.00 33.38 390 HIS A CA 1
ATOM 3074 C C . HIS A 1 390 ? 14.549 9.469 20.690 1.00 33.38 390 HIS A C 1
ATOM 3076 O O . HIS A 1 390 ? 15.462 10.250 20.421 1.00 33.38 390 HIS A O 1
ATOM 3082 N N . GLY A 1 391 ? 14.129 9.242 21.936 1.00 27.33 391 GLY A N 1
ATOM 3083 C CA . GLY A 1 391 ? 14.790 9.832 23.094 1.00 27.33 391 GLY A CA 1
ATOM 3084 C C . GLY A 1 391 ? 14.027 9.700 24.408 1.00 27.33 391 GLY A C 1
ATOM 3085 O O . GLY A 1 391 ? 13.621 10.718 24.942 1.00 27.33 391 GLY A O 1
ATOM 3086 N N . ALA A 1 392 ? 13.833 8.475 24.917 1.00 28.59 392 ALA A N 1
ATOM 3087 C CA . ALA A 1 392 ? 13.839 8.108 26.349 1.00 28.59 392 ALA A CA 1
ATOM 3088 C C . ALA A 1 392 ? 13.203 6.720 26.545 1.00 28.59 392 ALA A C 1
ATOM 3090 O O . ALA A 1 392 ? 12.141 6.426 26.004 1.00 28.59 392 ALA A O 1
ATOM 3091 N N . ARG A 1 393 ? 13.858 5.860 27.331 1.00 36.16 393 ARG A N 1
ATOM 3092 C CA . ARG A 1 393 ? 13.366 4.534 27.733 1.00 36.16 393 ARG A CA 1
ATOM 3093 C C . ARG A 1 393 ? 12.193 4.683 28.712 1.00 36.16 393 ARG A C 1
ATOM 3095 O O . ARG A 1 393 ? 12.416 4.726 29.916 1.00 36.16 393 ARG A O 1
ATOM 3102 N N . GLY A 1 394 ? 10.970 4.774 28.204 1.00 43.62 394 GLY A N 1
ATOM 3103 C CA . GLY A 1 394 ? 9.749 4.647 29.001 1.00 43.62 394 GLY A CA 1
ATOM 3104 C C . GLY A 1 394 ? 8.871 3.546 28.419 1.00 43.62 394 GLY A C 1
ATOM 3105 O O . GLY A 1 394 ? 8.531 3.610 27.238 1.00 43.62 394 GLY A O 1
ATOM 3106 N N . LEU A 1 395 ? 8.535 2.532 29.222 1.00 53.84 395 LEU A N 1
ATOM 3107 C CA . LEU A 1 395 ? 7.523 1.534 28.862 1.00 53.84 395 LEU A CA 1
ATOM 3108 C C . LEU A 1 395 ? 6.191 2.258 28.620 1.00 53.84 395 LEU A C 1
ATOM 3110 O O . LEU A 1 395 ? 5.803 3.121 29.407 1.00 53.84 395 LEU A O 1
ATOM 3114 N N . ARG A 1 396 ? 5.500 1.940 27.522 1.00 55.94 396 ARG A N 1
ATOM 3115 C CA . ARG A 1 396 ? 4.213 2.569 27.190 1.00 55.94 396 ARG A CA 1
ATOM 3116 C C . ARG A 1 396 ? 3.082 1.827 27.897 1.00 55.94 396 ARG A C 1
ATOM 3118 O O . ARG A 1 396 ? 2.953 0.614 27.721 1.00 55.94 396 ARG A O 1
ATOM 3125 N N . LYS A 1 397 ? 2.234 2.542 28.645 1.00 56.84 397 LYS A N 1
ATOM 3126 C CA . LYS A 1 397 ? 0.949 1.992 29.095 1.00 56.84 397 LYS A CA 1
ATOM 3127 C C . LYS A 1 397 ? 0.035 1.883 27.880 1.00 56.84 397 LYS A C 1
ATOM 3129 O O . LYS A 1 397 ? -0.293 2.889 27.260 1.00 56.84 397 LYS A O 1
ATOM 3134 N N . SER A 1 398 ? -0.274 0.654 27.484 1.00 57.06 398 SER A N 1
ATOM 3135 C CA . SER A 1 398 ? -0.997 0.364 26.248 1.00 57.06 398 SER A CA 1
ATOM 3136 C C . SER A 1 398 ? -2.340 -0.251 26.601 1.00 57.06 398 SER A C 1
ATOM 3138 O O . SER A 1 398 ? -2.381 -1.300 27.232 1.00 57.06 398 SER A O 1
ATOM 3140 N N . HIS A 1 399 ? -3.431 0.401 26.205 1.00 63.44 399 HIS A N 1
ATOM 3141 C CA . HIS A 1 399 ? -4.777 -0.053 26.534 1.00 63.44 399 HIS A CA 1
ATOM 3142 C C . HIS A 1 399 ? -5.326 -0.924 25.384 1.00 63.44 399 HIS A C 1
ATOM 3144 O O . HIS A 1 399 ? -5.625 -0.414 24.302 1.00 63.44 399 HIS A O 1
ATOM 3150 N N . TYR A 1 400 ? -5.420 -2.239 25.607 1.00 70.62 400 TYR A N 1
ATOM 3151 C CA . TYR A 1 400 ? -5.912 -3.234 24.645 1.00 70.62 400 TYR A CA 1
ATOM 3152 C C . TYR A 1 400 ? -7.241 -3.849 25.121 1.00 70.62 400 TYR A C 1
ATOM 3154 O O . TYR A 1 400 ? -7.240 -4.788 25.915 1.00 70.62 400 TYR A O 1
ATOM 3162 N N . PRO A 1 401 ? -8.394 -3.352 24.650 1.00 72.44 401 PRO A N 1
ATOM 3163 C CA . PRO A 1 401 ? -9.689 -3.832 25.110 1.00 72.44 401 PRO A CA 1
ATOM 3164 C C . PRO A 1 401 ? -9.977 -5.223 24.526 1.00 72.44 401 PRO A C 1
ATOM 3166 O O . PRO A 1 401 ? -9.720 -5.490 23.346 1.00 72.44 401 PRO A O 1
ATOM 3169 N N . ILE A 1 402 ? -10.570 -6.108 25.326 1.00 78.06 402 ILE A N 1
ATOM 3170 C CA . ILE A 1 402 ? -11.033 -7.414 24.845 1.00 78.06 402 ILE A CA 1
ATOM 3171 C C . ILE A 1 402 ? -12.309 -7.202 24.021 1.00 78.06 402 ILE A C 1
ATOM 3173 O O . ILE A 1 402 ? -13.388 -6.980 24.563 1.00 78.06 402 ILE A O 1
ATOM 3177 N N . ASN A 1 403 ? -12.183 -7.264 22.693 1.00 73.31 403 ASN A N 1
ATOM 3178 C CA . ASN A 1 403 ? -13.273 -7.018 21.739 1.00 73.31 403 ASN A CA 1
ATOM 3179 C C . ASN A 1 403 ? -13.671 -8.261 20.917 1.00 73.31 403 ASN A C 1
ATOM 3181 O O . ASN A 1 403 ? -14.400 -8.155 19.929 1.00 73.31 403 ASN A O 1
ATOM 3185 N N . ILE A 1 404 ? -13.192 -9.438 21.327 1.00 68.56 404 ILE A N 1
ATOM 3186 C CA . ILE A 1 404 ? -13.531 -10.753 20.770 1.00 68.56 404 ILE A CA 1
ATOM 3187 C C . ILE A 1 404 ? -13.945 -11.704 21.901 1.00 68.56 404 ILE A C 1
ATOM 3189 O O . ILE A 1 404 ? -13.518 -11.510 23.042 1.00 68.56 404 ILE A O 1
ATOM 3193 N N . PRO A 1 405 ? -14.754 -12.745 21.624 1.00 79.88 405 PRO A N 1
ATOM 3194 C CA . PRO A 1 405 ? -15.167 -13.697 22.648 1.00 79.88 405 PRO A CA 1
ATOM 3195 C C . PRO A 1 405 ? -13.972 -14.337 23.368 1.00 79.88 405 PRO A C 1
ATOM 3197 O O . PRO A 1 405 ? -13.029 -14.820 22.731 1.00 79.88 405 PRO A O 1
ATOM 3200 N N . ILE A 1 406 ? -14.032 -14.371 24.703 1.00 82.94 406 ILE A N 1
ATOM 3201 C CA . ILE A 1 406 ? -13.034 -15.060 25.528 1.00 82.94 406 ILE A CA 1
ATOM 3202 C C . ILE A 1 406 ? -13.128 -16.568 25.240 1.00 82.94 406 ILE A C 1
ATOM 3204 O O . ILE A 1 406 ? -14.225 -17.131 25.313 1.00 82.94 406 ILE A O 1
ATOM 3208 N N . PRO A 1 407 ? -12.013 -17.251 24.916 1.00 81.88 407 PRO A N 1
ATOM 3209 C CA . PRO A 1 407 ? -12.026 -18.683 24.657 1.00 81.88 407 PRO A CA 1
ATOM 3210 C C . PRO A 1 407 ? -12.550 -19.438 25.879 1.00 81.88 407 PRO A C 1
ATOM 3212 O O . PRO A 1 407 ? -12.168 -19.134 27.005 1.00 81.88 407 PRO A O 1
ATOM 3215 N N . SER A 1 408 ? -13.352 -20.484 25.681 1.00 84.25 408 SER A N 1
ATOM 3216 C CA . SER A 1 408 ? -13.905 -21.290 26.786 1.00 84.25 408 SER A CA 1
ATOM 3217 C C . SER A 1 408 ? -12.833 -21.923 27.694 1.00 84.25 408 SER A C 1
ATOM 3219 O O . SER A 1 408 ? -13.106 -22.261 28.853 1.00 84.25 408 SER A O 1
ATOM 3221 N N . SER A 1 409 ? -11.605 -22.062 27.184 1.00 85.00 409 SER A N 1
ATOM 3222 C CA . SER A 1 409 ? -10.408 -22.536 27.885 1.00 85.00 409 SER A CA 1
ATOM 3223 C C . SER A 1 409 ? -9.694 -21.470 28.726 1.00 85.00 409 SER A C 1
ATOM 3225 O O . SER A 1 409 ? -8.717 -21.793 29.404 1.00 85.00 409 SER A O 1
ATOM 3227 N N . ALA A 1 410 ? -10.135 -20.215 28.680 1.00 89.31 410 ALA A N 1
ATOM 3228 C CA . ALA A 1 410 ? -9.544 -19.088 29.390 1.00 89.31 410 ALA A CA 1
ATOM 3229 C C . ALA A 1 410 ? -10.595 -18.346 30.226 1.00 89.31 410 ALA A C 1
ATOM 3231 O O . ALA A 1 410 ? -11.800 -18.528 30.050 1.00 89.31 410 ALA A O 1
ATOM 3232 N N . VAL A 1 411 ? -10.123 -17.550 31.178 1.00 89.12 411 VAL A N 1
ATOM 3233 C CA . VAL A 1 411 ? -10.938 -16.651 31.999 1.00 89.12 411 VAL A CA 1
ATOM 3234 C C . VAL A 1 411 ? -10.285 -15.277 32.035 1.00 89.12 411 VAL A C 1
ATOM 3236 O O . VAL A 1 411 ? -9.069 -15.170 31.866 1.00 89.12 411 VAL A O 1
ATOM 3239 N N . LEU A 1 412 ? -11.098 -14.240 32.227 1.00 89.88 412 LEU A N 1
ATOM 3240 C CA . LEU A 1 412 ? -10.606 -12.883 32.434 1.00 89.88 412 LEU A CA 1
ATOM 3241 C C . LEU A 1 412 ? -9.745 -12.840 33.695 1.00 89.88 412 LEU A C 1
ATOM 3243 O O . LEU A 1 412 ? -10.117 -13.432 34.711 1.00 89.88 412 LEU A O 1
ATOM 3247 N N . LEU A 1 413 ? -8.608 -12.161 33.618 1.00 87.44 413 LEU A N 1
ATOM 3248 C CA . LEU A 1 413 ? -7.743 -11.981 34.766 1.00 87.44 413 LEU A CA 1
ATOM 3249 C C . LEU A 1 413 ? -8.330 -10.900 35.687 1.00 87.44 413 LEU A C 1
ATOM 3251 O O . LEU A 1 413 ? -8.621 -9.791 35.250 1.00 87.44 413 LEU A O 1
ATOM 3255 N N . THR A 1 414 ? -8.511 -11.230 36.965 1.00 82.12 414 THR A N 1
ATOM 3256 C CA . THR A 1 414 ? -8.980 -10.288 37.994 1.00 82.12 414 THR A CA 1
ATOM 3257 C C . THR A 1 414 ? -7.855 -9.949 38.971 1.00 82.12 414 THR A C 1
ATOM 3259 O O . THR A 1 414 ? -6.850 -10.661 39.039 1.00 82.12 414 THR A O 1
ATOM 3262 N N . ASP A 1 415 ? -8.015 -8.877 39.751 1.00 75.94 415 ASP A N 1
ATOM 3263 C CA . ASP A 1 415 ? -7.006 -8.426 40.727 1.00 75.94 415 ASP A CA 1
ATOM 3264 C C . ASP A 1 415 ? -6.697 -9.444 41.830 1.00 75.94 415 ASP A C 1
ATOM 3266 O O . ASP A 1 415 ? -5.612 -9.435 42.408 1.00 75.94 415 ASP A O 1
ATOM 3270 N N . GLU A 1 416 ? -7.628 -10.357 42.096 1.00 74.38 416 GLU A N 1
ATOM 3271 C CA . GLU A 1 416 ? -7.493 -11.396 43.118 1.00 74.38 416 GLU A CA 1
ATOM 3272 C C . GLU A 1 416 ? -6.713 -12.627 42.620 1.00 74.38 416 GLU A C 1
ATOM 3274 O O . GLU A 1 416 ? -6.282 -13.455 43.427 1.00 74.38 416 GLU A O 1
ATOM 3279 N N . MET A 1 417 ? -6.520 -12.773 41.302 1.00 81.88 417 MET A N 1
ATOM 3280 C CA . MET A 1 417 ? -5.862 -13.950 40.733 1.00 81.88 417 MET A CA 1
ATOM 3281 C C . MET A 1 417 ? -4.340 -13.900 40.929 1.00 81.88 417 MET A C 1
ATOM 3283 O O . MET A 1 417 ? -3.700 -12.891 40.614 1.00 81.88 417 MET A O 1
ATOM 3287 N N . PRO A 1 418 ? -3.709 -15.003 41.377 1.00 79.50 418 PRO A N 1
ATOM 3288 C CA . PRO A 1 418 ? -2.264 -15.040 41.546 1.00 79.50 418 PRO A CA 1
ATOM 3289 C C . PRO A 1 418 ? -1.551 -15.036 40.197 1.00 79.50 418 PRO A C 1
ATOM 3291 O O . PRO A 1 418 ? -1.652 -15.991 39.433 1.00 79.50 418 PRO A O 1
ATOM 3294 N N .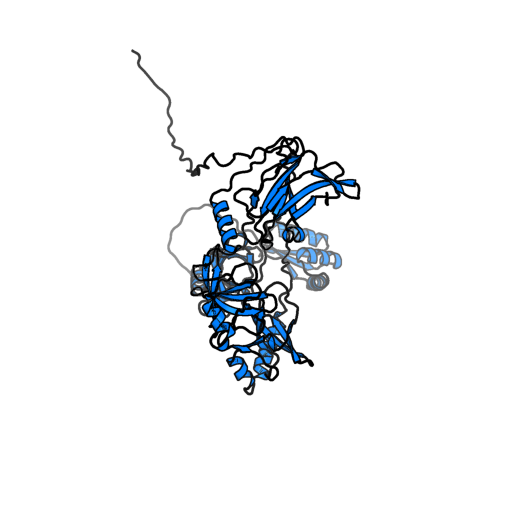 VAL A 1 419 ? -0.771 -13.990 39.930 1.00 84.31 419 VAL A N 1
ATOM 3295 C CA . VAL A 1 419 ? 0.099 -13.889 38.753 1.00 84.31 419 VAL A CA 1
ATOM 3296 C C . VAL A 1 419 ? 1.519 -13.594 39.215 1.00 84.31 419 VAL A C 1
ATOM 3298 O O . VAL A 1 419 ? 1.745 -12.669 39.990 1.00 84.31 419 VAL A O 1
ATOM 3301 N N . LYS A 1 420 ? 2.484 -14.386 38.737 1.00 87.38 420 LYS A N 1
ATOM 3302 C CA . LYS A 1 420 ? 3.921 -14.201 38.996 1.00 87.38 420 LYS A CA 1
ATOM 3303 C C . LYS A 1 420 ? 4.665 -13.811 37.721 1.00 87.38 420 LYS A C 1
ATOM 3305 O O . LYS A 1 420 ? 4.212 -14.132 36.620 1.00 87.38 420 LYS A O 1
ATOM 3310 N N . VAL A 1 421 ? 5.824 -13.171 37.859 1.00 87.50 421 VAL A N 1
ATOM 3311 C CA . VAL A 1 421 ? 6.742 -12.948 36.731 1.00 87.50 421 VAL A CA 1
ATOM 3312 C C . VAL A 1 421 ? 7.049 -14.287 36.045 1.00 87.50 421 VAL A C 1
ATOM 3314 O O . VAL A 1 421 ? 7.253 -15.305 36.707 1.00 87.50 421 VAL A O 1
ATOM 3317 N N . GLY A 1 422 ? 7.008 -14.299 34.715 1.00 85.31 422 GLY A N 1
ATOM 3318 C CA . GLY A 1 422 ? 7.119 -15.487 33.868 1.00 85.31 422 GLY A CA 1
ATOM 3319 C C . GLY A 1 422 ? 5.794 -16.204 33.575 1.00 85.31 422 GLY A C 1
ATOM 3320 O O . GLY A 1 422 ? 5.793 -17.202 32.855 1.00 85.31 422 GLY A O 1
ATOM 3321 N N . THR A 1 423 ? 4.658 -15.731 34.102 1.00 90.69 423 THR A N 1
ATOM 3322 C CA . THR A 1 423 ? 3.343 -16.317 33.789 1.00 90.69 423 THR A CA 1
ATOM 3323 C C . THR A 1 423 ? 2.947 -16.008 32.345 1.00 90.69 423 THR A C 1
ATOM 3325 O O . THR A 1 423 ? 3.040 -14.861 31.911 1.00 90.69 423 THR A O 1
ATOM 3328 N N . LYS A 1 424 ? 2.467 -17.026 31.617 1.00 92.50 424 LYS A N 1
ATOM 3329 C CA . LYS A 1 424 ? 1.886 -16.857 30.279 1.00 92.50 424 LYS A CA 1
ATOM 3330 C C . LYS A 1 424 ? 0.410 -16.485 30.360 1.00 92.50 424 LYS A C 1
ATOM 3332 O O . LYS A 1 424 ? -0.379 -17.208 30.973 1.00 92.50 424 LYS A O 1
ATOM 3337 N N . LEU A 1 425 ? 0.056 -15.399 29.692 1.00 93.31 425 LEU A N 1
ATOM 3338 C CA . LEU A 1 425 ? -1.284 -14.833 29.591 1.00 93.31 425 LEU A CA 1
ATOM 3339 C C . LEU A 1 425 ? -1.669 -14.685 28.112 1.00 93.31 425 LEU A C 1
ATOM 3341 O O . LEU A 1 425 ? -0.858 -14.933 27.221 1.00 93.31 425 LEU A O 1
ATOM 3345 N N . GLY A 1 426 ? -2.918 -14.315 27.854 1.00 91.06 426 GLY A N 1
ATOM 3346 C CA . GLY A 1 426 ? -3.415 -13.967 26.529 1.00 91.06 426 GLY A CA 1
ATOM 3347 C C . GLY A 1 426 ? -3.795 -12.492 26.457 1.00 91.06 426 GLY A C 1
ATOM 3348 O O . GLY A 1 426 ? -4.531 -12.018 27.321 1.00 91.06 426 GLY A O 1
ATOM 3349 N N . ALA A 1 427 ? -3.337 -11.792 25.422 1.00 89.25 427 ALA A N 1
ATOM 3350 C CA . ALA A 1 427 ? -3.753 -10.428 25.101 1.00 89.25 427 ALA A CA 1
ATOM 3351 C C . ALA A 1 427 ? -4.566 -10.405 23.799 1.00 89.25 427 ALA A C 1
ATOM 3353 O O . ALA A 1 427 ? -4.311 -11.182 22.873 1.00 89.25 427 ALA A O 1
ATOM 3354 N N . CYS A 1 428 ? -5.556 -9.515 23.733 1.00 82.00 428 CYS A N 1
ATOM 3355 C CA . CYS A 1 428 ? -6.379 -9.311 22.546 1.00 82.00 428 CYS A CA 1
ATOM 3356 C C . CYS A 1 428 ? -5.788 -8.193 21.680 1.00 82.00 428 CYS A C 1
ATOM 3358 O O . CYS A 1 428 ? -5.681 -7.050 22.121 1.00 82.00 428 CYS A O 1
ATOM 3360 N N . TRP A 1 429 ? -5.445 -8.499 20.429 1.00 77.81 429 TRP A N 1
ATOM 3361 C CA . TRP A 1 429 ? -4.985 -7.501 19.463 1.00 77.81 429 TRP A CA 1
ATOM 3362 C C . TRP A 1 429 ? -5.448 -7.849 18.052 1.00 77.81 429 TRP A C 1
ATOM 3364 O O . TRP A 1 429 ? -5.469 -9.014 17.673 1.00 77.81 429 TRP A O 1
ATOM 3374 N N . GLY A 1 430 ? -5.868 -6.853 17.266 1.00 64.44 430 GLY A N 1
ATOM 3375 C CA . GLY A 1 430 ? -6.258 -7.067 15.864 1.00 64.44 430 GLY A CA 1
ATOM 3376 C C . GLY A 1 430 ? -7.328 -8.152 15.646 1.00 64.44 430 GLY A C 1
ATOM 3377 O O . GLY A 1 430 ? -7.274 -8.858 14.644 1.00 64.44 430 GLY A O 1
ATOM 3378 N N . HIS A 1 431 ? -8.271 -8.313 16.584 1.00 67.00 431 HIS A N 1
ATOM 3379 C CA . HIS A 1 431 ? -9.282 -9.384 16.599 1.00 67.00 431 HIS A CA 1
ATOM 3380 C C . HIS A 1 431 ? -8.729 -10.818 16.712 1.00 67.00 431 HIS A C 1
ATOM 3382 O O . HIS A 1 431 ? -9.401 -11.773 16.327 1.00 67.00 431 HIS A O 1
ATOM 3388 N N . SER A 1 432 ? -7.521 -10.991 17.249 1.00 72.56 432 SER A N 1
ATOM 3389 C CA . SER A 1 432 ? -6.912 -12.295 17.528 1.00 72.56 432 SER A CA 1
ATOM 3390 C C . SER A 1 432 ? -6.331 -12.354 18.944 1.00 72.56 432 SER A C 1
ATOM 3392 O O . SER A 1 432 ? -6.020 -11.330 19.554 1.00 72.56 432 SER A O 1
ATOM 3394 N N . TRP A 1 433 ? -6.199 -13.572 19.472 1.00 83.44 433 TRP A N 1
ATOM 3395 C CA . TRP A 1 433 ? -5.551 -13.835 20.758 1.00 83.44 433 TRP A CA 1
ATOM 3396 C C . TRP A 1 433 ? -4.064 -14.105 20.555 1.00 83.44 433 TRP A C 1
ATOM 3398 O O . TRP A 1 433 ? -3.697 -14.965 19.754 1.00 83.44 433 TRP A O 1
ATOM 3408 N N . TYR A 1 434 ? -3.229 -13.415 21.323 1.00 86.62 434 TYR A N 1
ATOM 3409 C CA . TYR A 1 434 ? -1.779 -13.581 21.321 1.00 86.62 434 TYR A CA 1
ATOM 3410 C C . TYR A 1 434 ? -1.305 -14.034 22.694 1.00 86.62 434 TYR A C 1
ATOM 3412 O O . TYR A 1 434 ? -1.807 -13.556 23.710 1.00 86.62 434 TYR A O 1
ATOM 3420 N N . ASP A 1 435 ? -0.341 -14.954 22.720 1.00 89.12 435 ASP A N 1
ATOM 3421 C CA . ASP A 1 435 ? 0.332 -15.327 23.959 1.00 89.12 435 ASP A CA 1
ATOM 3422 C C . ASP A 1 435 ? 1.307 -14.211 24.355 1.00 89.12 435 ASP A C 1
ATOM 3424 O O . ASP A 1 435 ? 2.048 -13.668 23.532 1.00 89.12 435 ASP A O 1
ATOM 3428 N N . VAL A 1 436 ? 1.295 -13.866 25.635 1.00 90.94 436 VAL A N 1
ATOM 3429 C CA . VAL A 1 436 ? 2.156 -12.839 26.204 1.00 90.94 436 VAL A CA 1
ATOM 3430 C C . VAL A 1 436 ? 2.719 -13.305 27.542 1.00 90.94 436 VAL A C 1
ATOM 3432 O O . VAL A 1 436 ? 2.085 -14.087 28.255 1.00 90.94 436 VAL A O 1
ATOM 3435 N N . THR A 1 437 ? 3.907 -12.830 27.905 1.00 92.25 437 THR A N 1
ATOM 3436 C CA . THR A 1 437 ? 4.602 -13.240 29.130 1.00 92.25 437 THR A CA 1
ATOM 3437 C C . THR A 1 437 ? 4.771 -12.059 30.078 1.00 92.25 437 THR A C 1
ATOM 3439 O O . THR A 1 437 ? 5.247 -10.996 29.685 1.00 92.25 437 THR A O 1
ATOM 3442 N N . VAL A 1 438 ? 4.425 -12.252 31.354 1.00 91.56 438 VAL A N 1
ATOM 3443 C CA . VAL A 1 438 ? 4.665 -11.250 32.403 1.00 91.56 438 VAL A CA 1
ATOM 3444 C C . VAL A 1 438 ? 6.169 -11.115 32.630 1.00 91.56 438 VAL A C 1
ATOM 3446 O O . VAL A 1 438 ? 6.804 -12.050 33.116 1.00 91.56 438 VAL A O 1
ATOM 3449 N N . LYS A 1 439 ? 6.744 -9.966 32.279 1.00 86.62 439 LYS A N 1
ATOM 3450 C CA . LYS A 1 439 ? 8.168 -9.653 32.459 1.00 86.62 439 LYS A CA 1
ATOM 3451 C C . LYS A 1 439 ? 8.448 -9.020 33.817 1.00 86.62 439 LYS A C 1
ATOM 3453 O O . LYS A 1 439 ? 9.477 -9.319 34.413 1.00 86.62 439 LYS A O 1
ATOM 3458 N N . ASP A 1 440 ? 7.534 -8.190 34.304 1.00 84.38 440 ASP A N 1
ATOM 3459 C CA . ASP A 1 440 ? 7.641 -7.541 35.609 1.00 84.38 440 ASP A CA 1
ATOM 3460 C C . ASP A 1 440 ? 6.249 -7.117 36.114 1.00 84.38 440 ASP A C 1
ATOM 3462 O O . ASP A 1 440 ? 5.271 -7.153 35.361 1.00 84.38 440 ASP A O 1
ATOM 3466 N N . ILE A 1 441 ? 6.141 -6.758 37.390 1.00 83.94 441 ILE A N 1
ATOM 3467 C CA . ILE A 1 441 ? 4.916 -6.233 38.005 1.00 83.94 441 ILE A CA 1
ATOM 3468 C C . ILE A 1 441 ? 5.283 -4.905 38.655 1.00 83.94 441 ILE A C 1
ATOM 3470 O O . ILE A 1 441 ? 6.130 -4.869 39.549 1.00 83.94 441 ILE A O 1
ATOM 3474 N N . ASP A 1 442 ? 4.677 -3.816 38.186 1.00 74.62 442 ASP A N 1
ATOM 3475 C CA . ASP A 1 442 ? 5.019 -2.487 38.681 1.00 74.62 442 ASP A CA 1
ATOM 3476 C C . ASP A 1 442 ? 4.481 -2.233 40.103 1.00 74.62 442 ASP A C 1
ATOM 3478 O O . ASP A 1 442 ? 3.749 -3.035 40.691 1.00 74.62 442 ASP A O 1
ATOM 3482 N N . ALA A 1 443 ? 4.877 -1.097 40.683 1.00 62.97 443 ALA A N 1
ATOM 3483 C CA . ALA A 1 443 ? 4.503 -0.723 42.045 1.00 62.97 443 ALA A CA 1
ATOM 3484 C C . ALA A 1 443 ? 2.992 -0.476 42.228 1.00 62.97 443 ALA A C 1
ATOM 3486 O O . ALA A 1 443 ? 2.505 -0.571 43.356 1.00 62.97 443 ALA A O 1
ATOM 3487 N N . ASP A 1 444 ? 2.274 -0.193 41.138 1.00 61.69 444 ASP A N 1
ATOM 3488 C CA . ASP A 1 444 ? 0.825 0.022 41.107 1.00 61.69 444 ASP A CA 1
ATOM 3489 C C . ASP A 1 444 ? 0.063 -1.292 40.844 1.00 61.69 444 ASP A C 1
ATOM 3491 O O . ASP A 1 444 ? -1.166 -1.328 40.837 1.00 61.69 444 ASP A O 1
ATOM 3495 N N . GLY A 1 445 ? 0.793 -2.400 40.681 1.00 67.31 445 GLY A N 1
ATOM 3496 C CA . GLY A 1 445 ? 0.254 -3.727 40.443 1.00 67.31 445 GLY A CA 1
ATOM 3497 C C . GLY A 1 445 ? -0.094 -4.000 38.983 1.00 67.31 445 GLY A C 1
ATOM 3498 O O . GLY A 1 445 ? -0.645 -5.070 38.724 1.00 67.31 445 GLY A O 1
ATOM 3499 N N . ASN A 1 446 ? 0.221 -3.111 38.039 1.00 78.31 446 ASN A N 1
ATOM 3500 C CA . ASN A 1 446 ? 0.037 -3.381 36.616 1.00 78.31 446 ASN A CA 1
ATOM 3501 C C . ASN A 1 446 ? 1.087 -4.384 36.131 1.00 78.31 446 ASN A C 1
ATOM 3503 O O . ASN A 1 446 ? 2.185 -4.509 36.684 1.00 78.31 446 ASN A O 1
ATOM 3507 N N . LEU A 1 447 ? 0.749 -5.115 35.073 1.00 85.88 447 LEU A N 1
ATOM 3508 C CA . LEU A 1 447 ? 1.631 -6.136 34.529 1.00 85.88 447 LEU A CA 1
ATOM 3509 C C . LEU A 1 447 ? 2.445 -5.540 33.383 1.00 85.88 447 LEU A C 1
ATOM 3511 O O . LEU A 1 447 ? 1.888 -5.022 32.416 1.00 85.88 447 LEU A O 1
ATOM 3515 N N . ILE A 1 448 ? 3.771 -5.636 33.474 1.00 86.94 448 ILE A N 1
ATOM 3516 C CA . ILE A 1 448 ? 4.660 -5.364 32.346 1.00 86.94 448 ILE A CA 1
ATOM 3517 C C . ILE A 1 448 ? 4.721 -6.643 31.524 1.00 86.94 448 ILE A C 1
ATOM 3519 O O . ILE A 1 448 ? 5.205 -7.681 31.981 1.00 86.94 448 ILE A O 1
ATOM 3523 N N . ILE A 1 449 ? 4.197 -6.567 30.311 1.00 89.19 449 ILE A N 1
ATOM 3524 C CA . ILE A 1 449 ? 3.971 -7.705 29.438 1.00 89.19 449 ILE A CA 1
ATOM 3525 C C . ILE A 1 449 ? 4.923 -7.642 28.243 1.00 89.19 449 ILE A C 1
ATOM 3527 O O . ILE A 1 449 ? 5.046 -6.605 27.591 1.00 89.19 449 ILE A O 1
ATOM 3531 N N . GLY A 1 450 ? 5.566 -8.770 27.939 1.00 86.19 450 GLY A N 1
ATOM 3532 C CA . GLY A 1 450 ? 6.286 -8.993 26.689 1.00 86.19 450 GLY A CA 1
ATOM 3533 C C . GLY A 1 450 ? 5.462 -9.830 25.714 1.00 86.19 450 GLY A C 1
ATOM 3534 O O . GLY A 1 450 ? 4.881 -10.845 26.100 1.00 86.19 450 GLY A O 1
ATOM 3535 N N . TRP A 1 451 ? 5.419 -9.412 24.453 1.00 85.88 451 TRP A N 1
ATOM 3536 C CA . TRP A 1 451 ? 4.702 -10.118 23.391 1.00 85.88 451 TRP A CA 1
ATOM 3537 C C . TRP A 1 451 ? 5.524 -11.307 22.888 1.00 85.88 451 TRP A C 1
ATOM 3539 O O . TRP A 1 451 ? 6.601 -11.122 22.316 1.00 85.88 451 TRP A O 1
ATOM 3549 N N . ASP A 1 452 ? 5.025 -12.534 23.077 1.00 81.00 452 ASP A N 1
ATOM 3550 C CA . ASP A 1 452 ? 5.752 -13.728 22.645 1.00 81.00 452 ASP A CA 1
ATOM 3551 C C . ASP A 1 452 ? 5.860 -13.725 21.105 1.00 81.00 452 ASP A C 1
ATOM 3553 O O . ASP A 1 452 ? 4.856 -13.705 20.392 1.00 81.00 452 ASP A O 1
ATOM 3557 N N . GLY A 1 453 ? 7.088 -13.740 20.576 1.00 76.69 453 GLY A N 1
ATOM 3558 C CA . GLY A 1 453 ? 7.355 -13.708 19.129 1.00 76.69 453 GLY A CA 1
ATOM 3559 C C . GLY A 1 453 ? 7.581 -12.313 18.530 1.00 76.69 453 GLY A C 1
ATOM 3560 O O . GLY A 1 453 ? 7.817 -12.214 17.327 1.00 76.69 453 GLY A O 1
ATOM 3561 N N . TYR A 1 454 ? 7.569 -11.257 19.348 1.00 70.19 454 TYR A N 1
ATOM 3562 C CA . TYR A 1 454 ? 7.898 -9.883 18.950 1.00 70.19 454 TYR A CA 1
ATOM 3563 C C . TYR A 1 454 ? 9.165 -9.387 19.670 1.00 70.19 454 TYR A C 1
ATOM 3565 O O . TYR A 1 454 ? 9.615 -9.986 20.645 1.00 70.19 454 TYR A O 1
ATOM 3573 N N . SER A 1 455 ? 9.786 -8.315 19.164 1.00 68.56 455 SER A N 1
ATOM 3574 C CA . SER A 1 455 ? 10.972 -7.718 19.794 1.00 68.56 455 SER A CA 1
ATOM 3575 C C . SER A 1 455 ? 10.616 -6.941 21.067 1.00 68.56 455 SER A C 1
ATOM 3577 O O . SER A 1 455 ? 9.504 -6.432 21.195 1.00 68.56 455 SER A O 1
ATOM 3579 N N . ASP A 1 456 ? 11.588 -6.764 21.969 1.00 66.56 456 ASP A N 1
ATOM 3580 C CA . ASP A 1 456 ? 11.414 -6.057 23.257 1.00 66.56 456 ASP A CA 1
ATOM 3581 C C . ASP A 1 456 ? 10.937 -4.596 23.118 1.00 66.56 456 ASP A C 1
ATOM 3583 O O . ASP A 1 456 ? 10.502 -3.977 24.085 1.00 66.56 456 ASP A O 1
ATOM 3587 N N . GLY A 1 457 ? 10.980 -4.024 21.908 1.00 59.69 457 GLY A N 1
ATOM 3588 C CA . GLY A 1 457 ? 10.407 -2.706 21.617 1.00 59.69 457 GLY A CA 1
ATOM 3589 C C . GLY A 1 457 ? 8.876 -2.644 21.712 1.00 59.69 457 GLY A C 1
ATOM 3590 O O . GLY A 1 457 ? 8.324 -1.546 21.682 1.00 59.69 457 GLY A O 1
ATOM 3591 N N . TRP A 1 458 ? 8.204 -3.795 21.821 1.00 65.56 458 TRP A N 1
ATOM 3592 C CA . TRP A 1 458 ? 6.749 -3.919 21.967 1.00 65.56 458 TRP A CA 1
ATOM 3593 C C . TRP A 1 458 ? 6.296 -4.192 23.403 1.00 65.56 458 TRP A C 1
ATOM 3595 O O . TRP A 1 458 ? 5.094 -4.302 23.647 1.00 65.56 458 TRP A O 1
ATOM 3605 N N . ASP A 1 459 ? 7.230 -4.293 24.349 1.00 79.25 459 ASP A N 1
ATOM 3606 C CA . ASP A 1 459 ? 6.900 -4.453 25.760 1.00 79.25 459 ASP A CA 1
ATOM 3607 C C . ASP A 1 459 ? 6.075 -3.260 26.258 1.00 79.25 459 ASP A C 1
ATOM 3609 O O . ASP A 1 459 ? 6.360 -2.096 25.956 1.00 79.25 459 ASP A O 1
ATOM 3613 N N . GLY A 1 460 ? 5.048 -3.546 27.051 1.00 79.62 460 GLY A N 1
ATOM 3614 C CA . GLY A 1 460 ? 4.114 -2.526 27.507 1.00 79.62 460 GLY A CA 1
ATOM 3615 C C . GLY A 1 460 ? 3.519 -2.839 28.866 1.00 79.62 460 GLY A C 1
ATOM 3616 O O . GLY A 1 460 ? 3.501 -3.986 29.309 1.00 79.62 460 GLY A O 1
ATOM 3617 N N . VAL A 1 461 ? 3.026 -1.795 29.525 1.00 82.44 461 VAL A N 1
ATOM 3618 C CA . VAL A 1 461 ? 2.248 -1.926 30.760 1.00 82.44 461 VAL A CA 1
ATOM 3619 C C . VAL A 1 461 ? 0.792 -2.174 30.373 1.00 82.44 461 VAL A C 1
ATOM 3621 O O . VAL A 1 461 ? 0.241 -1.402 29.583 1.00 82.44 461 VAL A O 1
ATOM 3624 N N . MET A 1 462 ? 0.191 -3.234 30.912 1.00 81.38 462 MET A N 1
ATOM 3625 C CA . MET A 1 462 ? -1.207 -3.607 30.684 1.00 81.38 462 MET A CA 1
ATOM 3626 C C . MET A 1 462 ? -1.953 -3.789 32.007 1.00 81.38 462 MET A C 1
ATOM 3628 O O . MET A 1 462 ? -1.398 -4.295 32.989 1.00 81.38 462 MET A O 1
ATOM 3632 N N . ASP A 1 463 ? -3.227 -3.402 32.000 1.00 83.06 463 ASP A N 1
ATOM 3633 C CA . ASP A 1 463 ? -4.137 -3.615 33.123 1.00 83.06 463 ASP A CA 1
ATOM 3634 C C . ASP A 1 463 ? -4.633 -5.081 33.120 1.00 83.06 463 ASP A C 1
ATOM 3636 O O . ASP A 1 463 ? -4.679 -5.744 32.077 1.00 83.06 463 ASP A O 1
ATOM 3640 N N . ARG A 1 464 ? -4.958 -5.641 34.295 1.00 84.00 464 ARG A N 1
ATOM 3641 C CA . ARG A 1 464 ? -5.330 -7.069 34.410 1.00 84.00 464 ARG A CA 1
ATOM 3642 C C . ARG A 1 464 ? -6.609 -7.408 33.647 1.00 84.00 464 ARG A C 1
ATOM 3644 O O . ARG A 1 464 ? -6.677 -8.466 33.030 1.00 84.00 464 ARG A O 1
ATOM 3651 N N . ASP A 1 465 ? -7.572 -6.497 33.624 1.00 83.19 465 ASP A N 1
ATOM 3652 C CA . ASP A 1 465 ? -8.848 -6.629 32.910 1.00 83.19 465 ASP A CA 1
ATOM 3653 C C . ASP A 1 465 ? -8.706 -6.681 31.373 1.00 83.19 465 ASP A C 1
ATOM 3655 O O . ASP A 1 465 ? -9.673 -6.939 30.658 1.00 83.19 465 ASP A O 1
ATOM 3659 N N . GLN A 1 466 ? -7.495 -6.493 30.850 1.00 83.81 466 GLN A N 1
ATOM 3660 C CA . GLN A 1 466 ? -7.164 -6.601 29.425 1.00 83.81 466 GLN A CA 1
ATOM 3661 C C . GLN A 1 466 ? -6.594 -7.965 29.044 1.00 83.81 466 GLN A C 1
ATOM 3663 O O . GLN A 1 466 ? -6.356 -8.249 27.866 1.00 83.81 466 GLN A O 1
ATOM 3668 N N . LEU A 1 467 ? -6.333 -8.804 30.044 1.00 89.62 467 LEU A N 1
ATOM 3669 C CA . LEU A 1 467 ? -5.611 -10.053 29.900 1.00 89.62 467 LEU A CA 1
ATOM 3670 C C . LEU A 1 467 ? -6.508 -11.226 30.273 1.00 89.62 467 LEU A C 1
ATOM 3672 O O . LEU A 1 467 ? -7.354 -11.162 31.164 1.00 89.62 467 LEU A O 1
ATOM 3676 N N . VAL A 1 468 ? -6.290 -12.344 29.593 1.00 91.69 468 VAL A N 1
ATOM 3677 C CA . VAL A 1 468 ? -6.926 -13.615 29.932 1.00 91.69 468 VAL A CA 1
ATOM 3678 C C . VAL A 1 468 ? -5.885 -14.613 30.399 1.00 91.69 468 VAL A C 1
ATOM 3680 O O . VAL A 1 468 ? -4.758 -14.653 29.905 1.00 91.69 468 VAL A O 1
ATOM 3683 N N . ILE A 1 469 ? -6.270 -15.469 31.334 1.00 92.44 469 ILE A N 1
ATOM 3684 C CA . ILE A 1 469 ? -5.446 -16.580 31.791 1.00 92.44 469 ILE A CA 1
ATOM 3685 C C . ILE A 1 469 ? -6.090 -17.898 31.371 1.00 92.44 469 ILE A C 1
ATOM 3687 O O . ILE A 1 469 ? -7.289 -18.129 31.544 1.00 92.44 469 ILE A O 1
ATOM 3691 N N . LYS A 1 470 ? -5.292 -18.795 30.785 1.00 91.81 470 LYS A N 1
ATOM 3692 C CA . LYS A 1 470 ? -5.737 -20.159 30.466 1.00 91.81 470 LYS A CA 1
ATOM 3693 C C . LYS A 1 470 ? -6.076 -20.876 31.778 1.00 91.81 470 LYS A C 1
ATOM 3695 O O . LYS A 1 470 ? -5.258 -20.883 32.697 1.00 91.81 470 LYS A O 1
ATOM 3700 N N . LYS A 1 471 ? -7.233 -21.544 31.857 1.00 89.31 471 LYS A N 1
ATOM 3701 C CA . LYS A 1 471 ? -7.697 -22.258 33.068 1.00 89.31 471 LYS A CA 1
ATOM 3702 C C . LYS A 1 471 ? -6.666 -23.265 33.592 1.00 89.31 471 LYS A C 1
ATOM 3704 O O . LYS A 1 471 ? -6.502 -23.426 34.794 1.00 89.31 471 LYS A O 1
ATOM 3709 N N . THR A 1 472 ? -5.920 -23.898 32.688 1.00 88.62 472 THR A N 1
ATOM 3710 C CA . THR A 1 472 ? -4.830 -24.830 33.018 1.00 88.62 472 THR A CA 1
ATOM 3711 C C . THR A 1 472 ? -3.628 -24.160 33.682 1.00 88.62 472 THR A C 1
ATOM 3713 O O . THR A 1 472 ? -2.905 -24.811 34.426 1.00 88.62 472 THR A O 1
ATOM 3716 N N . VAL A 1 473 ? -3.365 -22.889 33.368 1.00 86.75 473 VAL A N 1
ATOM 3717 C CA . VAL A 1 473 ? -2.287 -22.099 33.979 1.00 86.75 473 VAL A CA 1
ATOM 3718 C C . VAL A 1 473 ? -2.749 -21.585 35.338 1.00 86.75 473 VAL A C 1
ATOM 3720 O O . VAL A 1 473 ? -2.005 -21.714 36.304 1.00 86.75 473 VAL A O 1
ATOM 3723 N N . LEU A 1 474 ? -3.995 -21.108 35.433 1.00 86.44 474 LEU A N 1
ATOM 3724 C CA . LEU A 1 474 ? -4.598 -20.671 36.693 1.00 86.44 474 LEU A CA 1
ATOM 3725 C C . LEU A 1 474 ? -4.602 -21.790 37.748 1.00 86.44 474 LEU A C 1
ATOM 3727 O O . LEU A 1 474 ? -4.093 -21.584 38.843 1.00 86.44 474 LEU A O 1
ATOM 3731 N N . ALA A 1 475 ? -5.048 -23.000 37.392 1.00 85.38 475 ALA A N 1
ATOM 3732 C CA . ALA A 1 475 ? -5.076 -24.138 38.317 1.00 85.38 475 ALA A CA 1
ATOM 3733 C C . ALA A 1 475 ? -3.689 -24.485 38.896 1.00 85.38 475 ALA A C 1
ATOM 3735 O O . ALA A 1 475 ? -3.572 -24.834 40.067 1.00 85.38 475 ALA A O 1
ATOM 3736 N N . LYS A 1 476 ? -2.621 -24.346 38.095 1.00 86.44 476 LYS A N 1
ATOM 3737 C CA . LYS A 1 476 ? -1.239 -24.556 38.561 1.00 86.44 476 LYS A CA 1
ATOM 3738 C C . LYS A 1 476 ? -0.788 -23.468 39.532 1.00 86.44 476 LYS A C 1
ATOM 3740 O O . LYS A 1 476 ? -0.075 -23.756 40.485 1.00 86.44 476 LYS A O 1
ATOM 3745 N N . LEU A 1 477 ? -1.190 -22.221 39.291 1.00 84.50 477 LEU A N 1
ATOM 3746 C CA . LEU A 1 477 ? -0.851 -21.096 40.164 1.00 84.50 477 LEU A CA 1
ATOM 3747 C C . LEU A 1 477 ? -1.594 -21.168 41.502 1.00 84.50 477 LEU A C 1
ATOM 3749 O O . LEU A 1 477 ? -1.033 -20.769 42.517 1.00 84.50 477 LEU A O 1
ATOM 3753 N N . GLU A 1 478 ? -2.814 -21.702 41.512 1.00 82.00 478 GLU A N 1
ATOM 3754 C CA . GLU A 1 478 ? -3.586 -21.966 42.731 1.00 82.00 478 GLU A CA 1
ATOM 3755 C C . GLU A 1 478 ? -3.025 -23.150 43.537 1.00 82.00 478 GLU A C 1
ATOM 3757 O O . GLU A 1 478 ? -3.003 -23.100 44.766 1.00 82.00 478 GLU A O 1
ATOM 3762 N N . GLU A 1 479 ? -2.525 -24.198 42.871 1.00 78.12 479 GLU A N 1
ATOM 3763 C CA . GLU A 1 479 ? -1.873 -25.342 43.527 1.00 78.12 479 GLU A CA 1
ATOM 3764 C C . GLU A 1 479 ? -0.522 -24.970 44.166 1.00 78.12 479 GLU A C 1
ATOM 3766 O O . GLU A 1 479 ? -0.199 -25.462 45.249 1.00 78.12 479 GLU A O 1
ATOM 3771 N N . ASP A 1 480 ? 0.219 -24.049 43.541 1.00 70.62 480 ASP A N 1
ATOM 3772 C CA . ASP A 1 480 ? 1.480 -23.490 44.048 1.00 70.62 480 ASP A CA 1
ATOM 3773 C C . ASP A 1 480 ? 1.289 -22.565 45.275 1.00 70.62 480 ASP A C 1
ATOM 3775 O O . ASP A 1 480 ? 2.274 -22.180 45.915 1.00 70.62 480 ASP A O 1
ATOM 3779 N N . GLN A 1 481 ? 0.053 -22.185 45.632 1.00 69.62 481 GLN A N 1
ATOM 3780 C CA . GLN A 1 481 ? -0.189 -21.376 46.827 1.00 69.62 481 GLN A CA 1
ATOM 3781 C C . GLN A 1 481 ? -0.098 -22.214 48.116 1.00 69.62 481 GLN A C 1
ATOM 3783 O O . GLN A 1 481 ? -0.641 -23.320 48.194 1.00 69.62 481 GLN A O 1
ATOM 3788 N N . PRO A 1 482 ? 0.520 -21.690 49.193 1.00 51.75 482 PRO A N 1
ATOM 3789 C CA . PRO A 1 482 ? 0.580 -22.392 50.468 1.00 51.75 482 PRO A CA 1
ATOM 3790 C C . PRO A 1 482 ? -0.831 -22.552 51.054 1.00 51.75 482 PRO A C 1
ATOM 3792 O O . PRO A 1 482 ? -1.426 -21.601 51.565 1.00 51.75 482 PRO A O 1
ATOM 3795 N N . LYS A 1 483 ? -1.369 -23.777 51.010 1.00 44.97 483 LYS A N 1
ATOM 3796 C CA . LYS A 1 483 ? -2.645 -24.138 51.646 1.00 44.97 483 LYS A CA 1
ATOM 3797 C C . LYS A 1 483 ? -2.599 -23.769 53.137 1.00 44.97 483 LYS A C 1
ATOM 3799 O O . LYS A 1 483 ? -1.847 -24.369 53.904 1.00 44.97 483 LYS A O 1
ATOM 3804 N N . LYS A 1 484 ? -3.431 -22.813 53.575 1.00 36.97 484 LYS A N 1
ATOM 3805 C CA . LYS A 1 484 ? -3.713 -22.573 55.003 1.00 36.97 484 LYS A CA 1
ATOM 3806 C C . LYS A 1 484 ? -4.359 -23.835 55.591 1.00 36.97 484 LYS A C 1
ATOM 3808 O O . LYS A 1 484 ? -5.559 -24.039 55.438 1.00 36.97 484 LYS A O 1
ATOM 3813 N N . MET A 1 485 ? -3.576 -24.687 56.254 1.00 35.09 485 MET A N 1
ATOM 3814 C CA . MET A 1 485 ? -4.080 -25.853 56.989 1.00 35.09 485 MET A CA 1
ATOM 3815 C C . MET A 1 485 ? -4.110 -25.611 58.502 1.00 35.09 485 MET A C 1
ATOM 3817 O O . MET A 1 485 ? -3.189 -25.054 59.097 1.00 35.09 485 MET A O 1
ATOM 3821 N N . ALA A 1 486 ? -5.217 -26.054 59.097 1.00 31.86 486 ALA A N 1
ATOM 3822 C CA . ALA A 1 486 ? -5.520 -26.092 60.519 1.00 31.86 486 ALA A CA 1
ATOM 3823 C C . ALA A 1 486 ? -4.631 -27.074 61.326 1.00 31.86 486 ALA A C 1
ATOM 3825 O O . ALA A 1 486 ? -4.152 -28.060 60.781 1.00 31.86 486 ALA A O 1
ATOM 3826 N N . LYS A 1 487 ? -4.479 -26.768 62.631 1.00 30.75 487 LYS A N 1
ATOM 3827 C CA . LYS A 1 487 ? -4.055 -27.568 63.820 1.00 30.75 487 LYS A CA 1
ATOM 3828 C C . LYS A 1 487 ? -3.103 -28.792 63.651 1.00 30.75 487 LYS A C 1
ATOM 3830 O O . LYS A 1 487 ? -3.452 -29.796 63.049 1.00 30.75 487 LYS A O 1
ATOM 3835 N N . ALA A 1 488 ? -1.953 -28.701 64.341 1.00 26.09 488 ALA A N 1
ATOM 3836 C CA . ALA A 1 488 ? -0.820 -29.648 64.534 1.00 26.09 488 ALA A CA 1
ATOM 3837 C C . ALA A 1 488 ? -1.102 -30.823 65.535 1.00 26.09 488 ALA A C 1
ATOM 3839 O O . ALA A 1 488 ? -2.235 -30.831 66.026 1.00 26.09 488 ALA A O 1
ATOM 3840 N N . PRO A 1 489 ? -0.152 -31.727 65.976 1.00 36.31 489 PRO A N 1
ATOM 3841 C CA . PRO A 1 489 ? 1.337 -31.849 65.791 1.00 36.31 489 PRO A CA 1
ATOM 3842 C C . PRO A 1 489 ? 1.891 -33.335 65.665 1.00 36.31 489 PRO A C 1
ATOM 3844 O O . PRO A 1 489 ? 1.085 -34.230 65.434 1.00 36.31 489 PRO A O 1
ATOM 3847 N N . PRO A 1 490 ? 3.184 -33.700 65.940 1.00 45.56 490 PRO A N 1
ATOM 3848 C CA . PRO A 1 490 ? 4.474 -33.347 65.286 1.00 45.56 490 PRO A CA 1
ATOM 3849 C C . PRO A 1 490 ? 5.450 -34.550 65.009 1.00 45.56 490 PRO A C 1
ATOM 3851 O O . PRO A 1 490 ? 5.362 -35.578 65.668 1.00 45.56 490 PRO A O 1
ATOM 3854 N N . ALA A 1 491 ? 6.467 -34.380 64.138 1.00 26.27 491 ALA A N 1
ATOM 3855 C CA . ALA A 1 491 ? 7.805 -35.043 64.189 1.00 26.27 491 ALA A CA 1
ATOM 3856 C C . ALA A 1 491 ? 8.735 -34.451 63.090 1.00 26.27 491 ALA A C 1
ATOM 3858 O O . ALA A 1 491 ? 8.445 -34.577 61.909 1.00 26.27 491 ALA A O 1
ATOM 3859 N N . SER A 1 492 ? 9.675 -33.546 63.405 1.00 26.84 492 SER A N 1
ATOM 3860 C CA . SER A 1 492 ? 11.095 -33.748 63.790 1.00 26.84 492 SER A CA 1
ATOM 3861 C C . SER A 1 492 ? 12.110 -33.687 62.626 1.00 26.84 492 SER A C 1
ATOM 3863 O O . SER A 1 492 ? 12.331 -34.681 61.943 1.00 26.84 492 SER A O 1
ATOM 3865 N N . SER A 1 493 ? 12.781 -32.536 62.452 1.00 26.00 493 SER A N 1
ATOM 3866 C CA . SER A 1 493 ? 14.259 -32.357 62.449 1.00 26.00 493 SER A CA 1
ATOM 3867 C C . SER A 1 493 ? 14.704 -31.035 61.770 1.00 26.00 493 SER A C 1
ATOM 3869 O O . SER A 1 493 ? 14.277 -30.688 60.676 1.00 26.00 493 SER A O 1
ATOM 3871 N N . LYS A 1 494 ? 15.560 -30.284 62.480 1.00 24.06 494 LYS A N 1
ATOM 3872 C CA . LYS A 1 494 ? 16.387 -29.098 62.113 1.00 24.06 494 LYS A CA 1
ATOM 3873 C C . LYS A 1 494 ? 17.841 -29.455 62.548 1.00 24.06 494 LYS A C 1
ATOM 3875 O O . LYS A 1 494 ? 17.936 -30.442 63.286 1.00 24.06 494 LYS A O 1
ATOM 3880 N N . PRO A 1 495 ? 18.951 -28.714 62.267 1.00 39.62 495 PRO A N 1
ATOM 3881 C CA . PRO A 1 495 ? 19.101 -27.287 61.887 1.00 39.62 495 PRO A CA 1
ATOM 3882 C C . PRO A 1 495 ? 20.150 -27.052 60.739 1.00 39.62 495 PRO A C 1
ATOM 3884 O O . PRO A 1 495 ? 20.679 -28.025 60.225 1.00 39.62 495 PRO A O 1
ATOM 3887 N N . LYS A 1 496 ? 20.514 -25.862 60.213 1.00 25.12 496 LYS A N 1
ATOM 3888 C CA . LYS A 1 496 ? 20.965 -24.584 60.817 1.00 25.12 496 LYS A CA 1
ATOM 3889 C C . LYS A 1 496 ? 21.077 -23.465 59.739 1.00 25.12 496 LYS A C 1
ATOM 3891 O O . LYS A 1 496 ? 21.289 -23.766 58.571 1.00 25.12 496 LYS A O 1
ATOM 3896 N N . ASP A 1 497 ? 20.933 -22.218 60.197 1.00 26.53 497 ASP A N 1
ATOM 3897 C CA . ASP A 1 497 ? 20.839 -20.902 59.521 1.00 26.53 497 ASP A CA 1
ATOM 3898 C C . ASP A 1 497 ? 21.968 -20.477 58.557 1.00 26.53 497 ASP A C 1
ATOM 3900 O O . ASP A 1 497 ? 23.131 -20.779 58.816 1.00 26.53 497 ASP A O 1
ATOM 3904 N N . ALA A 1 498 ? 21.650 -19.645 57.547 1.00 27.80 498 ALA A N 1
ATOM 3905 C CA . ALA A 1 498 ? 21.766 -18.168 57.616 1.00 27.80 498 ALA A CA 1
ATOM 3906 C C . ALA A 1 498 ? 21.662 -17.503 56.220 1.00 27.80 498 ALA A C 1
ATOM 3908 O O . ALA A 1 498 ? 22.631 -17.515 55.473 1.00 27.80 498 ALA A O 1
ATOM 3909 N N . ASP A 1 499 ? 20.507 -16.920 55.875 1.00 27.58 499 ASP A N 1
ATOM 3910 C CA . ASP A 1 499 ? 20.382 -15.473 55.614 1.00 27.58 499 ASP A CA 1
ATOM 3911 C C . ASP A 1 499 ? 18.891 -15.105 55.466 1.00 27.58 499 ASP A C 1
ATOM 3913 O O . ASP A 1 499 ? 18.141 -15.760 54.739 1.00 27.58 499 ASP A O 1
ATOM 3917 N N . LYS A 1 500 ? 18.426 -14.104 56.216 1.00 30.06 500 LYS A N 1
ATOM 3918 C CA . LYS A 1 500 ? 17.028 -13.638 56.217 1.00 30.06 500 LYS A CA 1
ATOM 3919 C C . LYS A 1 500 ? 16.930 -12.383 55.340 1.00 30.06 500 LYS A C 1
ATOM 3921 O O . LYS A 1 500 ? 17.634 -11.421 55.636 1.00 30.06 500 LYS A O 1
ATOM 3926 N N . PRO A 1 501 ? 16.008 -12.304 54.367 1.00 32.72 501 PRO A N 1
ATOM 3927 C CA . PRO A 1 501 ? 15.628 -11.026 53.784 1.00 32.72 501 PRO A CA 1
ATOM 3928 C C . PRO A 1 501 ? 14.814 -10.232 54.817 1.00 32.72 501 PRO A C 1
ATOM 3930 O O . PRO A 1 501 ? 13.895 -10.763 55.444 1.00 32.72 501 PRO A O 1
ATOM 3933 N N . GLN A 1 502 ? 15.182 -8.969 55.036 1.00 33.38 502 GLN A N 1
ATOM 3934 C CA . GLN A 1 502 ? 14.436 -8.048 55.891 1.00 33.38 502 GLN A CA 1
ATOM 3935 C C . GLN A 1 502 ? 13.013 -7.869 55.345 1.00 33.38 502 GLN A C 1
ATOM 3937 O O . GLN A 1 502 ? 12.815 -7.312 54.267 1.00 33.38 502 GLN A O 1
ATOM 3942 N N . THR A 1 503 ? 12.018 -8.309 56.111 1.00 41.75 503 THR A N 1
ATOM 3943 C CA . THR A 1 503 ? 10.637 -7.842 55.982 1.00 41.75 503 THR A CA 1
ATOM 3944 C C . THR A 1 503 ? 10.646 -6.340 56.265 1.00 41.75 503 THR A C 1
ATOM 3946 O O . THR A 1 503 ? 10.907 -5.930 57.393 1.00 41.75 503 THR A O 1
ATOM 3949 N N . GLY A 1 504 ? 10.470 -5.513 55.236 1.00 53.66 504 GLY A N 1
ATOM 3950 C CA . GLY A 1 504 ? 10.357 -4.068 55.407 1.00 53.66 504 GLY A CA 1
ATOM 3951 C C . GLY A 1 504 ? 8.984 -3.714 55.970 1.00 53.66 504 GLY A C 1
ATOM 3952 O O . GLY A 1 504 ? 7.975 -4.025 55.341 1.00 53.66 504 GLY A O 1
ATOM 3953 N N . ASP A 1 505 ? 8.958 -3.061 57.128 1.00 68.75 505 ASP A N 1
ATOM 3954 C CA . ASP A 1 505 ? 7.769 -2.442 57.717 1.00 68.75 505 ASP A CA 1
ATOM 3955 C C . ASP A 1 505 ? 7.092 -1.511 56.688 1.00 68.75 505 ASP A C 1
ATOM 3957 O O . ASP A 1 505 ? 7.702 -0.540 56.223 1.00 68.75 505 ASP A O 1
ATOM 3961 N N . ARG A 1 506 ? 5.848 -1.818 56.293 1.00 74.12 506 ARG A N 1
ATOM 3962 C CA . ARG A 1 506 ? 5.029 -0.976 55.404 1.00 74.12 506 ARG A CA 1
ATOM 3963 C C . ARG A 1 506 ? 4.203 -0.019 56.254 1.00 74.12 506 ARG A C 1
ATOM 3965 O O . ARG A 1 506 ? 3.679 -0.407 57.293 1.00 74.12 506 ARG A O 1
ATOM 3972 N N . PHE A 1 507 ? 4.081 1.230 55.818 1.00 78.44 507 PHE A N 1
ATOM 3973 C CA . PHE A 1 507 ? 3.340 2.256 56.546 1.00 78.44 507 PHE A CA 1
ATOM 3974 C C . PHE A 1 507 ? 2.202 2.827 55.704 1.00 78.44 507 PHE A C 1
ATOM 3976 O O . PHE A 1 507 ? 2.340 3.093 54.507 1.00 78.44 507 PHE A O 1
ATOM 3983 N N . ARG A 1 508 ? 1.077 3.073 56.366 1.00 86.75 508 ARG A N 1
ATOM 3984 C CA . ARG A 1 508 ? -0.046 3.856 55.862 1.00 86.75 508 ARG A CA 1
ATOM 3985 C C . ARG A 1 508 ? 0.034 5.273 56.412 1.00 86.75 508 ARG A C 1
ATOM 3987 O O . ARG A 1 508 ? 0.230 5.466 57.610 1.00 86.75 508 ARG A O 1
ATOM 3994 N N . LEU A 1 509 ? -0.166 6.254 55.538 1.00 87.81 509 LEU A N 1
ATOM 3995 C CA . LEU A 1 509 ? -0.255 7.671 55.876 1.00 87.81 509 LEU A CA 1
ATOM 3996 C C . LEU A 1 509 ? -1.728 8.068 56.011 1.00 87.81 509 LEU A C 1
ATOM 3998 O O . LEU A 1 509 ? -2.444 8.142 55.010 1.00 87.81 509 LEU A O 1
ATOM 4002 N N . VAL A 1 510 ? -2.174 8.324 57.240 1.00 86.44 510 VAL A N 1
ATOM 4003 C CA . VAL A 1 510 ? -3.554 8.728 57.546 1.00 86.44 510 VAL A CA 1
ATOM 4004 C C . VAL A 1 510 ? -3.577 10.201 57.939 1.00 86.44 510 VAL A C 1
ATOM 4006 O O . VAL A 1 510 ? -2.930 10.604 58.907 1.00 86.44 510 VAL A O 1
ATOM 4009 N N . LEU A 1 511 ? -4.342 11.004 57.203 1.00 88.62 511 LEU A N 1
ATOM 4010 C CA . LEU A 1 511 ? -4.653 12.380 57.566 1.00 88.62 511 LEU A CA 1
ATOM 4011 C C . LEU A 1 511 ? -5.766 12.360 58.613 1.00 88.62 511 LEU A C 1
ATOM 4013 O O . LEU A 1 511 ? -6.888 11.958 58.316 1.00 88.62 511 LEU A O 1
ATOM 4017 N N . LYS A 1 512 ? -5.452 12.764 59.845 1.00 87.94 512 LYS A N 1
ATOM 4018 C CA . LYS A 1 512 ? -6.418 12.804 60.951 1.00 87.94 512 LYS A CA 1
ATOM 4019 C C . LYS A 1 512 ? -7.222 14.093 60.971 1.00 87.94 512 LYS A C 1
ATOM 4021 O O . LYS A 1 512 ? -8.392 14.069 61.331 1.00 87.94 512 LYS A O 1
ATOM 4026 N N . SER A 1 513 ? -6.583 15.209 60.633 1.00 84.56 513 SER A N 1
ATOM 4027 C CA . SER A 1 513 ? -7.214 16.525 60.565 1.00 84.56 513 SER A CA 1
ATOM 4028 C C . SER A 1 513 ? -6.344 17.484 59.758 1.00 84.56 513 SER A C 1
ATOM 4030 O O . SER A 1 513 ? -5.118 17.435 59.828 1.00 84.56 513 SER A O 1
ATOM 4032 N N . HIS A 1 514 ? -6.966 18.406 59.028 1.00 83.38 514 HIS A N 1
ATOM 4033 C CA . HIS A 1 514 ? -6.279 19.513 58.353 1.00 83.38 514 HIS A CA 1
ATOM 4034 C C . HIS A 1 514 ? -6.033 20.731 59.268 1.00 83.38 514 HIS A C 1
ATOM 4036 O O . HIS A 1 514 ? -5.591 21.786 58.796 1.00 83.38 514 HIS A O 1
ATOM 4042 N N . GLY A 1 515 ? -6.373 20.626 60.560 1.00 79.50 515 GLY A N 1
ATOM 4043 C CA . GLY A 1 515 ? -6.287 21.725 61.523 1.00 79.50 515 GLY A CA 1
ATOM 4044 C C . GLY A 1 515 ? -7.014 22.985 61.032 1.00 79.50 515 GLY A C 1
ATOM 4045 O O . GLY A 1 515 ? -8.010 22.909 60.312 1.00 79.50 515 GLY A O 1
ATOM 4046 N N . ASN A 1 516 ? -6.466 24.164 61.340 1.00 78.31 516 ASN A N 1
ATOM 4047 C CA . ASN A 1 516 ? -6.992 25.458 60.870 1.00 78.31 516 ASN A CA 1
ATOM 4048 C C . ASN A 1 516 ? -6.407 25.904 59.511 1.00 78.31 516 ASN A C 1
ATOM 4050 O O . ASN A 1 516 ? -6.530 27.070 59.136 1.00 78.31 516 ASN A O 1
ATOM 4054 N N . ARG A 1 517 ? -5.721 25.015 58.775 1.00 83.56 517 ARG A N 1
ATOM 4055 C CA . ARG A 1 517 ? -4.963 25.349 57.553 1.00 83.56 517 ARG A CA 1
ATOM 4056 C C . ARG A 1 517 ? -5.402 24.516 56.344 1.00 83.56 517 ARG A C 1
ATOM 4058 O O . ARG A 1 517 ? -4.579 23.969 55.616 1.00 83.56 517 ARG A O 1
ATOM 4065 N N . LYS A 1 518 ? -6.713 24.491 56.079 1.00 82.81 518 LYS A N 1
ATOM 4066 C CA . LYS A 1 518 ? -7.331 23.702 54.997 1.00 82.81 518 LYS A CA 1
ATOM 4067 C C . LYS A 1 518 ? -6.712 23.943 53.615 1.00 82.81 518 LYS A C 1
ATOM 4069 O O . LYS A 1 518 ? -6.371 22.984 52.933 1.00 82.81 518 LYS A O 1
ATOM 4074 N N . ILE A 1 519 ? -6.513 25.198 53.201 1.00 86.56 519 ILE A N 1
ATOM 4075 C CA . ILE A 1 519 ? -5.986 25.514 51.857 1.00 86.56 519 ILE A CA 1
ATOM 4076 C C . ILE A 1 519 ? -4.536 25.007 51.672 1.00 86.56 519 ILE A C 1
ATOM 4078 O O . ILE A 1 519 ? -4.288 24.312 50.687 1.00 86.56 519 ILE A O 1
ATOM 4082 N N . PRO A 1 520 ? -3.578 25.288 52.584 1.00 86.88 520 PRO A N 1
ATOM 4083 C CA . PRO A 1 520 ? -2.236 24.700 52.517 1.00 86.88 520 PRO A CA 1
ATOM 4084 C C . PRO A 1 520 ? -2.222 23.168 52.516 1.00 86.88 520 PRO A C 1
ATOM 4086 O O . PRO A 1 520 ? -1.492 22.577 51.727 1.00 86.88 520 PRO A O 1
ATOM 4089 N N . VAL A 1 521 ? -3.044 22.526 53.353 1.00 86.44 521 VAL A N 1
ATOM 4090 C CA . VAL A 1 521 ? -3.114 21.057 53.435 1.00 86.44 521 VAL A CA 1
ATOM 4091 C C . VAL A 1 521 ? -3.688 20.457 52.150 1.00 86.44 521 VAL A C 1
ATOM 4093 O O . VAL A 1 521 ? -3.128 19.498 51.631 1.00 86.44 521 VAL A O 1
ATOM 4096 N N . THR A 1 522 ? -4.732 21.068 51.579 1.00 88.69 522 THR A N 1
ATOM 4097 C CA . THR A 1 522 ? -5.346 20.624 50.314 1.00 88.69 522 THR A CA 1
ATOM 4098 C C . THR A 1 522 ? -4.335 20.639 49.168 1.00 88.69 522 THR A C 1
ATOM 4100 O O . THR A 1 522 ? -4.274 19.684 48.404 1.00 88.69 522 THR A O 1
ATOM 4103 N N . LYS A 1 523 ? -3.475 21.665 49.083 1.00 86.69 523 LYS A N 1
ATOM 4104 C CA . LYS A 1 523 ? -2.412 21.726 48.061 1.00 86.69 523 LYS A CA 1
ATOM 4105 C C . LYS A 1 523 ? -1.412 20.578 48.191 1.00 86.69 523 LYS A C 1
ATOM 4107 O O . LYS A 1 523 ? -1.089 19.939 47.201 1.00 86.69 523 LYS A 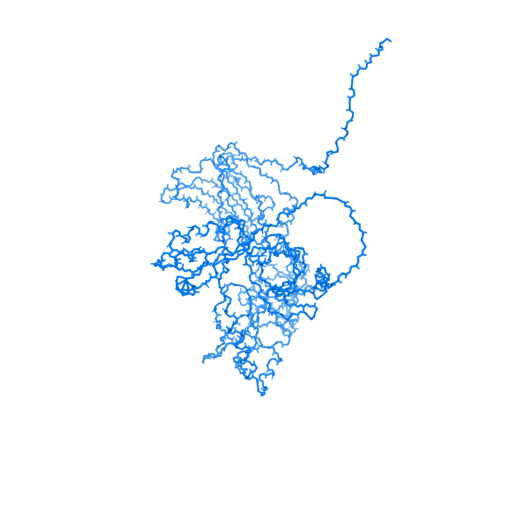O 1
ATOM 4112 N N . VAL A 1 524 ? -0.974 20.280 49.414 1.00 86.19 524 VAL A N 1
ATOM 4113 C CA . VAL A 1 524 ? -0.053 19.159 49.655 1.00 86.19 524 VAL A CA 1
ATOM 4114 C C . VAL A 1 524 ? -0.730 17.816 49.363 1.00 86.19 524 VAL A C 1
ATOM 4116 O O . VAL A 1 524 ? -0.073 16.895 48.893 1.00 86.19 524 VAL A O 1
ATOM 4119 N N . VAL A 1 525 ? -2.039 17.688 49.595 1.00 85.50 525 VAL A N 1
ATOM 4120 C CA . VAL A 1 525 ? -2.789 16.473 49.246 1.00 85.50 525 VAL A CA 1
ATOM 4121 C C . VAL A 1 525 ? -2.910 16.296 47.733 1.00 85.50 525 VAL A C 1
ATOM 4123 O O . VAL A 1 525 ? -2.670 15.183 47.269 1.00 85.50 525 VAL A O 1
ATOM 4126 N N . VAL A 1 526 ? -3.163 17.361 46.962 1.00 89.00 526 VAL A N 1
ATOM 4127 C CA . VAL A 1 526 ? -3.092 17.330 45.485 1.00 89.00 526 VAL A CA 1
ATOM 4128 C C . VAL A 1 526 ? -1.712 16.849 45.029 1.00 89.00 526 VAL A C 1
ATOM 4130 O O . VAL A 1 526 ? -1.623 15.909 44.247 1.00 89.00 526 VAL A O 1
ATOM 4133 N N . ASP A 1 527 ? -0.634 17.401 45.594 1.00 86.56 527 ASP A N 1
ATOM 4134 C CA . ASP A 1 527 ? 0.739 17.016 45.233 1.00 86.56 527 ASP A CA 1
ATOM 4135 C C . ASP A 1 527 ? 1.066 15.542 45.564 1.00 86.56 527 ASP A C 1
ATOM 4137 O O . ASP A 1 527 ? 1.903 14.926 44.905 1.00 86.56 527 ASP A O 1
ATOM 4141 N N . ILE A 1 528 ? 0.445 14.967 46.603 1.00 84.00 528 ILE A N 1
ATOM 4142 C CA . ILE A 1 528 ? 0.698 13.584 47.049 1.00 84.00 528 ILE A CA 1
ATOM 4143 C C . ILE A 1 528 ? -0.165 12.560 46.299 1.00 84.00 528 ILE A C 1
ATOM 4145 O O . ILE A 1 528 ? 0.295 11.436 46.073 1.00 84.00 528 ILE A O 1
ATOM 4149 N N . THR A 1 529 ? -1.408 12.921 45.973 1.00 81.81 529 THR A N 1
ATOM 4150 C CA . THR A 1 529 ? -2.441 11.996 45.468 1.00 81.81 529 THR A CA 1
ATOM 4151 C C . THR A 1 529 ? -2.770 12.187 43.988 1.00 81.81 529 THR A C 1
ATOM 4153 O O . THR A 1 529 ? -3.301 11.266 43.380 1.00 81.81 529 THR A O 1
ATOM 4156 N N . GLY A 1 530 ? -2.430 13.337 43.396 1.00 82.25 530 GLY A N 1
ATOM 4157 C CA . GLY A 1 530 ? -2.680 13.644 41.985 1.00 82.25 530 GLY A CA 1
ATOM 4158 C C . GLY A 1 530 ? -4.143 13.940 41.636 1.00 82.25 530 GLY A C 1
ATOM 4159 O O . GLY A 1 530 ? -4.446 14.093 40.459 1.00 82.25 530 GLY A O 1
ATOM 4160 N N . ILE A 1 531 ? -5.037 14.015 42.629 1.00 84.31 531 ILE A N 1
ATOM 4161 C CA . ILE A 1 531 ? -6.458 14.343 42.434 1.00 84.31 531 ILE A CA 1
ATOM 4162 C C . ILE A 1 531 ? -6.654 15.852 42.235 1.00 84.31 531 ILE A C 1
ATOM 4164 O O . ILE A 1 531 ? -5.887 16.664 42.759 1.00 84.31 531 ILE A O 1
ATOM 4168 N N . ASP A 1 532 ? -7.703 16.240 41.511 1.00 85.62 532 ASP A N 1
ATOM 4169 C CA . ASP A 1 532 ? -7.976 17.642 41.186 1.00 85.62 532 ASP A CA 1
ATOM 4170 C C . ASP A 1 532 ? -8.317 18.489 42.424 1.00 85.62 532 ASP A C 1
ATOM 4172 O O . ASP A 1 532 ? -8.872 18.009 43.411 1.00 85.62 532 ASP A O 1
ATOM 4176 N N . LEU A 1 533 ? -8.047 19.803 42.370 1.00 82.88 533 LEU A N 1
ATOM 4177 C CA . LEU A 1 533 ? -8.186 20.721 43.517 1.00 82.88 533 LEU A CA 1
ATOM 4178 C C . LEU A 1 533 ? -9.594 20.726 44.147 1.00 82.88 533 LEU A C 1
ATOM 4180 O O . LEU A 1 533 ? -9.730 20.946 45.352 1.00 82.88 533 LEU A O 1
ATOM 4184 N N . LYS A 1 534 ? -10.636 20.504 43.336 1.00 81.88 534 LYS A N 1
ATOM 4185 C CA . LYS A 1 534 ? -12.026 20.441 43.803 1.00 81.88 534 LYS A CA 1
ATOM 4186 C C . LYS A 1 534 ? -12.283 19.159 44.599 1.00 81.88 534 LYS A C 1
ATOM 4188 O O . LYS A 1 534 ? -12.816 19.236 45.702 1.00 81.88 534 LYS A O 1
ATOM 4193 N N . GLU A 1 535 ? -11.837 18.020 44.077 1.00 85.75 535 GLU A N 1
ATOM 4194 C CA . GLU A 1 535 ? -11.963 16.716 44.732 1.00 85.75 535 GLU A CA 1
ATOM 4195 C C . GLU A 1 535 ? -11.074 16.636 45.976 1.00 85.75 535 GLU A C 1
ATOM 4197 O O . GLU A 1 535 ? -11.520 16.172 47.018 1.00 85.75 535 GLU A O 1
ATOM 4202 N N . ALA A 1 536 ? -9.860 17.197 45.931 1.00 84.88 536 ALA A N 1
ATOM 4203 C CA . ALA A 1 536 ? -8.958 17.269 47.079 1.00 84.88 536 ALA A CA 1
ATOM 4204 C C . ALA A 1 536 ? -9.556 18.033 48.268 1.00 84.88 536 ALA A C 1
ATOM 4206 O O . ALA A 1 536 ? -9.292 17.680 49.417 1.00 84.88 536 ALA A O 1
ATOM 4207 N N . GLY A 1 537 ? -10.354 19.075 48.011 1.00 80.75 537 GLY A N 1
ATOM 4208 C CA . GLY A 1 537 ? -11.037 19.829 49.062 1.00 80.75 537 GLY A CA 1
ATOM 4209 C C . GLY A 1 537 ? -12.049 18.973 49.827 1.00 80.75 537 GLY A C 1
ATOM 4210 O O . GLY A 1 537 ? -12.033 18.971 51.056 1.00 80.75 537 GLY A O 1
ATOM 4211 N N . GLU A 1 538 ? -12.872 18.212 49.101 1.00 86.81 538 GLU A N 1
ATOM 4212 C CA . GLU A 1 538 ? -13.855 17.272 49.665 1.00 86.81 538 GLU A CA 1
ATOM 4213 C C . GLU A 1 538 ? -13.167 16.059 50.321 1.00 86.81 538 GLU A C 1
ATOM 4215 O O . GLU A 1 538 ? -13.574 15.584 51.387 1.00 86.81 538 GLU A O 1
ATOM 4220 N N . TYR A 1 539 ? -12.061 15.603 49.729 1.00 84.56 539 TYR A N 1
ATOM 4221 C CA . TYR A 1 539 ? -11.246 14.498 50.228 1.00 84.56 539 TYR A CA 1
ATOM 4222 C C . TYR A 1 539 ? -10.593 14.835 51.574 1.00 84.56 539 TYR A C 1
ATOM 4224 O O . TYR A 1 539 ? -10.598 14.023 52.496 1.00 84.56 539 TYR A O 1
ATOM 4232 N N . VAL A 1 540 ? -10.079 16.060 51.728 1.00 86.62 540 VAL A N 1
ATOM 4233 C CA . VAL A 1 540 ? -9.480 16.541 52.981 1.00 86.62 540 VAL A CA 1
ATOM 4234 C C . VAL A 1 540 ? -10.533 16.826 54.055 1.00 86.62 540 VAL A C 1
ATOM 4236 O O . VAL A 1 540 ? -10.239 16.641 55.233 1.00 86.62 540 VAL A O 1
ATOM 4239 N N . ASP A 1 541 ? -11.760 17.203 53.691 1.00 85.81 541 ASP A N 1
ATOM 4240 C CA . ASP A 1 541 ? -12.860 17.385 54.656 1.00 85.81 541 ASP A CA 1
ATOM 4241 C C . ASP A 1 541 ? -13.349 16.068 55.275 1.00 85.81 541 ASP A C 1
ATOM 4243 O O . ASP A 1 541 ? -13.921 16.064 56.363 1.00 85.81 541 ASP A O 1
ATOM 4247 N N . SER A 1 542 ? -13.076 14.938 54.620 1.00 86.69 542 SER A N 1
ATOM 4248 C CA . SER A 1 542 ? -13.505 13.602 55.050 1.00 86.69 542 SER A CA 1
ATOM 4249 C C . SER A 1 542 ? -12.553 12.951 56.070 1.00 86.69 542 SER A C 1
ATOM 4251 O O . SER A 1 542 ? -12.491 11.728 56.183 1.00 86.69 542 SER A O 1
ATOM 4253 N N . CYS A 1 543 ? -11.782 13.754 56.812 1.00 81.12 543 CYS A N 1
ATOM 4254 C CA . CYS A 1 543 ? -10.867 13.263 57.842 1.00 81.12 543 CYS A CA 1
ATOM 4255 C C . CYS A 1 543 ? -11.617 12.533 58.984 1.00 81.12 543 CYS A C 1
ATOM 4257 O O . CYS A 1 543 ? -12.619 13.056 59.475 1.00 81.12 543 CYS A O 1
ATOM 4259 N N . PRO A 1 544 ? -11.115 11.384 59.488 1.00 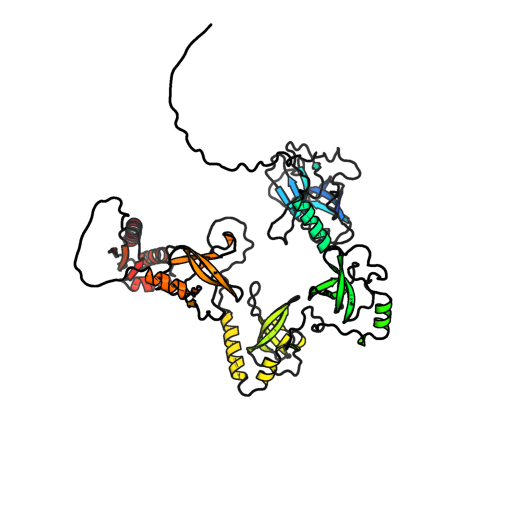83.94 544 PRO A N 1
ATOM 4260 C CA . PRO A 1 544 ? -9.826 10.769 59.170 1.00 83.94 544 PRO A CA 1
ATOM 4261 C C . PRO A 1 544 ? -9.844 9.947 57.869 1.00 83.94 544 PRO A C 1
ATOM 4263 O O . PRO A 1 544 ? -10.670 9.053 57.703 1.00 83.94 544 PRO A O 1
ATOM 4266 N N . ILE A 1 545 ? -8.878 10.197 56.978 1.00 87.31 545 ILE A N 1
ATOM 4267 C CA . ILE A 1 545 ? -8.785 9.537 55.666 1.00 87.31 545 ILE A CA 1
ATOM 4268 C C . ILE A 1 545 ? -7.359 9.086 55.342 1.00 87.31 545 ILE A C 1
ATOM 4270 O O . ILE A 1 545 ? -6.372 9.696 55.753 1.00 87.31 545 ILE A O 1
ATOM 4274 N N . THR A 1 546 ? -7.233 7.993 54.592 1.00 89.00 546 THR A N 1
ATOM 4275 C CA . THR A 1 546 ? -5.930 7.481 54.153 1.00 89.00 546 THR A CA 1
ATOM 4276 C C . THR A 1 546 ? -5.473 8.196 52.885 1.00 89.00 546 THR A C 1
ATOM 4278 O O . THR A 1 546 ? -6.162 8.157 51.870 1.00 89.00 546 THR A O 1
ATOM 4281 N N . LEU A 1 547 ? -4.295 8.820 52.929 1.00 83.50 547 LEU A N 1
ATOM 4282 C CA . LEU A 1 547 ? -3.721 9.526 51.779 1.00 83.50 547 LEU A CA 1
ATOM 4283 C C . LEU A 1 547 ? -2.886 8.604 50.891 1.00 83.50 547 LEU A C 1
ATOM 4285 O O . LEU A 1 547 ? -2.895 8.746 49.674 1.00 83.50 547 LEU A O 1
ATOM 4289 N N . LYS A 1 548 ? -2.130 7.677 51.492 1.00 80.06 548 LYS A N 1
ATOM 4290 C CA . LYS A 1 548 ? -1.279 6.734 50.756 1.00 80.06 548 LYS A CA 1
ATOM 4291 C C . LYS A 1 548 ? -0.975 5.499 51.604 1.00 80.06 548 LYS A C 1
ATOM 4293 O O . LYS A 1 548 ? -0.870 5.593 52.828 1.00 80.06 548 LYS A O 1
ATOM 4298 N N . GLN A 1 549 ? -0.858 4.345 50.957 1.00 84.00 549 GLN A N 1
ATOM 4299 C CA . GLN A 1 549 ? -0.583 3.048 51.587 1.00 84.00 549 GLN A CA 1
ATOM 4300 C C . GLN A 1 549 ? 0.731 2.464 51.056 1.00 84.00 549 GLN A C 1
ATOM 4302 O O . GLN A 1 549 ? 1.275 2.962 50.071 1.00 84.00 549 GLN A O 1
ATOM 4307 N N . ASN A 1 550 ? 1.235 1.413 51.703 1.00 81.06 550 ASN A N 1
ATOM 4308 C CA . ASN A 1 550 ? 2.432 0.663 51.316 1.00 81.06 550 ASN A CA 1
ATOM 4309 C C . ASN A 1 550 ? 3.729 1.488 51.265 1.00 81.06 550 ASN A C 1
ATOM 4311 O O . ASN A 1 550 ? 4.674 1.120 50.559 1.00 81.06 550 ASN A O 1
ATOM 4315 N N . LEU A 1 551 ? 3.809 2.578 52.033 1.00 78.19 551 LEU A N 1
ATOM 4316 C CA . LEU A 1 551 ? 4.985 3.441 52.062 1.00 78.19 551 LEU A CA 1
ATOM 4317 C C . LEU A 1 551 ? 6.151 2.761 52.780 1.00 78.19 551 LEU A C 1
ATOM 4319 O O . LEU A 1 551 ? 5.966 2.087 53.797 1.00 78.19 551 LEU A O 1
ATOM 4323 N N . SER A 1 552 ? 7.364 2.981 52.272 1.00 85.56 552 SER A N 1
ATOM 4324 C CA . SER A 1 552 ? 8.580 2.691 53.028 1.00 85.56 552 SER A CA 1
ATOM 4325 C C . SER A 1 552 ? 8.665 3.624 54.244 1.00 85.56 552 SER A C 1
ATOM 4327 O O . SER A 1 552 ? 8.107 4.724 54.233 1.00 85.56 552 SER A O 1
ATOM 4329 N N . LYS A 1 553 ? 9.397 3.229 55.293 1.00 79.50 553 LYS A N 1
ATOM 4330 C CA . LYS A 1 553 ? 9.592 4.072 56.487 1.00 79.50 553 LYS A CA 1
ATOM 4331 C C . LYS A 1 553 ? 10.115 5.478 56.147 1.00 79.50 553 LYS A C 1
ATOM 4333 O O . LYS A 1 553 ? 9.667 6.460 56.731 1.00 79.50 553 LYS A O 1
ATOM 4338 N N . GLN A 1 554 ? 11.031 5.576 55.181 1.00 81.62 554 GLN A N 1
ATOM 4339 C CA . GLN A 1 554 ? 11.630 6.848 54.763 1.00 81.62 554 GLN A CA 1
ATOM 4340 C C . GLN A 1 554 ? 10.616 7.750 54.043 1.00 81.62 554 GLN A C 1
ATOM 4342 O O . GLN A 1 554 ? 10.532 8.944 54.342 1.00 81.62 554 GLN A O 1
ATOM 4347 N N . ASP A 1 555 ? 9.800 7.181 53.154 1.00 81.69 555 ASP A N 1
ATOM 4348 C CA . ASP A 1 555 ? 8.775 7.933 52.421 1.00 81.69 555 ASP A CA 1
ATOM 4349 C C . ASP A 1 555 ? 7.630 8.365 53.341 1.00 81.69 555 ASP A C 1
ATOM 4351 O O . ASP A 1 555 ? 7.163 9.503 53.272 1.00 81.69 555 ASP A O 1
ATOM 4355 N N . ALA A 1 556 ? 7.222 7.484 54.256 1.00 81.81 556 ALA A N 1
ATOM 4356 C CA . ALA A 1 556 ? 6.204 7.750 55.263 1.00 81.81 556 ALA A CA 1
ATOM 4357 C C . ALA A 1 556 ? 6.592 8.923 56.178 1.00 81.81 556 ALA A C 1
ATOM 4359 O O . ALA A 1 556 ? 5.804 9.851 56.369 1.00 81.81 556 ALA A O 1
ATOM 4360 N N . GLU A 1 557 ? 7.824 8.934 56.693 1.00 83.56 557 GLU A N 1
ATOM 4361 C CA . GLU A 1 557 ? 8.334 10.029 57.526 1.00 83.56 557 GLU A CA 1
ATOM 4362 C C . GLU A 1 557 ? 8.505 11.339 56.736 1.00 83.56 557 GLU A C 1
ATOM 4364 O O . GLU A 1 557 ? 8.228 12.419 57.264 1.00 83.56 557 GLU A O 1
ATOM 4369 N N . SER A 1 558 ? 8.919 11.264 55.466 1.00 86.31 558 SER A N 1
ATOM 4370 C CA . SER A 1 558 ? 9.051 12.429 54.579 1.00 86.31 558 SER A CA 1
ATOM 4371 C C . SER A 1 558 ? 7.698 13.089 54.287 1.00 86.31 558 SER A C 1
ATOM 4373 O O . SER A 1 558 ? 7.547 14.305 54.439 1.00 86.31 558 SER A O 1
ATOM 4375 N N . LEU A 1 559 ? 6.682 12.296 53.932 1.00 86.62 559 LEU A N 1
ATOM 4376 C CA . LEU A 1 559 ? 5.333 12.793 53.651 1.00 86.62 559 LEU A CA 1
ATOM 4377 C C . LEU A 1 559 ? 4.633 13.310 54.910 1.00 86.62 559 LEU A C 1
ATOM 4379 O O . LEU A 1 559 ? 3.994 14.363 54.863 1.00 86.62 559 LEU A O 1
ATOM 4383 N N . ARG A 1 560 ? 4.823 12.636 56.051 1.00 85.38 560 ARG A N 1
ATOM 4384 C CA . ARG A 1 560 ? 4.342 13.115 57.351 1.00 85.38 560 ARG A CA 1
ATOM 4385 C C . ARG A 1 560 ? 4.894 14.506 57.669 1.00 85.38 560 ARG A C 1
ATOM 4387 O O . ARG A 1 560 ? 4.112 15.403 57.965 1.00 85.38 560 ARG A O 1
ATOM 4394 N N . LYS A 1 561 ? 6.208 14.723 57.525 1.00 88.06 561 LYS A N 1
ATOM 4395 C CA . LYS A 1 561 ? 6.838 16.036 57.766 1.00 88.06 561 LYS A CA 1
ATOM 4396 C C . LYS A 1 561 ? 6.284 17.131 56.854 1.00 88.06 561 LYS A C 1
ATOM 4398 O O . LYS A 1 561 ? 6.083 18.255 57.315 1.00 88.06 561 LYS A O 1
ATOM 4403 N N . LYS A 1 562 ? 6.026 16.826 55.576 1.00 87.62 562 LYS A N 1
ATOM 4404 C CA . LYS A 1 562 ? 5.445 17.790 54.622 1.00 87.62 562 LYS A CA 1
ATOM 4405 C C . LYS A 1 562 ? 4.030 18.216 55.024 1.00 87.62 562 LYS A C 1
ATOM 4407 O O . LYS A 1 562 ? 3.729 19.407 55.004 1.00 87.62 562 LYS A O 1
ATOM 4412 N N . LEU A 1 563 ? 3.189 17.267 55.432 1.00 87.56 563 LEU A N 1
ATOM 4413 C CA . LEU A 1 563 ? 1.816 17.538 55.869 1.00 87.56 563 LEU A CA 1
ATOM 4414 C C . LEU A 1 563 ? 1.762 18.242 57.235 1.00 87.56 563 LEU A C 1
ATOM 4416 O O . LEU A 1 563 ? 1.022 19.213 57.389 1.00 87.56 563 LEU A O 1
ATOM 4420 N N . GLU A 1 564 ? 2.592 17.835 58.198 1.00 86.81 564 GLU A N 1
ATOM 4421 C CA . GLU A 1 564 ? 2.702 18.510 59.502 1.00 86.81 564 GLU A CA 1
ATOM 4422 C C . GLU A 1 564 ? 3.202 19.957 59.343 1.00 86.81 564 GLU A C 1
ATOM 4424 O O . GLU A 1 564 ? 2.673 20.871 59.975 1.00 86.81 564 GLU A O 1
ATOM 4429 N N . SER A 1 565 ? 4.138 20.208 58.417 1.00 85.81 565 SER A N 1
ATOM 4430 C CA . SER A 1 565 ? 4.596 21.569 58.080 1.00 85.81 565 SER A CA 1
ATOM 4431 C C . SER A 1 565 ? 3.491 22.437 57.462 1.00 85.81 565 SER A C 1
ATOM 4433 O O . SER A 1 565 ? 3.476 23.656 57.649 1.00 85.81 565 SER A O 1
ATOM 4435 N N . ALA A 1 566 ? 2.535 21.822 56.757 1.00 83.06 566 ALA A N 1
ATOM 4436 C CA . ALA A 1 566 ? 1.344 22.497 56.239 1.00 83.06 566 ALA A CA 1
ATOM 4437 C C . ALA A 1 566 ? 0.266 22.744 57.317 1.00 83.06 566 ALA A C 1
ATOM 4439 O O . ALA A 1 566 ? -0.668 23.512 57.080 1.00 83.06 566 ALA A O 1
ATOM 4440 N N . GLY A 1 567 ? 0.425 22.173 58.518 1.00 77.75 567 GLY A N 1
ATOM 4441 C CA . GLY A 1 567 ? -0.485 22.326 59.656 1.00 77.75 567 GLY A CA 1
ATOM 4442 C C . GLY A 1 567 ? -1.526 21.215 59.802 1.00 77.75 567 GLY A C 1
ATOM 4443 O O . GLY A 1 567 ? -2.518 21.427 60.497 1.00 77.75 567 GLY A O 1
ATOM 4444 N N . ALA A 1 568 ? -1.319 20.066 59.153 1.00 86.75 568 ALA A N 1
ATOM 4445 C CA . ALA A 1 568 ? -2.149 18.880 59.326 1.00 86.75 568 ALA A CA 1
ATOM 4446 C C . ALA A 1 568 ? -1.676 17.997 60.490 1.00 86.75 568 ALA A C 1
ATOM 4448 O O . ALA A 1 568 ? -0.483 17.900 60.771 1.00 86.75 568 ALA A O 1
ATOM 4449 N N . GLU A 1 569 ? -2.612 17.284 61.109 1.00 85.12 569 GLU A N 1
ATOM 4450 C CA . GLU A 1 569 ? -2.322 16.184 62.023 1.00 85.12 569 GLU A CA 1
ATOM 4451 C C . GLU A 1 569 ? -2.350 14.863 61.247 1.00 85.12 569 GLU A C 1
ATOM 4453 O O . GLU A 1 569 ? -3.343 14.524 60.595 1.00 85.12 569 GLU A O 1
ATOM 4458 N N . VAL A 1 570 ? -1.248 14.115 61.299 1.00 88.00 570 VAL A N 1
ATOM 4459 C CA . VAL A 1 570 ? -1.044 12.905 60.498 1.00 88.00 570 VAL A CA 1
ATOM 4460 C C . VAL A 1 570 ? -0.569 11.762 61.383 1.00 88.00 570 VAL A C 1
ATOM 4462 O O . VAL A 1 570 ? 0.300 11.941 62.235 1.00 88.00 570 VAL A O 1
ATOM 4465 N N . ALA A 1 571 ? -1.117 10.570 61.159 1.00 84.12 571 ALA A N 1
ATOM 4466 C CA . ALA A 1 571 ? -0.647 9.340 61.779 1.00 84.12 571 ALA A CA 1
ATOM 4467 C C . ALA A 1 571 ? 0.004 8.413 60.752 1.00 84.12 571 ALA A C 1
ATOM 4469 O O . ALA A 1 571 ? -0.451 8.299 59.613 1.00 84.12 571 ALA A O 1
ATOM 4470 N N . LEU A 1 572 ? 1.077 7.753 61.190 1.00 85.06 572 LEU A N 1
ATOM 4471 C CA . LEU A 1 572 ? 1.685 6.633 60.485 1.00 85.06 572 LEU A CA 1
ATOM 4472 C C . LEU A 1 572 ? 1.263 5.353 61.185 1.00 85.06 572 LEU A C 1
ATOM 4474 O O . LEU A 1 572 ? 1.5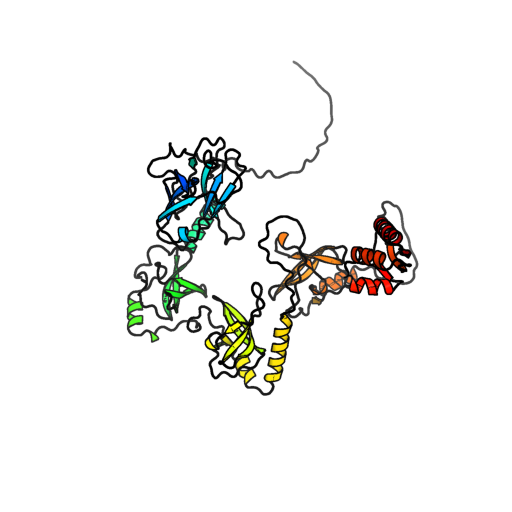78 5.157 62.359 1.00 85.06 572 LEU A O 1
ATOM 4478 N N . GLU A 1 573 ? 0.551 4.504 60.462 1.00 83.50 573 GLU A N 1
ATOM 4479 C CA . GLU A 1 573 ? 0.115 3.200 60.949 1.00 83.50 573 GLU A CA 1
ATOM 4480 C C . GLU A 1 573 ? 0.924 2.116 60.241 1.00 83.50 573 GLU A C 1
ATOM 4482 O O . GLU A 1 573 ? 1.124 2.185 59.027 1.00 83.50 573 GLU A O 1
ATOM 4487 N N . LEU A 1 574 ? 1.425 1.143 61.002 1.00 77.75 574 LEU A N 1
ATOM 4488 C CA . LEU A 1 574 ? 2.094 -0.029 60.444 1.00 77.75 574 LEU A CA 1
ATOM 4489 C C . LEU A 1 574 ? 1.041 -0.904 59.748 1.00 77.75 574 LEU A C 1
ATOM 4491 O O . LEU A 1 574 ? -0.007 -1.170 60.341 1.00 77.75 574 LEU A O 1
ATOM 4495 N N . GLN A 1 575 ? 1.313 -1.317 58.512 1.00 58.53 575 GLN A N 1
ATOM 4496 C CA . GLN A 1 575 ? 0.448 -2.194 57.720 1.00 58.53 575 GLN A CA 1
ATOM 4497 C C . GLN A 1 575 ? 0.899 -3.645 57.770 1.00 58.53 575 GLN A C 1
ATOM 4499 O O . GLN A 1 575 ? 2.123 -3.889 57.653 1.00 58.53 575 GLN A O 1
#

Nearest PDB structures (foldseek):
  1ctf-assembly1_A-2  TM=9.704E-01  e=1.180E-05  Escherichia coli
  5kcs-assembly1_1L  TM=9.254E-01  e=2.632E-05  Escherichia coli K-12
  1rqu-assembly1_B  TM=6.672E-01  e=1.814E-06  Escherichia coli
  4v4v-assembly1_B5  TM=9.151E-01  e=1.002E-04  Escherichia coli
  1rqs-assembly1_A  TM=8.660E-01  e=7.671E-05  unclassified

pLDDT: mean 71.39, std 19.66, range [22.95, 95.25]

Secondary structure (DSSP, 8-state):
-------------------------TTS-----PEETTTS-TT-SBPBPTT--SEEEEEEEEEE-TTS-EEEEEEEEE-S-TT---EEEEEEE-TTS--EEEEEPPHHHHH-SEEEEEEE---TT--S--SSSEEEEEEEE-SSSTT--EEE-B--EEES---S----PPPPHHHHHHHHHHHHHHS--SSPPTT-EEPPTT----TT-EEEEEETTEEEEEEEEEE-TTSEEEEEETTT--EEEEESSSS-EEE-HHHHHHHHH-GGG---SS-B-TT--SBPPTTEEE--TT----TT-EEEEEETTEEEEEEEEEE-TTSPEEEEE-S-SS-TT--EEE-GGGEEEEHHHHHHTTSTTHHHHHHHHHHHHHGGG---S--------S-----EE------SPPPTTEEE--TTS---TT-EEEEEETTEEEEEEEEEE-TTS-EEEEETTS-GGG-EEE-GGGEEEEHHHHHHHHHTS----------------------PPPEEEEEEE-TT-HHHHHHHHHHHH---HHHHHHHHHT-SEEEEEEE-HHHHHHHHHHHHHHT-EEEEEE-

Foldseek 3Di:
DDDDDDDDDDDDDDDDDDPPPPPPDPPWFDFDDAAAPVRADQVANKQFDPLHQFKGKADWDWDADPVRFIWIKIKMATDPDLPCPWQKWKWKAALVSPDTDTDGDDSVNSVDRIDMDIGTCPPPPDDDNPQQWIKIFIWTFDPPDPPRDIATGIHIYTNHDRPDTGRRTDDDPVRSVVSLQVCLAPAAAPDDPPQWDFQALPQDAAFQQWWFFRHSNDTFIWTFHDAAPVQWTWIAGPPVRDIDIGGSHHRGIIHHPVSSVCCVVPVVVGDHPFHDQVNAQETDDPQKDQQDLPQDDAFQQWKWFDDHHDTWIWGFHDQDPVRWTQIATDDDDDDRPDSDTHHSSGIIHGNVSSVLVVDPPSNVVSVVSNVVRVVVSPPDPPPPPDPDDDDDDDAAADEAADPEDDPPQKDQFDPPQDDDFQQWKWADDPNDIFIWGFHDADPVRWTFIHTVPDDPVNTHTYHSRRIIHGPVSSVVSVVPDPPPDDDDDDDDDDDDDDDDDDPFFKKWKWFQALAPQLVLLLVLLCVQQVDDSVVSSVQRVPPRDTSDTRDGPVRNVVSCVSSVVSVTDIDIDTD